Protein AF-A0A0N4VSA5-F1 (afdb_monomer_lite)

Foldseek 3Di:
DQPQLADADEAAEAAQAAPDEFPVQAPVCNHYDVPYYYHHDHYVHVCCVVVVFADDPQADSNGTFRTHFQLTHSDGPAEAEPSGRDNDADQFQWEQDPVVRYTDGDDPQARGANDNDQQRHPHGPAAWEQDPNTTGGDNAADQQFEDDPRYTHGADPQAVVNGFNANFQWDDHRHHVAGQEFEADPVRHTPGRADDPDQCCSCVVPWQWEWDQDDDPRYRGIYTDGEDPQARHWHDHFFWCPVTVGQGPAEWEPDPHTTGHDPDAQQQWAFPAGDDPRHHTYTYGEAPQADRNHHFHDNAQLTHPHGPAAAEPPSRRHGDNAADPCQHEQDPRRYRHNDNPVVVVVVVVVVVVVVVVVVVVVVVVVVVVVVVVVVVVVVVVVVVVVVPPPPDDPDDQDDPPDDFDPPLAAEAEPVQKAFPPDWPDADPQATKTWIWGHDPPPPPDTDTDIDGDGDDDDDVVVVVVVSVVSSVQSNDDDPPDDHDDHDYDYADAPVVVLVVCVVQQKFQQAQALVQWDPPDVRHIDGHDSVVMDHADPPDFKDADDDDDHDLLLFALVCLPGVITGSLRVLSSVLLRVVCVLLVVDPDDDDDDDDDDDRVPPDDSVRVNVCVVVVHGDDDRPNADPVRVVVSVVSRPDD

pLDDT: mean 79.48, std 14.86, range [33.03, 96.81]

Sequence (638 aa):
LRKLKKIKAGSVIITENHGLCYAQTIKWNKIIAENAQALVTKNMDAKCEGRGRICDQTCDPEFGCWGRGPTMCSKCRYWQLEDMCVKKCPQEGFYEDHTTRKCLPCYAECLTCSGPTERDCLSCRNVQLISDGQLVCLTNCSVSHYQDGTQCRPCHESCSNLRCTGPGDHLGEGGCSECLYAQLSRSHEVIRCLIAPSMHEACSDIIGYYPSTQAIDGVQLVHCDPCDEQCTSCTSAGRNTIANGCVCKGYANEMAKDSICLDRCFESHYIAQHPNGSQPGICKSCHHLCDRGHGCTGPSPSECNQCMHATLAGEPNVCVAECPEEFPFLDDFKMCNRVDVKRERERRSKMIAASLVAIFTLLVIAMMIVCMRCRTFKRKLLKEQISNYVDIPELTPIDPSIRSNMSRVNLITASELQTKGTQLGAGAFGVVYAGFWFPKGKGKIKVPVAIKLVKGPCSGKEETEMLNEAMQMSSLRHEHLLRLVGICLHEEGIQLAMKYLYEHRIIHRDLAARNVLVKRHNHVEVTDFGLAKLLDYGQEKVKVMEGKVAIKWLALESLRDQSYTHRTDVWAYGVTCWEILTFGQVGFLDYITFLQSPYQGMDVCAIKNFLKEGNRLSQPSNCSSELYQVLLQCELLL

InterPro domains:
  IPR000719 Protein kinase domain [PS50011] (418-638)
  IPR001245 Serine-threonine/tyrosine-protein kinase, catalytic domain [PF07714] (421-494)
  IPR001245 Serine-threonine/tyrosine-protein kinase, catalytic domain [PF07714] (496-634)
  IPR001245 Serine-threonine/tyrosine-protein kinase, catalytic domain [PR00109] (500-518)
  IPR001245 Serine-threonine/tyrosine-protein kinase, catalytic domain [PR00109] (549-559)
  IPR001245 Serine-threonine/tyrosine-protein kinase, catalytic domain [PR00109] (568-590)
  IPR006212 Furin-like repeat [SM00261] (45-96)
  IPR006212 Furin-like repeat [SM00261] (100-147)
  IPR006212 Furin-like repeat [SM00261] (149-211)
  IPR006212 Furin-like repeat [SM00261] (221-271)
  IPR006212 Furin-like repeat [SM00261] (280-329)
  IPR006212 Furin-like repeat [cd00064] (55-104)
  IPR006212 Furin-like repeat [cd00064] (105-148)
  IPR006212 Furin-like repeat [cd00064] (286-336)
  IPR008266 Tyrosine-protein kinase, active site [PS00109] (506-518)
  IPR009030 Growth factor receptor cysteine-rich domain superfamily [SSF57184] (54-166)
  IPR009030 Growth factor receptor cysteine-rich domain superfamily [SSF57184] (149-337)
  IPR011009 Protein kinase-like domain superfamily [SSF56112] (420-634)
  IPR017441 Protein kinase, ATP binding site [PS00107] (424-452)
  IPR020635 Tyrosine-protein kinase, catalytic domain [SM00219] (418-637)

Organism: Haemonchus placei (NCBI:txid6290)

Radius of gyration: 56.78 Å; chains: 1; bounding box: 105×62×169 Å

Structure (mmCIF, N/CA/C/O backbone):
data_AF-A0A0N4VSA5-F1
#
_entry.id   AF-A0A0N4VSA5-F1
#
loop_
_atom_site.group_PDB
_atom_site.id
_atom_site.type_symbol
_atom_site.label_atom_id
_atom_site.label_alt_id
_atom_site.label_comp_id
_atom_site.label_asym_id
_atom_site.label_entity_id
_atom_site.label_seq_id
_atom_site.pdbx_PDB_ins_code
_atom_site.Cartn_x
_atom_site.Cartn_y
_atom_site.Cartn_z
_atom_site.occupancy
_atom_site.B_iso_or_equiv
_atom_site.auth_seq_id
_atom_site.auth_comp_id
_atom_site.auth_asym_id
_atom_site.auth_atom_id
_atom_site.pdbx_PDB_model_num
ATOM 1 N N . LEU A 1 1 ? -43.155 1.193 66.775 1.00 65.44 1 LEU A N 1
ATOM 2 C CA . LEU A 1 1 ? -42.172 1.003 67.872 1.00 65.44 1 LEU A CA 1
ATOM 3 C C . LEU A 1 1 ? -40.802 0.462 67.425 1.00 65.44 1 LEU A C 1
ATOM 5 O O . LEU A 1 1 ? -39.895 0.465 68.238 1.00 65.44 1 LEU A O 1
ATOM 9 N N . ARG A 1 2 ? -40.573 0.109 66.146 1.00 69.62 2 ARG A N 1
ATOM 10 C CA . ARG A 1 2 ? -39.292 -0.469 65.666 1.00 69.62 2 ARG A CA 1
ATOM 11 C C . ARG A 1 2 ? -38.009 0.339 65.953 1.00 69.62 2 ARG A C 1
ATOM 13 O O . ARG A 1 2 ? -36.930 -0.234 66.037 1.00 69.62 2 ARG A O 1
ATOM 20 N N . LYS A 1 3 ? -38.115 1.666 66.107 1.00 74.44 3 LYS A N 1
ATOM 21 C CA . LYS A 1 3 ? -36.985 2.557 66.443 1.00 74.44 3 LYS A CA 1
ATOM 22 C C . LYS A 1 3 ? -36.698 2.640 67.949 1.00 74.44 3 LYS A C 1
ATOM 24 O O . LYS A 1 3 ? -35.696 3.228 68.343 1.00 74.44 3 LYS A O 1
ATOM 29 N N . LEU A 1 4 ? -37.562 2.076 68.795 1.00 80.88 4 LEU A N 1
ATOM 30 C CA . LEU A 1 4 ? -37.384 2.089 70.241 1.00 80.88 4 LEU A CA 1
ATOM 31 C C . LEU A 1 4 ? -36.308 1.068 70.627 1.00 80.88 4 LEU A C 1
ATOM 33 O O . LEU A 1 4 ? -36.525 -0.138 70.529 1.00 80.88 4 LEU A O 1
ATOM 37 N N . LYS A 1 5 ? -35.136 1.563 71.033 1.00 80.12 5 LYS A N 1
ATOM 38 C CA . LYS A 1 5 ? -33.982 0.727 71.409 1.00 80.12 5 LYS A CA 1
ATOM 39 C C . LYS A 1 5 ? -33.750 0.660 72.916 1.00 80.12 5 LYS A C 1
ATOM 41 O O . LYS A 1 5 ? -33.284 -0.359 73.407 1.00 80.12 5 LYS A O 1
ATOM 46 N N . LYS A 1 6 ? -34.074 1.732 73.642 1.00 86.38 6 LYS A N 1
ATOM 47 C CA . LYS A 1 6 ? -33.951 1.804 75.098 1.00 86.38 6 LYS A CA 1
ATOM 48 C C . LYS A 1 6 ? -34.947 2.815 75.658 1.00 86.38 6 LYS A C 1
ATOM 50 O O . LYS A 1 6 ? -35.145 3.874 75.068 1.00 86.38 6 LYS A O 1
ATOM 55 N N . ILE A 1 7 ? -35.529 2.500 76.803 1.00 87.81 7 ILE A N 1
ATOM 56 C CA . ILE A 1 7 ? -36.343 3.384 77.627 1.00 87.81 7 ILE A CA 1
ATOM 57 C C . ILE A 1 7 ? -35.481 3.737 78.839 1.00 87.81 7 ILE A C 1
ATOM 59 O O . ILE A 1 7 ? -35.207 2.894 79.689 1.00 87.81 7 ILE A O 1
ATOM 63 N N . LYS A 1 8 ? -34.971 4.974 78.870 1.00 86.38 8 LYS A N 1
ATOM 64 C CA . LYS A 1 8 ? -34.006 5.418 79.891 1.00 86.38 8 LYS A CA 1
ATOM 65 C C . LYS A 1 8 ? -34.632 5.607 81.278 1.00 86.38 8 LYS A C 1
ATOM 67 O O . LYS A 1 8 ? -33.906 5.556 82.261 1.00 86.38 8 LYS A O 1
ATOM 72 N N . ALA A 1 9 ? -35.942 5.830 81.346 1.00 84.25 9 ALA A N 1
ATOM 73 C CA . ALA A 1 9 ? -36.695 6.006 82.581 1.00 84.25 9 ALA A CA 1
ATOM 74 C C . ALA A 1 9 ? -38.172 5.641 82.356 1.00 84.25 9 ALA A C 1
ATOM 76 O O . ALA A 1 9 ? -38.697 5.882 81.268 1.00 84.25 9 ALA A O 1
ATOM 77 N N . GLY A 1 10 ? -38.828 5.102 83.388 1.00 84.31 10 GLY A N 1
ATOM 78 C CA . GLY A 1 10 ? -40.249 4.735 83.373 1.00 84.31 10 GLY A CA 1
ATOM 79 C C . GLY A 1 10 ? -40.520 3.247 83.116 1.00 84.31 10 GLY A C 1
ATOM 80 O O . GLY A 1 10 ? -39.775 2.573 82.405 1.00 84.31 10 GLY A O 1
ATOM 81 N N . SER A 1 11 ? -41.600 2.746 83.722 1.00 88.06 11 SER A N 1
ATOM 82 C CA . SER A 1 11 ? -42.117 1.382 83.542 1.00 88.06 11 SER A CA 1
ATOM 83 C C . SER A 1 11 ? -42.998 1.279 82.292 1.00 88.06 11 SER A C 1
ATOM 85 O O . SER A 1 11 ? -43.586 2.265 81.850 1.00 88.06 11 SER A O 1
ATOM 87 N N . VAL A 1 12 ? -43.110 0.077 81.727 1.00 89.06 12 VAL A N 1
ATOM 88 C CA . VAL A 1 12 ? -43.938 -0.203 80.543 1.00 89.06 12 VAL A CA 1
ATOM 89 C C . VAL A 1 12 ? -45.148 -1.031 80.953 1.00 89.06 12 VAL A C 1
ATOM 91 O O . VAL A 1 12 ? -44.999 -2.068 81.589 1.00 89.06 12 VAL A O 1
ATOM 94 N N . ILE A 1 13 ? -46.349 -0.612 80.562 1.00 89.06 13 ILE A N 1
ATOM 95 C CA . ILE A 1 13 ? -47.581 -1.369 80.806 1.00 89.06 13 ILE A CA 1
ATOM 96 C C . ILE A 1 13 ? -48.312 -1.531 79.473 1.00 89.06 13 ILE A C 1
ATOM 98 O O . ILE A 1 13 ? -48.654 -0.543 78.828 1.00 89.06 13 ILE A O 1
ATOM 102 N N . ILE A 1 14 ? -48.520 -2.778 79.045 1.00 88.88 14 ILE A N 1
ATOM 103 C CA . ILE A 1 14 ? -49.256 -3.135 77.825 1.00 88.88 14 ILE A CA 1
ATOM 104 C C . ILE A 1 14 ? -50.225 -4.260 78.179 1.00 88.88 14 ILE A C 1
ATOM 106 O O . ILE A 1 14 ? -49.839 -5.431 78.235 1.00 88.88 14 ILE A O 1
ATOM 110 N N . THR A 1 15 ? -51.490 -3.919 78.413 1.00 89.06 15 THR A N 1
ATOM 111 C CA . THR A 1 15 ? -52.504 -4.898 78.817 1.00 89.06 15 THR A CA 1
ATOM 112 C C . THR A 1 15 ? -53.778 -4.797 77.996 1.00 89.06 15 THR A C 1
ATOM 114 O O . THR A 1 15 ? -54.080 -3.730 77.475 1.00 89.06 15 THR A O 1
ATOM 117 N N . GLU A 1 16 ? -54.528 -5.895 77.889 1.00 87.12 16 GLU A N 1
ATOM 118 C CA . GLU A 1 16 ? -55.891 -5.929 77.312 1.00 87.12 16 GLU A CA 1
ATOM 119 C C . GLU A 1 16 ? -55.964 -5.556 75.817 1.00 87.12 16 GLU A C 1
ATOM 121 O O . GLU A 1 16 ? -56.985 -5.101 75.308 1.00 87.12 16 GLU A O 1
ATOM 126 N N . ASN A 1 17 ? -54.881 -5.795 75.069 1.00 84.19 17 ASN A N 1
ATOM 127 C CA . ASN A 1 17 ? -54.831 -5.550 73.629 1.00 84.19 17 ASN A CA 1
ATOM 128 C C . ASN A 1 17 ? -55.057 -6.850 72.837 1.00 84.19 17 ASN A C 1
ATOM 130 O O . ASN A 1 17 ? -54.122 -7.567 72.467 1.00 84.19 17 ASN A O 1
ATOM 134 N N . HIS A 1 18 ? -56.320 -7.136 72.515 1.00 81.25 18 HIS A N 1
ATOM 135 C CA . HIS A 1 18 ? -56.736 -8.357 71.806 1.00 81.25 18 HIS A CA 1
ATOM 136 C C . HIS A 1 18 ? -56.369 -8.410 70.312 1.00 81.25 18 HIS A C 1
ATOM 138 O O . HIS A 1 18 ? -56.622 -9.423 69.668 1.00 81.25 18 HIS A O 1
ATOM 144 N N . GLY A 1 19 ? -55.776 -7.354 69.750 1.00 81.56 19 GLY A N 1
ATOM 145 C CA . GLY A 1 19 ? -55.228 -7.343 68.385 1.00 81.56 19 GLY A CA 1
ATOM 146 C C . GLY A 1 19 ? -53.697 -7.383 68.322 1.00 81.56 19 GLY A C 1
ATOM 147 O O . GLY A 1 19 ? -53.134 -7.510 67.233 1.00 81.56 19 GLY A O 1
ATOM 148 N N . LEU A 1 20 ? -53.019 -7.260 69.468 1.00 85.06 20 LEU A N 1
ATOM 149 C CA . LEU A 1 20 ? -51.571 -7.097 69.537 1.00 85.06 20 LEU A CA 1
ATOM 150 C C . LEU A 1 20 ? -50.868 -8.459 69.594 1.00 85.06 20 LEU A C 1
ATOM 152 O O . LEU A 1 20 ? -51.156 -9.291 70.455 1.00 85.06 20 LEU A O 1
ATOM 156 N N . CYS A 1 21 ? -49.938 -8.650 68.661 1.00 84.31 21 CYS A N 1
ATOM 157 C CA . CYS A 1 21 ? -48.969 -9.742 68.646 1.00 84.31 21 CYS A CA 1
ATOM 158 C C . CYS A 1 21 ? -47.558 -9.153 68.804 1.00 84.31 21 CYS A C 1
ATOM 160 O O . CYS A 1 21 ? -47.350 -7.979 68.491 1.00 84.31 21 CYS A O 1
ATOM 162 N N . TYR A 1 22 ? -46.592 -9.984 69.198 1.00 86.88 22 TYR A N 1
ATOM 163 C CA . TYR A 1 22 ? -45.149 -9.698 69.277 1.00 86.88 22 TYR A CA 1
ATOM 164 C C . TYR A 1 22 ? -44.673 -8.931 70.515 1.00 86.88 22 TYR A C 1
ATOM 166 O O . TYR A 1 22 ? -43.488 -9.018 70.841 1.00 86.88 22 TYR A O 1
ATOM 174 N N . ALA A 1 23 ? -45.555 -8.252 71.255 1.00 85.56 23 ALA A N 1
ATOM 175 C CA . ALA A 1 23 ? -45.173 -7.485 72.446 1.00 85.56 23 ALA A CA 1
ATOM 176 C C . ALA A 1 23 ? -44.514 -8.364 73.524 1.00 85.56 23 ALA A C 1
ATOM 178 O O . ALA A 1 23 ? -43.566 -7.933 74.175 1.00 85.56 23 ALA A O 1
ATOM 179 N N . GLN A 1 24 ? -44.950 -9.618 73.657 1.00 81.19 24 GLN A N 1
ATOM 180 C CA . GLN A 1 24 ? -44.337 -10.612 74.547 1.00 81.19 24 GLN A CA 1
ATOM 181 C C . GLN A 1 24 ? -42.975 -11.148 74.071 1.00 81.19 24 GLN A C 1
ATOM 183 O O . GLN A 1 24 ? -42.211 -11.695 74.863 1.00 81.19 24 GLN A O 1
ATOM 188 N N . THR A 1 25 ? -42.671 -11.038 72.771 1.00 85.69 25 THR A N 1
ATOM 189 C CA . THR A 1 25 ? -41.404 -11.551 72.221 1.00 85.69 25 THR A CA 1
ATOM 190 C C . THR A 1 25 ? -40.236 -10.645 72.601 1.00 85.69 25 THR A C 1
ATOM 192 O O . THR A 1 25 ? -39.106 -11.112 72.727 1.00 85.69 25 THR A O 1
ATOM 195 N N . ILE A 1 26 ? -40.518 -9.360 72.835 1.00 88.50 26 ILE A N 1
ATOM 196 C CA . ILE A 1 26 ? -39.550 -8.363 73.279 1.00 88.50 26 ILE A CA 1
ATOM 197 C C . ILE A 1 26 ? -39.077 -8.695 74.692 1.00 88.50 26 ILE A C 1
ATOM 199 O O . ILE A 1 26 ? -39.867 -8.820 75.629 1.00 88.50 26 ILE A O 1
ATOM 203 N N . LYS A 1 27 ? -37.759 -8.782 74.871 1.00 88.38 27 LYS A N 1
ATOM 204 C CA . LYS A 1 27 ? -37.153 -8.927 76.198 1.00 88.38 27 LYS A CA 1
ATOM 205 C C . LYS A 1 27 ? -37.066 -7.562 76.878 1.00 88.38 27 LYS A C 1
ATOM 207 O O . LYS A 1 27 ? -36.047 -6.879 76.810 1.00 88.38 27 LYS A O 1
ATOM 212 N N . TRP A 1 28 ? -38.174 -7.149 77.492 1.00 87.50 28 TRP A N 1
ATOM 213 C CA . TRP A 1 28 ? -38.345 -5.815 78.078 1.00 87.50 28 TRP A CA 1
ATOM 214 C C . TRP A 1 28 ? -37.275 -5.452 79.108 1.00 87.50 28 TRP A C 1
ATOM 216 O O . TRP A 1 28 ? -36.783 -4.329 79.089 1.00 87.50 28 TRP A O 1
ATOM 226 N N . ASN A 1 29 ? -36.841 -6.414 79.924 1.00 85.69 29 ASN A N 1
ATOM 227 C CA . ASN A 1 29 ? -35.754 -6.252 80.893 1.00 85.69 29 ASN A CA 1
ATOM 228 C C . ASN A 1 29 ? -34.423 -5.789 80.270 1.00 85.69 29 ASN A C 1
ATOM 230 O O . ASN A 1 29 ? -33.612 -5.187 80.961 1.00 85.69 29 ASN A O 1
ATOM 234 N N . LYS A 1 30 ? -34.189 -6.042 78.975 1.00 85.12 30 LYS A N 1
ATOM 235 C CA . LYS A 1 30 ? -32.980 -5.593 78.264 1.00 85.12 30 LYS A CA 1
ATOM 236 C C . LYS A 1 30 ? -33.096 -4.177 77.688 1.00 85.12 30 LYS A C 1
ATOM 238 O O . LYS A 1 30 ? -32.084 -3.614 77.276 1.00 85.12 30 LYS A O 1
ATOM 243 N N . ILE A 1 31 ? -34.304 -3.611 77.613 1.00 87.38 31 ILE A N 1
ATOM 244 C CA . ILE A 1 31 ? -34.548 -2.301 76.985 1.00 87.38 31 ILE A CA 1
ATOM 245 C C . ILE A 1 31 ? -35.079 -1.241 77.953 1.00 87.38 31 ILE A C 1
ATOM 247 O O . ILE A 1 31 ? -35.007 -0.064 77.613 1.00 87.38 31 ILE A O 1
ATOM 251 N N . ILE A 1 32 ? -35.581 -1.607 79.132 1.00 89.50 32 ILE A N 1
ATOM 252 C CA . ILE A 1 32 ? -35.990 -0.662 80.186 1.00 89.50 32 ILE A CA 1
ATOM 253 C C . ILE A 1 32 ? -34.845 -0.404 81.179 1.00 89.50 32 ILE A C 1
ATOM 255 O O . ILE A 1 32 ? -33.839 -1.110 81.172 1.00 89.50 32 ILE A O 1
ATOM 259 N N . ALA A 1 33 ? -34.967 0.634 82.007 1.00 86.19 33 ALA A N 1
ATOM 260 C CA . ALA A 1 33 ? -34.013 0.903 83.085 1.00 86.19 33 ALA A CA 1
ATOM 261 C C . ALA A 1 33 ? -34.023 -0.224 84.138 1.00 86.19 33 ALA A C 1
ATOM 263 O O . ALA A 1 33 ? -35.067 -0.826 84.364 1.00 86.19 33 ALA A O 1
ATOM 264 N N . GLU A 1 34 ? -32.897 -0.475 84.818 1.00 84.38 34 GLU A N 1
ATOM 265 C CA . GLU A 1 34 ? -32.746 -1.584 85.788 1.00 84.38 34 GLU A CA 1
ATOM 266 C C . GLU A 1 34 ? -33.809 -1.581 86.900 1.00 84.38 34 GLU A C 1
ATOM 268 O O . GLU A 1 34 ? -34.255 -2.637 87.335 1.00 84.38 34 GLU A O 1
ATOM 273 N N . ASN A 1 35 ? -34.277 -0.394 87.297 1.00 84.56 35 ASN A N 1
ATOM 274 C CA . ASN A 1 35 ? -35.287 -0.213 88.346 1.00 84.56 35 ASN A CA 1
ATOM 275 C C . ASN A 1 35 ? -36.730 -0.119 87.809 1.00 84.56 35 ASN A C 1
ATOM 277 O O . ASN A 1 35 ? -37.652 0.179 88.566 1.00 84.56 35 ASN A O 1
ATOM 281 N N . ALA A 1 36 ? -36.938 -0.305 86.505 1.00 86.69 36 ALA A N 1
ATOM 282 C CA . ALA A 1 36 ? -38.249 -0.232 85.868 1.00 86.69 36 ALA A CA 1
ATOM 283 C C . ALA A 1 36 ? -38.850 -1.630 85.673 1.00 86.69 36 ALA A C 1
ATOM 285 O O . ALA A 1 36 ? -38.140 -2.620 85.508 1.00 86.69 36 ALA A O 1
ATOM 286 N N . GLN A 1 37 ? -40.180 -1.708 85.646 1.00 87.00 37 GLN A N 1
ATOM 287 C CA . GLN A 1 37 ? -40.902 -2.957 85.402 1.00 87.00 37 GLN A CA 1
ATOM 288 C C . GLN A 1 37 ? -41.655 -2.903 84.075 1.00 87.00 37 GLN A C 1
ATOM 290 O O . GLN A 1 37 ? -42.095 -1.842 83.630 1.00 87.00 37 GLN A O 1
ATOM 295 N N . ALA A 1 38 ? -41.815 -4.064 83.443 1.00 88.25 38 ALA A N 1
ATOM 296 C CA . ALA A 1 38 ? -42.662 -4.223 82.272 1.00 88.25 38 ALA A CA 1
ATOM 297 C C . ALA A 1 38 ? -43.790 -5.211 82.573 1.00 88.25 38 ALA A C 1
ATOM 299 O O . ALA A 1 38 ? -43.536 -6.393 82.799 1.00 88.25 38 ALA A O 1
ATOM 300 N N . LEU A 1 39 ? -45.032 -4.728 82.560 1.00 88.25 39 LEU A N 1
ATOM 301 C CA . LEU A 1 39 ? -46.231 -5.549 82.692 1.00 88.25 39 LEU A CA 1
ATOM 302 C C . LEU A 1 39 ? -46.876 -5.716 81.316 1.00 88.25 39 LEU A C 1
ATOM 304 O O . LEU A 1 39 ? -47.531 -4.806 80.809 1.00 88.25 39 LEU A O 1
ATOM 308 N N . VAL A 1 40 ? -46.695 -6.893 80.717 1.00 85.75 40 VAL A N 1
ATOM 309 C CA . VAL A 1 40 ? -47.297 -7.259 79.427 1.00 85.75 40 VAL A CA 1
ATOM 310 C C . VAL A 1 40 ? -48.181 -8.481 79.642 1.00 85.75 40 VAL A C 1
ATOM 312 O O . VAL A 1 40 ? -47.680 -9.591 79.792 1.00 85.75 40 VAL A O 1
ATOM 315 N N . THR A 1 41 ? -49.497 -8.284 79.732 1.00 84.81 41 THR A N 1
ATOM 316 C CA . THR A 1 41 ? -50.453 -9.357 80.070 1.00 84.81 41 THR A CA 1
ATOM 317 C C . THR A 1 41 ? -51.803 -9.159 79.381 1.00 84.81 41 THR A C 1
ATOM 319 O O . THR A 1 41 ? -52.117 -8.064 78.933 1.00 84.81 41 THR A O 1
ATOM 322 N N . LYS A 1 42 ? -52.631 -10.206 79.288 1.00 80.31 42 LYS A N 1
ATOM 323 C CA . LYS A 1 42 ? -53.969 -10.168 78.656 1.00 80.31 42 LYS A CA 1
ATOM 324 C C . LYS A 1 42 ? -53.982 -9.694 77.179 1.00 80.31 42 LYS A C 1
ATOM 326 O O . LYS A 1 42 ? -54.954 -9.084 76.741 1.00 80.31 42 LYS A O 1
ATOM 331 N N . ASN A 1 43 ? -52.935 -9.985 76.401 1.00 79.38 43 ASN A N 1
ATOM 332 C CA . ASN A 1 43 ? -52.845 -9.679 74.959 1.00 79.38 43 ASN A CA 1
ATOM 333 C C . ASN A 1 43 ? -53.062 -10.945 74.090 1.00 79.38 43 ASN A C 1
ATOM 335 O O . ASN A 1 43 ? -53.114 -12.059 74.612 1.00 79.38 43 ASN A O 1
ATOM 339 N N . MET A 1 44 ? -53.223 -10.804 72.765 1.00 76.19 44 MET A N 1
ATOM 340 C CA . MET A 1 44 ? -53.564 -11.930 71.858 1.00 76.19 44 MET A CA 1
ATOM 341 C C . MET A 1 44 ? -52.399 -12.883 71.554 1.00 76.19 44 MET A C 1
ATOM 343 O O . MET A 1 44 ? -52.603 -14.058 71.257 1.00 76.19 44 MET A O 1
ATOM 347 N N . ASP A 1 45 ? -51.194 -12.345 71.599 1.00 67.44 45 ASP A N 1
ATOM 348 C CA . ASP A 1 45 ? -49.902 -12.962 71.870 1.00 67.44 45 ASP A CA 1
ATOM 349 C C . ASP A 1 45 ? -49.831 -14.520 71.965 1.00 67.44 45 ASP A C 1
ATOM 351 O O . ASP A 1 45 ? -49.274 -15.145 71.058 1.00 67.44 45 ASP A O 1
ATOM 355 N N . ALA A 1 46 ? -50.419 -15.199 72.963 1.00 66.25 46 ALA A N 1
ATOM 356 C CA . ALA A 1 46 ? -50.356 -16.676 73.091 1.00 66.25 46 ALA A CA 1
ATOM 357 C C . ALA A 1 46 ? -51.023 -17.462 71.933 1.00 66.25 46 ALA A C 1
ATOM 359 O O . ALA A 1 46 ? -50.701 -18.622 71.688 1.00 66.25 46 ALA A O 1
ATOM 360 N N . LYS A 1 47 ? -51.947 -16.835 71.192 1.00 75.19 47 LYS A N 1
ATOM 361 C CA . LYS A 1 47 ? -52.608 -17.400 69.998 1.00 75.19 47 LYS A CA 1
ATOM 362 C C . LYS A 1 47 ? -51.962 -16.931 68.683 1.00 75.19 47 LYS A C 1
ATOM 364 O O . LYS A 1 47 ? -52.427 -17.319 67.610 1.00 75.19 47 LYS A O 1
ATOM 369 N N . CYS A 1 48 ? -50.931 -16.082 68.736 1.00 78.50 48 CYS A N 1
ATOM 370 C CA . CYS A 1 48 ? -50.286 -15.511 67.549 1.00 78.50 48 CYS A CA 1
ATOM 371 C C . CYS A 1 48 ? -49.358 -16.514 66.840 1.00 78.50 48 CYS A C 1
ATOM 373 O O . CYS A 1 48 ? -49.332 -16.536 65.607 1.00 78.50 48 CYS A O 1
ATOM 375 N N . GLU A 1 49 ? -48.670 -17.391 67.580 1.00 74.62 49 GLU A N 1
ATOM 376 C CA . GLU A 1 49 ? -47.779 -18.412 67.001 1.00 74.62 49 GLU A CA 1
ATOM 377 C C . GLU A 1 49 ? -48.543 -19.399 66.106 1.00 74.62 49 GLU A C 1
ATOM 379 O O . GLU A 1 49 ? -48.158 -19.613 64.957 1.00 74.62 49 GLU A O 1
ATOM 384 N N . GLY A 1 50 ? -49.707 -19.884 66.561 1.00 74.12 50 GLY A N 1
ATOM 385 C CA . GLY A 1 50 ? -50.592 -20.760 65.777 1.00 74.12 50 GLY A CA 1
ATOM 386 C C . GLY A 1 50 ? -51.195 -20.109 64.522 1.00 74.12 50 GLY A C 1
ATOM 387 O O . GLY A 1 50 ? -51.746 -20.800 63.673 1.00 74.12 50 GLY A O 1
ATOM 388 N N . ARG A 1 51 ? -51.073 -18.781 64.373 1.00 80.81 51 ARG A N 1
ATOM 389 C CA . ARG A 1 51 ? -51.467 -18.021 63.172 1.00 80.81 51 ARG A CA 1
ATOM 390 C C . ARG A 1 51 ? -50.268 -17.638 62.292 1.00 80.81 51 ARG A C 1
ATOM 392 O O . ARG A 1 51 ? -50.400 -16.768 61.432 1.00 80.81 51 ARG A O 1
ATOM 399 N N . GLY A 1 52 ? -49.090 -18.219 62.536 1.00 77.50 52 GLY A N 1
ATOM 400 C CA . GLY A 1 52 ? -47.858 -17.929 61.793 1.00 77.50 52 GLY A CA 1
ATOM 401 C C . GLY A 1 52 ? -47.284 -16.531 62.052 1.00 77.50 52 GLY A C 1
ATOM 402 O O . GLY A 1 52 ? -46.454 -16.047 61.281 1.00 77.50 52 GLY A O 1
ATOM 403 N N . ARG A 1 53 ? -47.721 -15.852 63.122 1.00 85.19 53 ARG A N 1
ATOM 404 C CA . ARG A 1 53 ? -47.217 -14.531 63.523 1.00 85.19 53 ARG A CA 1
ATOM 405 C C . ARG A 1 53 ? -46.032 -14.687 64.475 1.00 85.19 53 ARG A C 1
ATOM 407 O O . ARG A 1 53 ? -46.108 -14.319 65.643 1.00 85.19 53 ARG A O 1
ATOM 414 N N . ILE A 1 54 ? -44.948 -15.251 63.947 1.00 87.88 54 ILE A N 1
ATOM 415 C CA . ILE A 1 54 ? -43.666 -15.451 64.638 1.00 87.88 54 ILE A CA 1
ATOM 416 C C . ILE A 1 54 ? -42.610 -14.468 64.125 1.00 87.88 54 ILE A C 1
ATOM 418 O O . ILE A 1 54 ? -42.780 -13.867 63.058 1.00 87.88 54 ILE A O 1
ATOM 422 N N . CYS A 1 55 ? -41.554 -14.259 64.912 1.00 89.88 55 CYS A N 1
ATOM 423 C CA . CYS A 1 55 ? -40.411 -13.456 64.484 1.00 89.88 55 CYS A CA 1
ATOM 424 C C . CYS A 1 55 ? -39.703 -14.108 63.293 1.00 89.88 55 CYS A C 1
ATOM 426 O O . CYS A 1 55 ? -39.705 -15.331 63.155 1.00 89.88 55 CYS A O 1
ATOM 428 N N . ASP A 1 56 ? -39.084 -13.287 62.444 1.00 93.62 56 ASP A N 1
ATOM 429 C CA . ASP A 1 56 ? -38.228 -13.798 61.377 1.00 93.62 56 ASP A CA 1
ATOM 430 C C . ASP A 1 56 ? -37.041 -14.579 61.966 1.00 93.62 56 ASP A C 1
ATOM 432 O O . ASP A 1 56 ? -36.541 -14.257 63.046 1.00 93.62 56 ASP A O 1
ATOM 436 N N . GLN A 1 57 ? -36.565 -15.598 61.252 1.00 93.38 57 GLN A N 1
ATOM 437 C CA . GLN A 1 57 ? -35.426 -16.414 61.682 1.00 93.38 57 GLN A CA 1
ATOM 438 C C . GLN A 1 57 ? -34.122 -15.608 61.777 1.00 93.38 57 GLN A C 1
ATOM 440 O O . GLN A 1 57 ? -33.178 -16.043 62.445 1.00 93.38 57 GLN A O 1
ATOM 445 N N . THR A 1 58 ? -34.044 -14.465 61.089 1.00 95.06 58 THR A N 1
ATOM 446 C CA . THR A 1 58 ? -32.903 -13.543 61.161 1.00 95.06 58 THR A CA 1
ATOM 447 C C . THR A 1 58 ? -32.948 -12.614 62.373 1.00 95.06 58 THR A C 1
ATOM 449 O O . THR A 1 58 ? -31.948 -11.947 62.648 1.00 95.06 58 THR A O 1
ATOM 452 N N . CYS A 1 59 ? -34.048 -12.592 63.133 1.00 93.38 59 CYS A N 1
ATOM 453 C CA . CYS A 1 59 ? -34.131 -11.875 64.401 1.00 93.38 59 CYS A CA 1
ATOM 454 C C . CYS A 1 59 ? -33.440 -12.658 65.522 1.00 93.38 59 CYS A C 1
ATOM 456 O O . CYS A 1 59 ? -33.543 -13.883 65.602 1.00 93.38 59 CYS A O 1
ATOM 458 N N . ASP A 1 60 ? -32.748 -11.948 66.411 1.00 92.12 60 ASP A N 1
ATOM 459 C CA . ASP A 1 60 ? -32.136 -12.560 67.587 1.00 92.12 60 ASP A CA 1
ATOM 460 C C . ASP A 1 60 ? -33.230 -12.952 68.607 1.00 92.12 60 ASP A C 1
ATOM 462 O O . ASP A 1 60 ? -33.936 -12.068 69.118 1.00 92.12 60 ASP A O 1
ATOM 466 N N . PRO A 1 61 ? -33.397 -14.252 68.927 1.00 89.88 61 PRO A N 1
ATOM 467 C CA . PRO A 1 61 ? -34.415 -14.702 69.876 1.00 89.88 61 PRO A CA 1
ATOM 468 C C . PRO A 1 61 ? -34.212 -14.133 71.290 1.00 89.88 61 PRO A C 1
ATOM 470 O O . PRO A 1 61 ? -35.174 -14.044 72.056 1.00 89.88 61 PRO A O 1
ATOM 473 N N . GLU A 1 62 ? -33.001 -13.685 71.641 1.00 89.94 62 GLU A N 1
ATOM 474 C CA . GLU A 1 62 ? -32.728 -13.041 72.926 1.00 89.94 62 GLU A CA 1
ATOM 475 C C . GLU A 1 62 ? -33.222 -11.591 73.036 1.00 89.94 62 GLU A C 1
ATOM 477 O O . GLU A 1 62 ? -33.178 -11.014 74.126 1.00 89.94 62 GLU A O 1
ATOM 482 N N . PHE A 1 63 ? -33.649 -10.975 71.932 1.00 88.75 63 PHE A N 1
ATOM 483 C CA . PHE A 1 63 ? -34.117 -9.583 71.898 1.00 88.75 63 PHE A CA 1
ATOM 484 C C . PHE A 1 63 ? -35.541 -9.447 71.341 1.00 88.75 63 PHE A C 1
ATOM 486 O O . PHE A 1 63 ? -36.200 -8.432 71.590 1.00 88.75 63 PHE A O 1
ATOM 493 N N . GLY A 1 64 ? -36.034 -10.463 70.628 1.00 89.31 64 GLY A N 1
ATOM 494 C CA . GLY A 1 64 ? -37.384 -10.491 70.071 1.00 89.31 64 GLY A CA 1
ATOM 495 C C . GLY A 1 64 ? -37.559 -9.620 68.828 1.00 89.31 64 GLY A C 1
ATOM 496 O O . GLY A 1 64 ? -36.596 -9.123 68.233 1.00 89.31 64 GLY A O 1
ATOM 497 N N . CYS A 1 65 ? -38.813 -9.417 68.429 1.00 91.25 65 CYS A N 1
ATOM 498 C CA . CYS A 1 65 ? -39.172 -8.604 67.273 1.00 91.25 65 CYS A CA 1
ATOM 499 C C . CYS A 1 65 ? -40.450 -7.795 67.525 1.00 91.25 65 CYS A C 1
ATOM 501 O O . CYS A 1 65 ? -41.272 -8.121 68.374 1.00 91.25 65 CYS A O 1
ATOM 503 N N . TRP A 1 66 ? -40.632 -6.728 66.757 1.00 89.75 66 TRP A N 1
ATOM 504 C CA . TRP A 1 66 ? -41.800 -5.850 66.817 1.00 89.75 66 TRP A CA 1
ATOM 505 C C . TRP A 1 66 ? -42.902 -6.241 65.820 1.00 89.75 66 TRP A C 1
ATOM 507 O O . TRP A 1 66 ? -43.919 -5.555 65.741 1.00 89.75 66 TRP A O 1
ATOM 517 N N . GLY A 1 67 ? -42.690 -7.280 65.006 1.00 89.81 67 GLY A N 1
ATOM 518 C CA . GLY A 1 67 ? -43.563 -7.642 63.890 1.00 89.81 67 GLY A CA 1
ATOM 519 C C . GLY A 1 67 ? -42.993 -8.757 63.009 1.00 89.81 67 GLY A C 1
ATOM 520 O O . GLY A 1 67 ? -41.938 -9.316 63.301 1.00 89.81 67 GLY A O 1
ATOM 521 N N . ARG A 1 68 ? -43.690 -9.062 61.908 1.00 88.69 68 ARG A N 1
ATOM 522 C CA . ARG A 1 68 ? -43.276 -10.074 60.922 1.00 88.69 68 ARG A CA 1
ATOM 523 C C . ARG A 1 68 ? -42.191 -9.532 59.984 1.00 88.69 68 ARG A C 1
ATOM 525 O O . ARG A 1 68 ? -42.279 -8.388 59.548 1.00 88.69 68 ARG A O 1
ATOM 532 N N . GLY A 1 69 ? -41.253 -10.397 59.604 1.00 91.44 69 GLY A N 1
ATOM 533 C CA . GLY A 1 69 ? -40.240 -10.124 58.584 1.00 91.44 69 GLY A CA 1
ATOM 534 C C . GLY A 1 69 ? -38.934 -9.524 59.125 1.00 91.44 69 GLY A C 1
ATOM 535 O O . GLY A 1 69 ? -38.863 -9.107 60.286 1.00 91.44 69 GLY A O 1
ATOM 536 N N . PRO A 1 70 ? -37.891 -9.466 58.282 1.00 93.62 70 PRO A N 1
ATOM 537 C CA . PRO A 1 70 ? -36.521 -9.156 58.699 1.00 93.62 70 PRO A CA 1
ATOM 538 C C . PRO A 1 70 ? -36.289 -7.679 59.058 1.00 93.62 70 PRO A C 1
ATOM 540 O O . PRO A 1 70 ? -35.276 -7.359 59.672 1.00 93.62 70 PRO A O 1
ATOM 543 N N . THR A 1 71 ? -37.214 -6.776 58.715 1.00 92.88 71 THR A N 1
ATOM 544 C CA . THR A 1 71 ? -37.177 -5.340 59.074 1.00 92.88 71 THR A CA 1
ATOM 545 C C . THR A 1 71 ? -37.675 -5.048 60.492 1.00 92.88 71 THR A C 1
ATOM 547 O O . THR A 1 71 ? -37.573 -3.921 60.982 1.00 92.88 71 THR A O 1
ATOM 550 N N . MET A 1 72 ? -38.286 -6.038 61.148 1.00 92.19 72 MET A N 1
ATOM 551 C CA . MET A 1 72 ? -39.007 -5.847 62.409 1.00 92.19 72 MET A CA 1
ATOM 552 C C . MET A 1 72 ? -38.252 -6.393 63.621 1.00 92.19 72 MET A C 1
ATOM 554 O O . MET A 1 72 ? -38.773 -6.354 64.735 1.00 92.19 72 MET A O 1
ATOM 558 N N . CYS A 1 73 ? -37.027 -6.879 63.442 1.00 90.88 73 CYS A N 1
ATOM 559 C CA . CYS A 1 73 ? -36.214 -7.397 64.532 1.00 90.88 73 CYS A CA 1
ATOM 560 C C . CYS A 1 73 ? -35.778 -6.283 65.496 1.00 90.88 73 CYS A C 1
ATOM 562 O O . CYS A 1 73 ? -35.364 -5.197 65.084 1.00 90.88 73 CYS A O 1
ATOM 564 N N . SER A 1 74 ? -35.799 -6.563 66.800 1.00 89.56 74 SER A N 1
ATOM 565 C CA . SER A 1 74 ? -35.223 -5.645 67.792 1.00 89.56 74 SER A CA 1
ATOM 566 C C . SER A 1 74 ? -33.704 -5.563 67.652 1.00 89.56 74 SER A C 1
ATOM 568 O O . SER A 1 74 ? -33.126 -4.472 67.728 1.00 89.56 74 SER A O 1
ATOM 570 N N . LYS A 1 75 ? -33.085 -6.720 67.392 1.00 90.06 75 LYS A N 1
ATOM 571 C CA . LYS A 1 75 ? -31.668 -6.908 67.084 1.00 90.06 75 LYS A CA 1
ATOM 572 C C . LYS A 1 75 ? -31.526 -8.047 66.069 1.00 90.06 75 LYS A C 1
ATOM 574 O O . LYS A 1 75 ? -32.256 -9.036 66.153 1.00 90.06 75 LYS A O 1
ATOM 579 N N . CYS A 1 76 ? -30.616 -7.900 65.112 1.00 93.25 76 CYS A N 1
ATOM 580 C CA . CYS A 1 76 ? -30.322 -8.953 64.144 1.00 93.25 76 CYS A CA 1
ATOM 581 C C . CYS A 1 76 ? -29.522 -10.084 64.790 1.00 93.25 76 CYS A C 1
ATOM 583 O O . CYS A 1 76 ? -28.610 -9.831 65.575 1.00 93.25 76 CYS A O 1
ATOM 585 N N . ARG A 1 77 ? -29.851 -11.327 64.427 1.00 94.00 77 ARG A N 1
ATOM 586 C CA . ARG A 1 77 ? -29.132 -12.534 64.856 1.00 94.00 77 ARG A CA 1
ATOM 587 C C . ARG A 1 77 ? -27.754 -12.638 64.205 1.00 94.00 77 ARG A C 1
ATOM 589 O O . ARG A 1 77 ? -26.783 -12.991 64.870 1.00 94.00 77 ARG A O 1
ATOM 596 N N . TYR A 1 78 ? -27.701 -12.347 62.907 1.00 94.75 78 TYR A N 1
ATOM 597 C CA . TYR A 1 78 ? -26.497 -12.424 62.084 1.00 94.75 78 TYR A CA 1
ATOM 598 C C . TYR A 1 78 ? -26.035 -11.007 61.735 1.00 94.75 78 TYR A C 1
ATOM 600 O O . TYR A 1 78 ? -25.402 -10.370 62.575 1.00 94.75 78 TYR A O 1
ATOM 608 N N . TRP A 1 79 ? -26.431 -10.489 60.569 1.00 96.25 79 TRP A N 1
ATOM 609 C CA . TRP A 1 79 ? -25.971 -9.208 60.041 1.00 96.25 79 TRP A CA 1
ATOM 610 C C . TRP A 1 79 ? -27.123 -8.235 59.822 1.00 96.25 79 TRP A C 1
ATOM 612 O O . TRP A 1 79 ? -28.232 -8.642 59.465 1.00 96.25 79 TRP A O 1
ATOM 622 N N . GLN A 1 80 ? -26.852 -6.948 60.015 1.00 95.00 80 GLN A N 1
ATOM 623 C CA . GLN A 1 80 ? -27.764 -5.869 59.648 1.00 95.00 80 GLN A CA 1
ATOM 624 C C . GLN A 1 80 ? -27.335 -5.248 58.309 1.00 95.00 80 GLN A C 1
ATOM 626 O O . GLN A 1 80 ? -26.255 -4.667 58.222 1.00 95.00 80 GLN A O 1
ATOM 631 N N . LEU A 1 81 ? -28.197 -5.337 57.297 1.00 95.25 81 LEU A N 1
ATOM 632 C CA . LEU A 1 81 ? -28.083 -4.630 56.022 1.00 95.25 81 LEU A CA 1
ATOM 633 C C . LEU A 1 81 ? -29.128 -3.517 56.009 1.00 95.25 81 LEU A C 1
ATOM 635 O O . LEU A 1 81 ? -30.326 -3.800 55.963 1.00 95.25 81 LEU A O 1
ATOM 639 N N . GLU A 1 82 ? -28.676 -2.266 56.090 1.00 91.31 82 GLU A N 1
ATOM 640 C CA . GLU A 1 82 ? -29.553 -1.099 56.241 1.00 91.31 82 GLU A CA 1
ATOM 641 C C . GLU A 1 82 ? -30.567 -1.293 57.395 1.00 91.31 82 GLU A C 1
ATOM 643 O O . GLU A 1 82 ? -30.174 -1.384 58.562 1.00 91.31 82 GLU A O 1
ATOM 648 N N . ASP A 1 83 ? -31.861 -1.401 57.081 1.00 89.25 83 ASP A N 1
ATOM 649 C CA . ASP A 1 83 ? -32.962 -1.606 58.030 1.00 89.25 83 ASP A CA 1
ATOM 650 C C . ASP A 1 83 ? -33.425 -3.079 58.139 1.00 89.25 83 ASP A C 1
ATOM 652 O O . ASP A 1 83 ? -34.459 -3.356 58.753 1.00 89.25 83 ASP A O 1
ATOM 656 N N . MET A 1 84 ? -32.692 -4.042 57.567 1.00 94.19 84 MET A N 1
ATOM 657 C CA . MET A 1 84 ? -33.055 -5.468 57.533 1.00 94.19 84 MET A CA 1
ATOM 658 C C . MET A 1 84 ? -32.006 -6.384 58.156 1.00 94.19 84 MET A C 1
ATOM 660 O O . MET A 1 84 ? -30.804 -6.156 58.054 1.00 94.19 84 MET A O 1
ATOM 664 N N . CYS A 1 85 ? -32.465 -7.485 58.747 1.00 95.19 85 CYS A N 1
ATOM 665 C CA . CYS A 1 85 ? -31.596 -8.559 59.212 1.00 95.19 85 CYS A CA 1
ATOM 666 C C . CYS A 1 85 ? -31.439 -9.653 58.152 1.00 95.19 85 CYS A C 1
ATOM 668 O O . CYS A 1 85 ? -32.425 -10.252 57.716 1.00 95.19 85 CYS A O 1
ATOM 670 N N . VAL A 1 86 ? -30.195 -9.964 57.790 1.00 95.94 86 VAL A N 1
ATOM 671 C CA . VAL A 1 86 ? -29.840 -10.949 56.756 1.00 95.94 86 VAL A CA 1
ATOM 672 C C . VAL A 1 86 ? -28.915 -12.023 57.324 1.00 95.94 86 VAL A C 1
ATOM 674 O O . VAL A 1 86 ? -28.173 -11.770 58.270 1.00 95.94 86 VAL A O 1
ATOM 677 N N . LYS A 1 87 ? -28.966 -13.244 56.771 1.00 95.00 87 LYS A N 1
ATOM 678 C CA . LYS A 1 87 ? -28.113 -14.367 57.219 1.00 95.00 87 LYS A CA 1
ATOM 679 C C . LYS A 1 87 ? -26.653 -14.219 56.771 1.00 95.00 87 LYS A C 1
ATOM 681 O O . LYS A 1 87 ? -25.765 -14.631 57.506 1.00 95.00 87 LYS A O 1
ATOM 686 N N . LYS A 1 88 ? -26.426 -13.644 55.589 1.00 94.56 88 LYS A N 1
ATOM 687 C CA . LYS A 1 88 ? -25.122 -13.311 54.993 1.00 94.56 88 LYS A CA 1
ATOM 688 C C . LYS A 1 88 ? -25.240 -11.961 54.297 1.00 94.56 88 LYS A C 1
ATOM 690 O O . LYS A 1 88 ? -26.331 -11.645 53.810 1.00 94.56 88 LYS A O 1
ATOM 695 N N . CYS A 1 89 ? -24.160 -11.191 54.256 1.00 94.94 89 CYS A N 1
ATOM 696 C CA . CYS A 1 89 ? -24.158 -9.945 53.495 1.00 94.94 89 CYS A CA 1
ATOM 697 C C . CYS A 1 89 ? -24.139 -10.222 51.979 1.00 94.94 89 CYS A C 1
ATOM 699 O O . CYS A 1 89 ? -23.648 -11.276 51.556 1.00 94.94 89 CYS A O 1
ATOM 701 N N . PRO A 1 90 ? -24.694 -9.314 51.152 1.00 95.00 90 PRO A N 1
ATOM 702 C CA . PRO A 1 90 ? -24.507 -9.365 49.705 1.00 95.00 90 PRO A CA 1
ATOM 703 C C . PRO A 1 90 ? -23.012 -9.396 49.376 1.00 95.00 90 PRO A C 1
ATOM 705 O O . PRO A 1 90 ? -22.252 -8.629 49.955 1.00 95.00 90 PRO A O 1
ATOM 708 N N . GLN A 1 91 ? -22.597 -10.296 48.482 1.00 90.38 91 GLN A N 1
ATOM 709 C CA . GLN A 1 91 ? -21.189 -10.422 48.079 1.00 90.38 91 GLN A CA 1
ATOM 710 C C . GLN A 1 91 ? -20.724 -9.204 47.273 1.00 90.38 91 GLN A C 1
ATOM 712 O O . GLN A 1 91 ? -19.586 -8.764 47.405 1.00 90.38 91 GLN A O 1
ATOM 717 N N . GLU A 1 92 ? -21.613 -8.660 46.441 1.00 94.38 92 GLU A N 1
ATOM 718 C CA . GLU A 1 92 ? -21.339 -7.472 45.643 1.00 94.38 92 GLU A CA 1
ATOM 719 C C . GLU A 1 92 ? -21.663 -6.204 46.435 1.00 94.38 92 GLU A C 1
ATOM 721 O O . GLU A 1 92 ? -22.763 -6.045 46.970 1.00 94.38 92 GLU A O 1
ATOM 726 N N . GLY A 1 93 ? -20.696 -5.292 46.491 1.00 93.44 93 GLY A N 1
ATOM 727 C CA . GLY A 1 93 ? -20.839 -3.960 47.068 1.00 93.44 93 GLY A CA 1
ATOM 728 C C . GLY A 1 93 ? -20.843 -3.882 48.595 1.00 93.44 93 GLY A C 1
ATOM 729 O O . GLY A 1 93 ? -20.832 -2.764 49.103 1.00 93.44 93 GLY A O 1
ATOM 730 N N . PHE A 1 94 ? -20.824 -5.000 49.330 1.00 95.94 94 PHE A N 1
ATOM 731 C CA . PHE A 1 94 ? -20.802 -5.007 50.796 1.00 95.94 94 PHE A CA 1
ATOM 732 C C . PHE A 1 94 ? -19.809 -6.028 51.369 1.00 95.94 94 PHE A C 1
ATOM 734 O O . PHE A 1 94 ? -19.596 -7.090 50.791 1.00 95.94 94 PHE A O 1
ATOM 741 N N . TYR A 1 95 ? -19.263 -5.735 52.552 1.00 95.44 95 TYR A N 1
ATOM 742 C CA . TYR A 1 95 ? -18.469 -6.668 53.356 1.00 95.44 95 TYR A CA 1
ATOM 743 C C . TYR A 1 95 ? -19.060 -6.862 54.759 1.00 95.44 95 TYR A C 1
ATOM 745 O O . TYR A 1 95 ? -19.852 -6.052 55.256 1.00 95.44 95 TYR A O 1
ATOM 753 N N . GLU A 1 96 ? -18.680 -7.969 55.397 1.00 95.44 96 GLU A N 1
ATOM 754 C CA . GLU A 1 96 ? -19.112 -8.342 56.745 1.00 95.44 96 GLU A CA 1
ATOM 755 C C . GLU A 1 96 ? -18.219 -7.668 57.800 1.00 95.44 96 GLU A C 1
ATOM 757 O O . GLU A 1 96 ? -17.095 -8.102 58.050 1.00 95.44 96 GLU A O 1
ATOM 762 N N . ASP A 1 97 ? -18.713 -6.616 58.463 1.00 94.69 97 ASP A N 1
ATOM 763 C CA . ASP A 1 97 ? -17.999 -6.027 59.599 1.00 94.69 97 ASP A CA 1
ATOM 764 C C . ASP A 1 97 ? -18.341 -6.766 60.897 1.00 94.69 97 ASP A C 1
ATOM 766 O O . ASP A 1 97 ? -19.366 -6.518 61.545 1.00 94.69 97 ASP A O 1
ATOM 770 N N . HIS A 1 98 ? -17.440 -7.657 61.305 1.00 91.06 98 HIS A N 1
ATOM 771 C CA . HIS A 1 98 ? -17.558 -8.448 62.530 1.00 91.06 98 HIS A CA 1
ATOM 772 C C . HIS A 1 98 ? -17.621 -7.600 63.812 1.00 91.06 98 HIS A C 1
ATOM 774 O O . HIS A 1 98 ? -18.139 -8.084 64.822 1.00 91.06 98 HIS A O 1
ATOM 780 N N . THR A 1 99 ? -17.157 -6.346 63.778 1.00 91.69 99 THR A N 1
ATOM 781 C CA . THR A 1 99 ? -17.157 -5.447 64.942 1.00 91.69 99 THR A CA 1
ATOM 782 C C . THR A 1 99 ? -18.558 -4.919 65.227 1.00 91.69 99 THR A C 1
ATOM 784 O O . THR A 1 99 ? -19.052 -5.018 66.352 1.00 91.69 99 THR A O 1
ATOM 787 N N . THR A 1 100 ? -19.235 -4.379 64.209 1.00 91.81 100 THR A N 1
ATOM 788 C CA . THR A 1 100 ? -20.589 -3.822 64.367 1.00 91.81 100 THR A CA 1
ATOM 789 C C . THR A 1 100 ? -21.706 -4.815 64.047 1.00 91.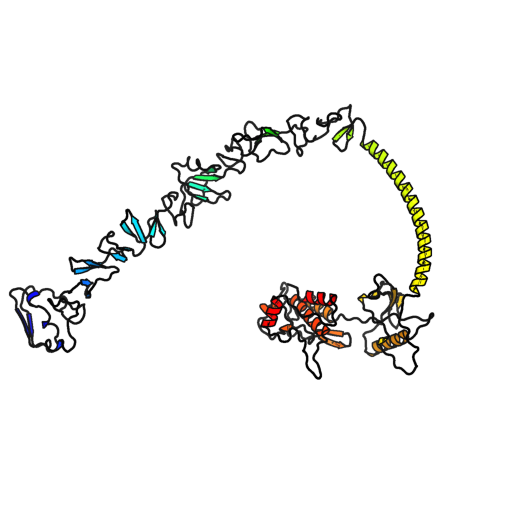81 100 THR A C 1
ATOM 791 O O . THR A 1 100 ? -22.872 -4.526 64.336 1.00 91.81 100 THR A O 1
ATOM 794 N N . ARG A 1 101 ? -21.369 -5.986 63.489 1.00 92.19 101 ARG A N 1
ATOM 795 C CA . ARG A 1 101 ? -22.306 -6.959 62.903 1.00 92.19 101 ARG A CA 1
ATOM 796 C C . ARG A 1 101 ? -23.221 -6.347 61.841 1.00 92.19 101 ARG A C 1
ATOM 798 O O . ARG A 1 101 ? -24.427 -6.615 61.795 1.00 92.19 101 ARG A O 1
ATOM 805 N N . LYS A 1 102 ? -22.641 -5.530 60.967 1.00 95.38 102 LYS A N 1
ATOM 806 C CA . LYS A 1 102 ? -23.342 -4.884 59.853 1.00 95.38 102 LYS A CA 1
ATOM 807 C C . LYS A 1 102 ? -22.725 -5.270 58.518 1.00 95.38 102 LYS A C 1
ATOM 809 O O . LYS A 1 102 ? -21.538 -5.566 58.441 1.00 95.38 102 LYS A O 1
ATOM 814 N N . CYS A 1 103 ? -23.549 -5.216 57.482 1.00 96.81 103 CYS A N 1
ATOM 815 C CA . CYS A 1 103 ? -23.083 -5.181 56.107 1.00 96.81 103 CYS A CA 1
ATOM 816 C C . CYS A 1 103 ? -22.716 -3.733 55.786 1.00 96.81 103 CYS A C 1
ATOM 818 O O . CYS A 1 103 ? -23.600 -2.871 55.755 1.00 96.81 103 CYS A O 1
ATOM 820 N N . LEU A 1 104 ? -21.428 -3.458 55.609 1.00 95.44 104 LEU A N 1
ATOM 821 C CA . LEU A 1 104 ? -20.926 -2.126 55.273 1.00 95.44 104 LEU A CA 1
ATOM 822 C C . LEU A 1 104 ? -20.530 -2.079 53.796 1.00 95.44 104 LEU A C 1
ATOM 824 O O . LEU A 1 104 ? -20.114 -3.106 53.262 1.00 95.44 104 LEU A O 1
ATOM 828 N N . PRO A 1 105 ? -20.701 -0.933 53.118 1.00 95.31 105 PRO A N 1
ATOM 829 C CA . PRO A 1 105 ? -20.396 -0.831 51.701 1.00 95.31 105 PRO A CA 1
ATOM 830 C C . PRO A 1 105 ? -18.890 -0.952 51.443 1.00 95.31 105 PRO A C 1
ATOM 832 O O . PRO A 1 105 ? -18.074 -0.482 52.238 1.00 95.31 105 PRO A O 1
ATOM 835 N N . CYS A 1 106 ? -18.539 -1.555 50.312 1.00 95.44 106 CYS A N 1
ATOM 836 C CA . CYS A 1 106 ? -17.178 -1.572 49.791 1.00 95.44 106 CYS A CA 1
ATOM 837 C C . CYS A 1 106 ? -16.703 -0.174 49.372 1.00 95.44 106 CYS A C 1
ATOM 839 O O . CYS A 1 106 ? -17.511 0.733 49.151 1.00 95.44 106 CYS A O 1
ATOM 841 N N . TYR A 1 107 ? -15.389 -0.022 49.177 1.00 93.81 107 TYR A N 1
ATOM 842 C CA . TYR A 1 107 ? -14.849 1.105 48.414 1.00 93.81 107 TYR A CA 1
ATOM 843 C C . TYR A 1 107 ? -15.497 1.167 47.018 1.00 93.81 107 TYR A C 1
ATOM 845 O O . TYR A 1 107 ? -15.794 0.129 46.425 1.00 93.81 107 TYR A O 1
ATOM 853 N N . ALA A 1 108 ? -15.736 2.379 46.505 1.00 92.81 108 ALA A N 1
ATOM 854 C CA . ALA A 1 108 ? -16.614 2.621 45.354 1.00 92.81 108 ALA A CA 1
ATOM 855 C C . ALA A 1 108 ? -16.234 1.821 44.090 1.00 92.81 108 ALA A C 1
ATOM 857 O O . ALA A 1 108 ? -17.116 1.340 43.372 1.00 92.81 108 ALA A O 1
ATOM 858 N N . GLU A 1 109 ? -14.931 1.625 43.863 1.00 93.38 109 GLU A N 1
ATOM 859 C CA . GLU A 1 109 ? -14.406 0.919 42.688 1.00 93.38 109 GLU A CA 1
ATOM 860 C C . GLU A 1 109 ? -14.325 -0.612 42.861 1.00 93.38 109 GLU A C 1
ATOM 862 O O . GLU A 1 109 ? -14.093 -1.324 41.878 1.00 93.38 109 GLU A O 1
ATOM 867 N N . CYS A 1 110 ? -14.547 -1.155 44.068 1.00 94.75 110 CYS A N 1
ATOM 868 C CA . CYS A 1 110 ? -14.620 -2.605 44.255 1.00 94.75 110 CYS A CA 1
ATOM 869 C C . CYS A 1 110 ? -15.994 -3.138 43.809 1.00 94.75 110 CYS A C 1
ATOM 871 O O . CYS A 1 110 ? -17.044 -2.589 44.159 1.00 94.75 110 CYS A O 1
ATOM 873 N N . LEU A 1 111 ? -15.999 -4.278 43.118 1.00 94.75 111 LEU A N 1
ATOM 874 C CA . LEU A 1 111 ? -17.207 -5.081 42.925 1.00 94.75 111 LEU A CA 1
ATOM 875 C C . LEU A 1 111 ? -17.475 -5.943 44.166 1.00 94.75 111 LEU A C 1
ATOM 877 O O . LEU A 1 111 ? -18.579 -5.924 44.701 1.00 94.75 111 LEU A O 1
ATOM 881 N N . THR A 1 112 ? -16.447 -6.631 44.666 1.00 95.06 112 THR A N 1
ATOM 882 C CA . THR A 1 112 ? -16.471 -7.391 45.927 1.00 95.06 112 THR A CA 1
ATOM 883 C C . THR A 1 112 ? -15.286 -6.982 46.796 1.00 95.06 112 THR A C 1
ATOM 885 O O . THR A 1 112 ? -14.202 -6.722 46.267 1.00 95.06 112 THR A O 1
ATOM 888 N N . CYS A 1 113 ? -15.441 -6.973 48.118 1.00 94.81 113 CYS A N 1
ATOM 889 C CA . CYS A 1 113 ? -14.381 -6.549 49.032 1.00 94.81 113 CYS A CA 1
ATOM 890 C C . CYS A 1 113 ? -14.402 -7.320 50.359 1.00 94.81 113 CYS A C 1
ATOM 892 O O . CYS A 1 113 ? -15.411 -7.918 50.735 1.00 94.81 113 CYS A O 1
ATOM 894 N N . SER A 1 114 ? -13.288 -7.268 51.087 1.00 93.25 114 SER A N 1
ATOM 895 C CA . SER A 1 114 ? -13.185 -7.722 52.481 1.00 93.25 114 SER A CA 1
ATOM 896 C C . SER A 1 114 ? -13.223 -6.575 53.497 1.00 93.25 114 SER A C 1
ATOM 898 O O . SER A 1 114 ? -13.182 -6.824 54.700 1.00 93.25 114 SER A O 1
ATOM 900 N N . GLY A 1 115 ? -13.290 -5.327 53.031 1.00 92.38 115 GLY A N 1
ATOM 901 C CA . GLY A 1 115 ? -13.125 -4.139 53.856 1.00 92.38 115 GLY A CA 1
ATOM 902 C C . GLY A 1 115 ? -13.416 -2.837 53.103 1.00 92.38 115 GLY A C 1
ATOM 903 O O . GLY A 1 115 ? -13.790 -2.861 51.927 1.00 92.38 115 GLY A O 1
ATOM 904 N N . PRO A 1 116 ? -13.285 -1.688 53.783 1.00 92.06 116 PRO A N 1
ATOM 905 C CA . PRO A 1 116 ? -13.731 -0.399 53.265 1.00 92.06 116 PRO A CA 1
ATOM 906 C C . PRO A 1 116 ? -12.677 0.343 52.433 1.00 92.06 116 PRO A C 1
ATOM 908 O O . PRO A 1 116 ? -12.989 1.402 51.888 1.00 92.06 116 PRO A O 1
ATOM 911 N N . THR A 1 117 ? -11.430 -0.134 52.380 1.00 90.06 117 THR A N 1
ATOM 912 C CA . THR A 1 117 ? -10.332 0.586 51.720 1.00 90.06 117 THR A CA 1
ATOM 913 C C . THR A 1 117 ? -10.099 0.100 50.292 1.00 90.06 117 THR A C 1
ATOM 915 O O . THR A 1 117 ? -10.481 -1.007 49.920 1.00 90.06 117 THR A O 1
ATOM 918 N N . GLU A 1 118 ? -9.409 0.917 49.495 1.00 85.25 118 GLU A N 1
ATOM 919 C CA . GLU A 1 118 ? -8.968 0.583 48.129 1.00 85.25 118 GLU A CA 1
ATOM 920 C C . GLU A 1 118 ? -8.124 -0.705 48.047 1.00 85.25 118 GLU A C 1
ATOM 922 O O . GLU A 1 118 ? -8.079 -1.351 47.004 1.00 85.25 118 GLU A O 1
ATOM 927 N N . ARG A 1 119 ? -7.487 -1.105 49.157 1.00 85.25 119 ARG A N 1
ATOM 928 C CA . ARG A 1 119 ? -6.646 -2.307 49.270 1.00 85.25 119 ARG A CA 1
ATOM 929 C C . ARG A 1 119 ? -7.418 -3.567 49.642 1.00 85.25 119 ARG A C 1
ATOM 931 O O . ARG A 1 119 ? -6.873 -4.660 49.524 1.00 85.25 119 ARG A O 1
ATOM 938 N N . ASP A 1 120 ? -8.657 -3.407 50.098 1.00 91.81 120 ASP A N 1
ATOM 939 C CA . ASP A 1 120 ? -9.525 -4.509 50.511 1.00 91.81 120 ASP A CA 1
ATOM 940 C C . ASP A 1 120 ? -10.394 -5.031 49.356 1.00 91.81 120 ASP A C 1
ATOM 942 O O . ASP A 1 120 ? -11.272 -5.876 49.566 1.00 91.81 120 ASP A O 1
ATOM 946 N N . CYS A 1 121 ? -10.204 -4.518 48.137 1.00 93.25 121 CYS A N 1
ATOM 947 C CA . CYS A 1 121 ? -10.898 -5.034 46.968 1.00 93.25 121 CYS A CA 1
ATOM 948 C C . CYS A 1 121 ? -10.444 -6.469 46.666 1.00 93.25 121 CYS A C 1
ATOM 950 O O . CYS A 1 121 ? -9.254 -6.765 46.588 1.00 93.25 121 CYS A O 1
ATOM 952 N N . LEU A 1 122 ? -11.414 -7.351 46.430 1.00 92.75 122 LEU A N 1
ATOM 953 C CA . LEU A 1 122 ? -11.187 -8.719 45.952 1.00 92.75 122 LEU A CA 1
ATOM 954 C C . LEU A 1 122 ? -11.443 -8.837 44.442 1.00 92.75 122 LEU A C 1
ATOM 956 O O . LEU A 1 122 ? -10.870 -9.695 43.779 1.00 92.75 122 LEU A O 1
ATOM 960 N N . SER A 1 123 ? -12.310 -7.977 43.901 1.00 93.44 123 SER A N 1
ATOM 961 C CA . SER A 1 123 ? -12.552 -7.823 42.465 1.00 93.44 123 SER A CA 1
ATOM 962 C C . SER A 1 123 ? -12.990 -6.391 42.151 1.00 93.44 123 SER A C 1
ATOM 964 O O . SER A 1 123 ? -13.555 -5.707 43.012 1.00 93.44 123 SER A O 1
ATOM 966 N N . CYS A 1 124 ? -12.724 -5.929 40.930 1.00 93.50 124 CYS A N 1
ATOM 967 C CA . CYS A 1 124 ? -12.969 -4.549 40.513 1.00 93.50 124 CYS A CA 1
ATOM 968 C C . CYS A 1 124 ? -14.258 -4.405 39.709 1.00 93.50 124 CYS A C 1
ATOM 970 O O . CYS A 1 124 ? -14.639 -5.302 38.959 1.00 93.50 124 CYS A O 1
ATOM 972 N N . ARG A 1 125 ? -14.913 -3.249 39.849 1.00 92.81 125 ARG A N 1
ATOM 973 C CA . ARG A 1 125 ? -16.114 -2.904 39.080 1.00 92.81 125 ARG A CA 1
ATOM 974 C C . ARG A 1 125 ? -15.797 -2.607 37.613 1.00 92.81 125 ARG A C 1
ATOM 976 O O . ARG A 1 125 ? -16.565 -3.008 36.747 1.00 92.81 125 ARG A O 1
ATOM 983 N N . ASN A 1 126 ? -14.695 -1.897 37.366 1.00 92.25 126 ASN A N 1
ATOM 984 C CA . ASN A 1 126 ? -14.296 -1.430 36.039 1.00 92.25 126 ASN A CA 1
ATOM 985 C C . ASN A 1 126 ? -12.993 -2.109 35.600 1.00 92.25 126 ASN A C 1
ATOM 987 O O . ASN A 1 126 ? -13.030 -3.184 35.002 1.00 92.25 126 ASN A O 1
ATOM 991 N N . VAL A 1 127 ? -11.846 -1.509 35.931 1.00 93.12 127 VAL A N 1
ATOM 992 C CA . VAL A 1 127 ? -10.531 -2.029 35.552 1.00 93.12 127 VAL A CA 1
ATOM 993 C C . VAL A 1 127 ? -9.661 -2.322 36.770 1.00 93.12 127 VAL A C 1
ATOM 995 O O . VAL A 1 127 ? -9.811 -1.717 37.834 1.00 93.12 127 VAL A O 1
ATOM 998 N N . GLN A 1 128 ? -8.747 -3.273 36.601 1.00 92.81 128 GLN A N 1
ATOM 999 C CA . GLN A 1 128 ? -7.789 -3.695 37.613 1.00 92.81 128 GLN A CA 1
ATOM 1000 C C . GLN A 1 128 ? -6.352 -3.397 37.186 1.00 92.81 128 GLN A C 1
ATOM 1002 O O . GLN A 1 128 ? -5.939 -3.724 36.073 1.00 92.81 128 GLN A O 1
ATOM 1007 N N . LEU A 1 129 ? -5.572 -2.838 38.103 1.00 91.62 129 LEU A N 1
ATOM 1008 C CA . LEU A 1 129 ? -4.128 -2.677 37.994 1.00 91.62 129 LEU A CA 1
ATOM 1009 C C . LEU A 1 129 ? -3.463 -3.552 39.061 1.00 91.62 129 LEU A C 1
ATOM 1011 O O . LEU A 1 129 ? -3.859 -3.516 40.223 1.00 91.62 129 LEU A O 1
ATOM 1015 N N . ILE A 1 130 ? -2.458 -4.338 38.674 1.00 88.62 130 ILE A N 1
ATOM 1016 C CA . ILE A 1 130 ? -1.642 -5.101 39.625 1.00 88.62 130 ILE A CA 1
ATOM 1017 C C . ILE A 1 130 ? -0.355 -4.311 39.843 1.00 88.62 130 ILE A C 1
ATOM 1019 O O . ILE A 1 130 ? 0.528 -4.331 38.989 1.00 88.62 130 ILE A O 1
ATOM 1023 N N . SER A 1 131 ? -0.262 -3.612 40.972 1.00 84.62 131 SER A N 1
ATOM 1024 C CA . SER A 1 131 ? 0.941 -2.872 41.372 1.00 84.62 131 SER A CA 1
ATOM 1025 C C . SER A 1 131 ? 1.587 -3.597 42.543 1.00 84.62 131 SER A C 1
ATOM 1027 O O . SER A 1 131 ? 0.922 -3.842 43.546 1.00 84.62 131 SER A O 1
ATOM 1029 N N . ASP A 1 132 ? 2.857 -3.985 42.411 1.00 84.75 132 ASP A N 1
ATOM 1030 C CA . ASP A 1 132 ? 3.621 -4.687 43.459 1.00 84.75 132 ASP A CA 1
ATOM 1031 C C . ASP A 1 132 ? 2.922 -5.944 44.018 1.00 84.75 132 ASP A C 1
ATOM 1033 O O . ASP A 1 132 ? 2.993 -6.259 45.205 1.00 84.75 132 ASP A O 1
ATOM 1037 N N . GLY A 1 133 ? 2.208 -6.671 43.152 1.00 83.75 133 GLY A N 1
ATOM 1038 C CA . GLY A 1 133 ? 1.453 -7.871 43.526 1.00 83.75 133 GLY A CA 1
ATOM 1039 C C . GLY A 1 133 ? 0.123 -7.603 44.240 1.00 83.75 133 GLY A C 1
ATOM 1040 O O . GLY A 1 133 ? -0.549 -8.558 44.629 1.00 83.75 133 GLY A O 1
ATOM 1041 N N . GLN A 1 134 ? -0.287 -6.340 44.387 1.00 86.25 134 GLN A N 1
ATOM 1042 C CA . GLN A 1 134 ? -1.552 -5.944 44.999 1.00 86.25 134 GLN A CA 1
ATOM 1043 C C . GLN A 1 134 ? -2.569 -5.470 43.947 1.00 86.25 134 GLN A C 1
ATOM 1045 O O . GLN A 1 134 ? -2.224 -4.759 43.002 1.00 86.25 134 GLN A O 1
ATOM 1050 N N . LEU A 1 135 ? -3.833 -5.875 44.117 1.00 89.81 135 LEU A N 1
ATOM 1051 C CA . LEU A 1 135 ? -4.951 -5.459 43.270 1.00 89.81 135 LEU A CA 1
ATOM 1052 C C . LEU A 1 135 ? -5.360 -4.020 43.604 1.00 89.81 135 LEU A C 1
ATOM 1054 O O . LEU A 1 135 ? -5.712 -3.726 44.744 1.00 89.81 135 LEU A O 1
ATOM 1058 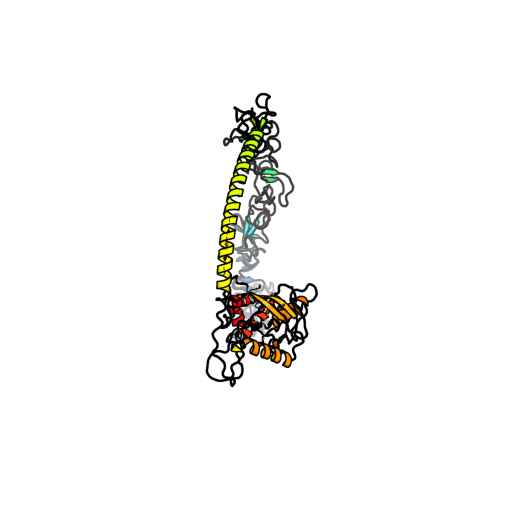N N . VAL A 1 136 ? -5.367 -3.153 42.596 1.00 90.00 136 VAL A N 1
ATOM 1059 C CA . VAL A 1 136 ? -5.875 -1.781 42.679 1.00 90.00 136 VAL A CA 1
ATOM 1060 C C . VAL A 1 136 ? -7.006 -1.625 41.671 1.00 90.00 136 VAL A C 1
ATOM 1062 O O . VAL A 1 136 ? -6.816 -1.844 40.474 1.00 90.00 136 VAL A O 1
ATOM 1065 N N . CYS A 1 137 ? -8.189 -1.248 42.149 1.00 91.81 137 CYS A N 1
ATOM 1066 C CA . CYS A 1 137 ? -9.347 -1.011 41.294 1.00 91.81 137 CYS A CA 1
ATOM 1067 C C . CYS A 1 137 ? -9.424 0.457 40.885 1.00 91.81 137 CYS A C 1
ATOM 1069 O O . CYS A 1 137 ? -9.414 1.341 41.740 1.00 91.81 137 CYS A O 1
ATOM 1071 N N . LEU A 1 138 ? -9.522 0.707 39.581 1.00 90.88 138 LEU A N 1
ATOM 1072 C CA . LEU A 1 138 ? -9.594 2.046 39.003 1.00 90.88 138 LEU A CA 1
ATOM 1073 C C . LEU A 1 138 ? -10.838 2.165 38.124 1.00 90.88 138 LEU A C 1
ATOM 1075 O O . LEU A 1 138 ? -11.328 1.171 37.586 1.00 90.88 138 LEU A O 1
ATOM 1079 N N . THR A 1 139 ? -11.321 3.392 37.934 1.00 91.44 139 THR A N 1
ATOM 1080 C CA . THR A 1 139 ? -12.421 3.660 37.000 1.00 91.44 139 THR A CA 1
ATOM 1081 C C . THR A 1 139 ? -11.968 3.475 35.552 1.00 91.44 139 THR A C 1
ATOM 1083 O O . THR A 1 139 ? -12.638 2.782 34.798 1.00 91.44 139 THR A O 1
ATOM 1086 N N . ASN A 1 140 ? -10.805 4.035 35.199 1.00 91.94 140 ASN A N 1
ATOM 1087 C CA . ASN A 1 140 ? -10.147 3.912 33.896 1.00 91.94 140 ASN A CA 1
ATOM 1088 C C . ASN A 1 140 ? -8.638 3.702 34.102 1.00 91.94 140 ASN A C 1
ATOM 1090 O O . ASN A 1 140 ? -8.094 4.096 35.138 1.00 91.94 140 ASN A O 1
ATOM 1094 N N . CYS A 1 141 ? -7.953 3.129 33.111 1.00 92.00 141 CYS A N 1
ATOM 1095 C CA . CYS A 1 141 ? -6.495 3.022 33.145 1.00 92.00 141 CYS A CA 1
ATOM 1096 C C . CYS A 1 141 ? -5.833 4.408 33.110 1.00 92.00 141 CYS A C 1
ATOM 1098 O O . CYS A 1 141 ? -6.353 5.352 32.510 1.00 92.00 141 CYS A O 1
ATOM 1100 N N . SER A 1 142 ? -4.692 4.537 33.791 1.00 90.94 142 SER A N 1
ATOM 1101 C CA . SER A 1 142 ? -3.884 5.757 33.758 1.00 90.94 142 SER A CA 1
ATOM 1102 C C . SER A 1 142 ? -3.293 5.974 32.365 1.00 90.94 142 SER A C 1
ATOM 1104 O O . SER A 1 142 ? -3.192 5.044 31.575 1.00 90.94 142 SER A O 1
ATOM 1106 N N . VAL A 1 143 ? -2.842 7.196 32.068 1.00 90.12 143 VAL A N 1
ATOM 1107 C CA . VAL A 1 143 ? -2.268 7.527 30.749 1.00 90.12 143 VAL A CA 1
ATOM 1108 C C . VAL A 1 143 ? -1.067 6.665 30.357 1.00 90.12 143 VAL A C 1
ATOM 1110 O O . VAL A 1 143 ? -0.792 6.570 29.172 1.00 90.12 143 VAL A O 1
ATOM 1113 N N . SER A 1 144 ? -0.385 6.048 31.329 1.00 90.88 144 SER A N 1
ATOM 1114 C CA . SER A 1 144 ? 0.763 5.159 31.127 1.00 90.88 144 SER A CA 1
ATOM 1115 C C . SER A 1 144 ? 0.395 3.691 30.889 1.00 90.88 144 SER A C 1
ATOM 1117 O O . SER A 1 144 ? 1.288 2.846 30.799 1.00 90.88 144 SER A O 1
ATOM 1119 N N . HIS A 1 145 ? -0.900 3.366 30.858 1.00 93.62 145 HIS A N 1
ATOM 1120 C CA . HIS A 1 145 ? -1.409 2.008 30.713 1.00 93.62 145 HIS A CA 1
ATOM 1121 C C . HIS A 1 145 ? -2.559 1.958 29.701 1.00 93.62 145 HIS A C 1
ATOM 1123 O O . HIS A 1 145 ? -3.452 2.802 29.716 1.00 93.62 145 HIS A O 1
ATOM 1129 N N . TYR A 1 146 ? -2.593 0.916 28.875 1.00 94.00 146 TYR A N 1
ATOM 1130 C CA . TYR A 1 146 ? -3.750 0.602 28.041 1.00 94.00 146 TYR A CA 1
ATOM 1131 C C . TYR A 1 146 ? -4.641 -0.441 28.718 1.00 94.00 146 TYR A C 1
ATOM 1133 O O . TYR A 1 146 ? -4.211 -1.194 29.598 1.00 94.00 146 TYR A O 1
ATOM 1141 N N . GLN A 1 147 ? -5.903 -0.480 28.303 1.00 94.12 147 GLN A N 1
ATOM 1142 C CA . GLN A 1 147 ? -6.875 -1.441 28.800 1.00 94.12 147 GLN A CA 1
ATOM 1143 C C . GLN A 1 147 ? -6.871 -2.704 27.929 1.00 94.12 147 GLN A C 1
ATOM 1145 O O . GLN A 1 147 ? -7.215 -2.653 26.751 1.00 94.12 147 GLN A O 1
ATOM 1150 N N . ASP A 1 148 ? -6.530 -3.840 28.531 1.00 93.50 148 ASP A N 1
ATOM 1151 C CA . ASP A 1 148 ? -6.624 -5.178 27.947 1.00 93.50 148 ASP A CA 1
ATOM 1152 C C . ASP A 1 148 ? -7.741 -5.956 28.660 1.00 93.50 148 ASP A C 1
ATOM 1154 O O . ASP A 1 148 ? -7.573 -6.490 29.764 1.00 93.50 148 ASP A O 1
ATOM 1158 N N . GLY A 1 149 ? -8.943 -5.930 28.078 1.00 91.00 149 GLY A N 1
ATOM 1159 C CA . GLY A 1 149 ? -10.152 -6.452 28.716 1.00 91.00 149 GLY A CA 1
ATOM 1160 C C . GLY A 1 149 ? -10.510 -5.664 29.980 1.00 91.00 149 GLY A C 1
ATOM 1161 O O . GLY A 1 149 ? -10.952 -4.519 29.899 1.00 91.00 149 GLY A O 1
ATOM 1162 N N . THR A 1 150 ? -10.335 -6.276 31.152 1.00 90.31 150 THR A N 1
ATOM 1163 C CA . THR A 1 150 ? -10.523 -5.618 32.460 1.00 90.31 150 THR A CA 1
ATOM 1164 C C . THR A 1 150 ? -9.206 -5.223 33.123 1.00 90.31 150 THR A C 1
ATOM 1166 O O . THR A 1 150 ? -9.231 -4.645 34.203 1.00 90.31 150 THR A O 1
ATOM 1169 N N . GLN A 1 151 ? -8.051 -5.522 32.525 1.00 93.44 151 GLN A N 1
ATOM 1170 C CA . GLN A 1 151 ? -6.739 -5.279 33.123 1.00 93.44 151 GLN A CA 1
ATOM 1171 C C . GLN A 1 151 ? -6.061 -4.051 32.508 1.00 93.44 151 GLN A C 1
ATOM 1173 O O . GLN A 1 151 ? -6.031 -3.896 31.293 1.00 93.44 151 GLN A O 1
ATOM 1178 N N . CYS A 1 152 ? -5.456 -3.210 33.341 1.00 94.69 152 CYS A N 1
ATOM 1179 C CA . CYS A 1 152 ? -4.559 -2.153 32.890 1.00 94.69 152 CYS A CA 1
ATOM 1180 C C . CYS A 1 152 ? -3.144 -2.708 32.728 1.00 94.69 152 CYS A C 1
ATOM 1182 O O . CYS A 1 152 ? -2.571 -3.239 33.684 1.00 94.69 152 CYS A O 1
ATOM 1184 N N . ARG A 1 153 ? -2.578 -2.580 31.527 1.00 93.69 153 ARG A N 1
ATOM 1185 C CA . ARG A 1 153 ? -1.224 -3.034 31.185 1.00 93.69 153 ARG A CA 1
ATOM 1186 C C . ARG A 1 153 ? -0.350 -1.855 30.773 1.00 93.69 153 ARG A C 1
ATOM 1188 O O . ARG A 1 153 ? -0.869 -0.940 30.141 1.00 93.69 153 ARG A O 1
ATOM 1195 N N . PRO A 1 154 ? 0.941 -1.844 31.141 1.00 93.50 154 PRO A N 1
ATOM 1196 C CA . PRO A 1 154 ? 1.811 -0.711 30.861 1.00 93.50 154 PRO A CA 1
ATOM 1197 C C . PRO A 1 154 ? 1.992 -0.529 29.355 1.00 93.50 154 PRO A C 1
ATOM 1199 O O . PRO A 1 154 ? 2.061 -1.502 28.601 1.00 93.50 154 PRO A O 1
ATOM 1202 N N . CYS A 1 155 ? 2.067 0.726 28.932 1.00 95.06 155 CYS A N 1
ATOM 1203 C CA . CYS A 1 155 ? 2.418 1.089 27.567 1.00 95.06 155 CYS A CA 1
ATOM 1204 C C . CYS A 1 155 ? 3.857 0.692 27.223 1.00 95.06 155 CYS A C 1
ATOM 1206 O O . CYS A 1 155 ? 4.698 0.545 28.111 1.00 95.06 155 CYS A O 1
ATOM 1208 N N . HIS A 1 156 ? 4.146 0.550 25.928 1.00 95.06 156 HIS A N 1
ATOM 1209 C CA . HIS A 1 156 ? 5.511 0.316 25.471 1.00 95.06 156 HIS A CA 1
ATOM 1210 C C . HIS A 1 156 ? 6.413 1.512 25.827 1.00 95.06 156 HIS A C 1
ATOM 1212 O O . HIS A 1 156 ? 6.002 2.670 25.723 1.00 95.06 156 HIS A O 1
ATOM 1218 N N . GLU A 1 157 ? 7.658 1.245 26.225 1.00 93.94 157 GLU A N 1
ATOM 1219 C CA . GLU A 1 157 ? 8.601 2.272 26.702 1.00 93.94 157 GLU A CA 1
ATOM 1220 C C . GLU A 1 157 ? 8.992 3.292 25.617 1.00 93.94 157 GLU A C 1
ATOM 1222 O O . GLU A 1 157 ? 9.463 4.383 25.928 1.00 93.94 157 GLU A O 1
ATOM 1227 N N . SER A 1 158 ? 8.769 2.959 24.340 1.00 93.69 158 SER A N 1
ATOM 1228 C CA . SER A 1 158 ? 9.005 3.861 23.202 1.00 93.69 158 SER A CA 1
ATOM 1229 C C . SER A 1 158 ? 7.918 4.919 23.000 1.00 93.69 158 SER A C 1
ATOM 1231 O O . SER A 1 158 ? 8.132 5.874 22.249 1.00 93.69 158 SER A O 1
ATOM 1233 N N . CYS A 1 159 ? 6.764 4.785 23.660 1.00 94.62 159 CYS A N 1
ATOM 1234 C CA . CYS A 1 159 ? 5.673 5.745 23.535 1.00 94.62 159 CYS A CA 1
ATOM 1235 C C . CYS A 1 159 ? 5.992 7.051 24.274 1.00 94.62 159 CYS A C 1
ATOM 1237 O O . CYS A 1 159 ? 6.396 7.045 25.440 1.00 94.62 159 CYS A O 1
ATOM 1239 N N . SER A 1 160 ? 5.738 8.196 23.633 1.00 91.62 160 SER A N 1
ATOM 1240 C CA . SER A 1 160 ? 5.963 9.501 24.262 1.00 91.62 160 SER A CA 1
ATOM 1241 C C . SER A 1 160 ? 5.053 9.691 25.474 1.00 91.62 160 SER A C 1
ATOM 1243 O O . SER A 1 160 ? 3.842 9.458 25.410 1.00 91.62 160 SER A O 1
ATOM 1245 N N . ASN A 1 161 ? 5.644 10.114 26.597 1.00 87.31 161 ASN A N 1
ATOM 1246 C CA . ASN A 1 161 ? 4.966 10.272 27.889 1.00 87.31 161 ASN A CA 1
ATOM 1247 C C . ASN A 1 161 ? 4.160 9.027 28.316 1.00 87.31 161 ASN A C 1
ATOM 1249 O O . ASN A 1 161 ? 3.180 9.153 29.052 1.00 87.31 161 ASN A O 1
ATOM 1253 N N . LEU A 1 162 ? 4.556 7.842 27.831 1.00 85.06 162 LEU A N 1
ATOM 1254 C CA . LEU A 1 162 ? 3.868 6.566 28.022 1.00 85.06 162 LEU A CA 1
ATOM 1255 C C . LEU A 1 162 ? 2.407 6.553 27.541 1.00 85.06 162 LEU A C 1
ATOM 1257 O O . LEU A 1 162 ? 1.648 5.717 27.999 1.00 85.06 162 LEU A O 1
ATOM 1261 N N . ARG A 1 163 ? 1.979 7.433 26.626 1.00 91.62 163 ARG A N 1
ATOM 1262 C CA . ARG A 1 163 ? 0.594 7.426 26.117 1.00 91.62 163 ARG A CA 1
ATOM 1263 C C . ARG A 1 163 ? 0.412 6.386 25.013 1.00 91.62 163 ARG A C 1
ATOM 1265 O O . ARG A 1 163 ? 1.047 6.487 23.961 1.00 91.62 163 ARG A O 1
ATOM 1272 N N . CYS A 1 164 ? -0.486 5.424 25.217 1.00 94.88 164 CYS A N 1
ATOM 1273 C CA . CYS A 1 164 ? -0.749 4.360 24.248 1.00 94.88 164 CYS A CA 1
ATOM 1274 C C . CYS A 1 164 ? -2.212 3.895 24.228 1.00 94.88 164 CYS A C 1
ATOM 1276 O O . CYS A 1 164 ? -3.002 4.181 25.128 1.00 94.88 164 CYS A O 1
ATOM 1278 N N . THR A 1 165 ? -2.551 3.143 23.184 1.00 93.62 165 THR A N 1
ATOM 1279 C CA . THR A 1 165 ? -3.826 2.424 23.036 1.00 93.62 165 THR A CA 1
ATOM 1280 C C . THR A 1 165 ? -3.648 0.904 23.037 1.00 93.62 165 THR A C 1
ATOM 1282 O O . THR A 1 165 ? -4.635 0.174 23.073 1.00 93.62 165 THR A O 1
ATOM 1285 N N . GLY A 1 166 ? -2.404 0.417 23.032 1.00 94.50 166 GLY A N 1
ATOM 1286 C CA . GLY A 1 166 ? -2.082 -1.005 23.058 1.00 94.50 166 GLY A CA 1
ATOM 1287 C C . GLY A 1 166 ? -0.600 -1.284 23.337 1.00 94.50 166 GLY A C 1
ATOM 1288 O O . GLY A 1 166 ? 0.145 -0.366 23.686 1.00 94.50 166 GLY A O 1
ATOM 1289 N N . PRO A 1 167 ? -0.168 -2.551 23.197 1.00 94.50 167 PRO A N 1
ATOM 1290 C CA . PRO A 1 167 ? 1.191 -2.986 23.528 1.00 94.50 167 PRO A CA 1
ATOM 1291 C C . PRO A 1 167 ? 2.255 -2.648 22.477 1.00 94.50 167 PRO A C 1
ATOM 1293 O O . PRO A 1 167 ? 3.438 -2.831 22.756 1.00 94.50 167 PRO A O 1
ATOM 1296 N N . GLY A 1 168 ? 1.856 -2.260 21.265 1.00 95.06 168 GLY A N 1
ATOM 1297 C CA . GLY A 1 168 ? 2.774 -2.051 20.150 1.00 95.06 168 GLY A CA 1
ATOM 1298 C C . GLY A 1 168 ? 3.686 -0.840 20.334 1.00 95.06 168 GLY A C 1
ATOM 1299 O O . GLY A 1 168 ? 3.344 0.126 21.015 1.00 95.06 168 GLY A O 1
ATOM 1300 N N . ASP A 1 169 ? 4.842 -0.891 19.680 1.00 94.38 169 ASP A N 1
ATOM 1301 C CA . ASP A 1 169 ? 5.799 0.209 19.588 1.00 94.38 169 ASP A CA 1
ATOM 1302 C C . ASP A 1 169 ? 5.538 1.114 18.374 1.00 94.38 169 ASP A C 1
ATOM 1304 O O . ASP A 1 169 ? 6.294 2.050 18.144 1.00 94.38 169 ASP A O 1
ATOM 1308 N N . HIS A 1 170 ? 4.490 0.862 17.590 1.00 93.88 170 HIS A N 1
ATOM 1309 C CA . HIS A 1 170 ? 4.100 1.645 16.416 1.00 93.88 170 HIS A CA 1
ATOM 1310 C C . HIS A 1 170 ? 3.159 2.800 16.764 1.00 93.88 170 HIS A C 1
ATOM 1312 O O . HIS A 1 170 ? 2.531 2.814 17.818 1.00 93.88 170 HIS A O 1
ATOM 1318 N N . LEU A 1 171 ? 3.037 3.773 15.862 1.00 94.44 171 LEU A N 1
ATOM 1319 C CA . LEU A 1 171 ? 2.117 4.897 16.028 1.00 94.44 171 LEU A CA 1
ATOM 1320 C C . LEU A 1 171 ? 0.679 4.484 15.661 1.00 94.44 171 LEU A C 1
ATOM 1322 O O . LEU A 1 171 ? 0.451 3.904 14.600 1.00 94.44 171 LEU A O 1
ATOM 1326 N N . GLY A 1 172 ? -0.292 4.833 16.505 1.00 92.62 172 GLY A N 1
ATOM 1327 C CA . GLY A 1 172 ? -1.722 4.657 16.248 1.00 92.62 172 GLY A CA 1
ATOM 1328 C C . GLY A 1 172 ? -2.390 3.562 17.085 1.00 92.62 172 GLY A C 1
ATOM 1329 O O . GLY A 1 172 ? -2.020 3.299 18.232 1.00 92.62 172 GLY A O 1
ATOM 1330 N N . GLU A 1 173 ? -3.442 2.964 16.523 1.00 93.38 173 GLU A N 1
ATOM 1331 C CA . GLU A 1 173 ? -4.265 1.965 17.209 1.00 93.38 173 GLU A CA 1
ATOM 1332 C C . GLU A 1 173 ? -3.459 0.698 17.534 1.00 93.38 173 GLU A C 1
ATOM 1334 O O . GLU A 1 173 ? -2.719 0.167 16.702 1.00 93.38 173 GLU A O 1
ATOM 1339 N N . GLY A 1 174 ? -3.586 0.216 18.771 1.00 93.06 174 GLY A N 1
ATOM 1340 C CA . GLY A 1 174 ? -2.848 -0.947 19.262 1.00 93.06 174 GLY A CA 1
ATOM 1341 C C . GLY A 1 174 ? -1.385 -0.662 19.622 1.00 93.06 174 GLY A C 1
ATOM 1342 O O . GLY A 1 174 ? -0.687 -1.589 20.034 1.00 93.06 174 GLY A O 1
ATOM 1343 N N . GLY A 1 175 ? -0.929 0.588 19.506 1.00 94.62 175 GLY A N 1
ATOM 1344 C CA . GLY A 1 175 ? 0.423 1.022 19.855 1.00 94.62 175 GLY A CA 1
ATOM 1345 C C . GLY A 1 175 ? 0.437 2.372 20.569 1.00 94.62 175 GLY A C 1
ATOM 1346 O O . GLY A 1 175 ? -0.463 2.693 21.353 1.00 94.62 175 GLY A O 1
ATOM 1347 N N . CYS A 1 176 ? 1.463 3.169 20.310 1.00 95.88 176 CYS A N 1
ATOM 1348 C CA . CYS A 1 176 ? 1.673 4.486 20.890 1.00 95.88 176 CYS A CA 1
ATOM 1349 C C . CYS A 1 176 ? 0.723 5.534 20.305 1.00 95.88 176 CYS A C 1
ATOM 1351 O O . CYS A 1 176 ? 0.508 5.602 19.097 1.00 95.88 176 CYS A O 1
ATOM 1353 N N . SER A 1 177 ? 0.199 6.419 21.154 1.00 93.69 177 SER A N 1
ATOM 1354 C CA . SER A 1 177 ? -0.575 7.573 20.678 1.00 93.69 177 SER A CA 1
ATOM 1355 C C . SER A 1 177 ? 0.322 8.626 20.026 1.00 93.69 177 SER A C 1
ATOM 1357 O O . SER A 1 177 ? -0.098 9.273 19.075 1.00 93.69 177 SER A O 1
ATOM 1359 N N . GLU A 1 178 ? 1.542 8.789 20.540 1.00 93.44 178 GLU A N 1
ATOM 1360 C CA . GLU A 1 178 ? 2.565 9.711 20.040 1.00 93.44 178 GLU A CA 1
ATOM 1361 C C . GLU A 1 178 ? 3.954 9.086 20.246 1.00 93.44 178 GLU A C 1
ATOM 1363 O O . GLU A 1 178 ? 4.198 8.422 21.258 1.00 93.44 178 GLU A O 1
ATOM 1368 N N . CYS A 1 179 ? 4.881 9.331 19.321 1.00 94.94 179 CYS A N 1
ATOM 1369 C CA . CYS A 1 179 ? 6.287 8.948 19.437 1.00 94.94 179 CYS A CA 1
ATOM 1370 C C . CYS A 1 179 ? 7.148 10.167 19.797 1.00 94.94 179 CYS A C 1
ATOM 1372 O O . CYS A 1 179 ? 6.956 11.256 19.253 1.00 94.94 179 CYS A O 1
ATOM 1374 N N . LEU A 1 180 ? 8.155 9.991 20.658 1.00 93.44 180 LEU A N 1
ATOM 1375 C CA . LEU A 1 180 ? 9.169 11.033 20.865 1.00 93.44 180 LEU A CA 1
ATOM 1376 C C . LEU A 1 180 ? 10.163 11.044 19.697 1.00 93.44 180 LEU A C 1
ATOM 1378 O O . LEU A 1 180 ? 10.449 12.094 19.117 1.00 93.44 180 LEU A O 1
ATOM 1382 N N . TYR A 1 181 ? 10.609 9.842 19.330 1.00 95.06 181 TYR A N 1
ATOM 1383 C CA . TYR A 1 181 ? 11.433 9.555 18.167 1.00 95.06 181 TYR A CA 1
ATOM 1384 C C . TYR A 1 181 ? 10.777 8.465 17.327 1.00 95.06 181 TYR A C 1
ATOM 1386 O O . TYR A 1 181 ? 10.112 7.593 17.884 1.00 95.06 181 TYR A O 1
ATOM 1394 N N . ALA A 1 182 ? 10.964 8.474 16.011 1.00 96.00 182 ALA A N 1
ATOM 1395 C CA . ALA A 1 182 ? 10.322 7.500 15.128 1.00 96.00 182 ALA A CA 1
ATOM 1396 C C . ALA A 1 182 ? 11.226 7.066 13.975 1.00 96.00 182 ALA A C 1
ATOM 1398 O O . ALA A 1 182 ? 12.034 7.846 13.488 1.00 96.00 182 ALA A O 1
ATOM 1399 N N . GLN A 1 183 ? 11.057 5.837 13.499 1.00 96.12 183 GLN A N 1
ATOM 1400 C CA . GLN A 1 183 ? 11.652 5.357 12.254 1.00 96.12 183 GLN A CA 1
ATOM 1401 C C . GLN A 1 183 ? 10.607 5.405 11.141 1.00 96.12 183 GLN A C 1
ATOM 1403 O O . GLN A 1 183 ? 9.509 4.878 11.324 1.00 96.12 183 GLN A O 1
ATOM 1408 N N . LEU A 1 184 ? 10.947 5.976 9.986 1.00 95.25 184 LEU A N 1
ATOM 1409 C CA . LEU A 1 184 ? 10.040 6.042 8.840 1.00 95.25 184 LEU A CA 1
ATOM 1410 C C . LEU A 1 184 ? 10.318 4.967 7.790 1.00 95.25 184 LEU A C 1
ATOM 1412 O O . LEU A 1 184 ? 11.406 4.399 7.666 1.00 95.25 184 LEU A O 1
ATOM 1416 N N . SER A 1 185 ? 9.298 4.687 6.997 1.00 93.81 185 SER A N 1
ATOM 1417 C CA . SER A 1 185 ? 9.412 3.950 5.750 1.00 93.81 185 SER A CA 1
ATOM 1418 C C . SER A 1 185 ? 9.838 4.879 4.610 1.00 93.81 185 SER A C 1
ATOM 1420 O O . SER A 1 185 ? 9.827 6.104 4.725 1.00 93.81 185 SER A O 1
ATOM 1422 N N . ARG A 1 186 ? 10.143 4.295 3.445 1.00 89.56 186 ARG A N 1
ATOM 1423 C CA . ARG A 1 186 ? 10.341 5.069 2.206 1.00 89.56 186 ARG A CA 1
ATOM 1424 C C . ARG A 1 186 ? 9.060 5.768 1.720 1.00 89.56 186 ARG A C 1
ATOM 1426 O O . ARG A 1 186 ? 9.157 6.687 0.917 1.00 89.56 186 ARG A O 1
ATOM 1433 N N . SER A 1 187 ? 7.881 5.339 2.187 1.00 90.31 187 SER A N 1
ATOM 1434 C CA . SER A 1 187 ? 6.584 5.992 1.940 1.00 90.31 187 SER A CA 1
ATOM 1435 C C . SER A 1 187 ? 6.282 7.134 2.923 1.00 90.31 187 SER A C 1
ATOM 1437 O O . SER A 1 187 ? 5.211 7.724 2.826 1.00 90.31 187 SER A O 1
ATOM 1439 N N . HIS A 1 188 ? 7.216 7.473 3.823 1.00 88.56 188 HIS A N 1
ATOM 1440 C CA . HIS A 1 188 ? 7.028 8.423 4.928 1.00 88.56 188 HIS A CA 1
ATOM 1441 C C . HIS A 1 188 ? 5.939 8.003 5.930 1.00 88.56 188 HIS A C 1
ATOM 1443 O O . HIS A 1 188 ? 5.245 8.839 6.504 1.00 88.56 188 HIS A O 1
ATOM 1449 N N . GLU A 1 189 ? 5.803 6.700 6.166 1.00 91.75 189 GLU A N 1
ATOM 1450 C CA . GLU A 1 189 ? 4.933 6.148 7.208 1.00 91.75 189 GLU A CA 1
ATOM 1451 C C . GLU A 1 189 ? 5.771 5.743 8.420 1.00 91.75 189 GLU A C 1
ATOM 1453 O O . GLU A 1 189 ? 6.868 5.201 8.272 1.00 91.75 189 GLU A O 1
ATOM 1458 N N . VAL A 1 190 ? 5.276 6.007 9.629 1.00 93.06 190 VAL A N 1
ATOM 1459 C CA . VAL A 1 190 ? 5.979 5.630 10.861 1.00 93.06 190 VAL A CA 1
ATOM 1460 C C . VAL A 1 190 ? 5.957 4.108 11.007 1.00 93.06 190 VAL A C 1
ATOM 1462 O O . VAL A 1 190 ? 4.902 3.514 11.208 1.00 93.06 190 VAL A O 1
ATOM 1465 N N . ILE A 1 191 ? 7.131 3.481 10.928 1.00 93.69 191 ILE A N 1
ATOM 1466 C CA . ILE A 1 191 ? 7.311 2.038 11.134 1.00 93.69 191 ILE A CA 1
ATOM 1467 C C . ILE A 1 191 ? 7.175 1.711 12.621 1.00 93.69 191 ILE A C 1
ATOM 1469 O O . ILE A 1 191 ? 6.447 0.796 12.992 1.00 93.69 191 ILE A O 1
ATOM 1473 N N . ARG A 1 192 ? 7.909 2.445 13.465 1.00 95.19 192 ARG A N 1
ATOM 1474 C CA . ARG A 1 192 ? 7.943 2.263 14.922 1.00 95.19 192 ARG A CA 1
ATOM 1475 C C . ARG A 1 192 ? 8.455 3.512 15.632 1.00 95.19 192 ARG A C 1
ATOM 1477 O O . ARG A 1 192 ? 9.270 4.253 15.076 1.00 95.19 192 ARG A O 1
ATOM 1484 N N . CYS A 1 193 ? 8.017 3.714 16.865 1.00 96.00 193 CYS A N 1
ATOM 1485 C CA . CYS A 1 193 ? 8.604 4.651 17.807 1.00 96.00 193 CYS A CA 1
ATOM 1486 C C . CYS A 1 193 ? 9.939 4.101 18.335 1.00 96.00 193 CYS A C 1
ATOM 1488 O O . CYS A 1 193 ? 10.109 2.896 18.525 1.00 96.00 193 CYS A O 1
ATOM 1490 N N . LEU A 1 194 ? 10.884 4.994 18.610 1.00 95.00 194 LEU A N 1
ATOM 1491 C CA . LEU A 1 194 ? 12.241 4.669 19.040 1.00 95.00 194 LEU A CA 1
ATOM 1492 C C . LEU A 1 194 ? 12.512 5.200 20.448 1.00 95.00 194 LEU A C 1
ATOM 1494 O O . LEU A 1 194 ? 11.948 6.210 20.869 1.00 95.00 194 LEU A O 1
ATOM 1498 N N . ILE A 1 195 ? 13.426 4.531 21.149 1.00 93.12 195 ILE A N 1
ATOM 1499 C CA . ILE A 1 195 ? 13.937 4.952 22.454 1.00 93.12 195 ILE A CA 1
ATOM 1500 C C . ILE A 1 195 ? 15.377 5.401 22.254 1.00 93.12 195 ILE A C 1
ATOM 1502 O O . ILE A 1 195 ? 16.195 4.635 21.751 1.00 93.12 195 ILE A O 1
ATOM 1506 N N . ALA A 1 196 ? 15.685 6.627 22.664 1.00 92.19 196 ALA A N 1
ATOM 1507 C CA . ALA A 1 196 ? 17.043 7.147 22.647 1.00 92.19 196 ALA A CA 1
ATOM 1508 C C . ALA A 1 196 ? 17.262 8.139 23.797 1.00 92.19 196 ALA A C 1
ATOM 1510 O O . ALA A 1 196 ? 16.327 8.850 24.181 1.00 92.19 196 ALA A O 1
ATOM 1511 N N . PRO A 1 197 ? 18.485 8.221 24.347 1.00 90.62 197 PRO A N 1
ATOM 1512 C CA . PRO A 1 197 ? 18.801 9.143 25.438 1.00 90.62 197 PRO A CA 1
ATOM 1513 C C . PRO A 1 197 ? 18.809 10.609 24.984 1.00 90.62 197 PRO A C 1
ATOM 1515 O O . PRO A 1 197 ? 18.563 11.509 25.787 1.00 90.62 197 PRO A O 1
ATOM 1518 N N . SER A 1 198 ? 19.076 10.867 23.701 1.00 91.06 198 SER A N 1
ATOM 1519 C CA . SER A 1 198 ? 19.126 12.207 23.126 1.00 91.06 198 SER A CA 1
ATOM 1520 C C . SER A 1 198 ? 18.651 12.212 21.672 1.00 91.06 198 SER A C 1
ATOM 1522 O O . SER A 1 198 ? 18.686 11.194 20.983 1.00 91.06 198 SER A O 1
ATOM 1524 N N . MET A 1 199 ? 18.254 13.386 21.174 1.00 89.12 199 MET A N 1
ATOM 1525 C CA . MET A 1 199 ? 17.853 13.556 19.771 1.00 89.12 199 MET A CA 1
ATOM 1526 C C . MET A 1 199 ? 18.977 13.260 18.763 1.00 89.12 199 MET A C 1
ATOM 1528 O O . MET A 1 199 ? 18.692 12.904 17.626 1.00 89.12 199 MET A O 1
ATOM 1532 N N . HIS A 1 200 ? 20.246 13.386 19.171 1.00 86.38 200 HIS A N 1
ATOM 1533 C CA . HIS A 1 200 ? 21.402 13.123 18.306 1.00 86.38 200 HIS A CA 1
ATOM 1534 C C . HIS A 1 200 ? 21.678 11.620 18.155 1.00 86.38 200 HIS A C 1
ATOM 1536 O O . HIS A 1 200 ? 22.231 11.193 17.145 1.00 86.38 200 HIS A O 1
ATOM 1542 N N . GLU A 1 201 ? 21.265 10.822 19.140 1.00 90.25 201 GLU A N 1
ATOM 1543 C CA . GLU A 1 201 ? 21.433 9.364 19.172 1.00 90.25 201 GLU A CA 1
ATOM 1544 C C . GLU A 1 201 ? 20.191 8.620 18.659 1.00 90.25 201 GLU A C 1
ATOM 1546 O O . GLU A 1 201 ? 20.232 7.412 18.466 1.00 90.25 201 GLU A O 1
ATOM 1551 N N . ALA A 1 202 ? 19.092 9.328 18.370 1.00 91.19 202 ALA A N 1
ATOM 1552 C CA . ALA A 1 202 ? 17.826 8.727 17.939 1.00 91.19 202 ALA A CA 1
ATOM 1553 C C . ALA A 1 202 ? 17.960 7.770 16.742 1.00 91.19 202 ALA A C 1
ATOM 1555 O O . ALA A 1 202 ? 17.264 6.758 16.683 1.00 91.19 202 ALA A O 1
ATOM 1556 N N . CYS A 1 203 ? 18.864 8.076 15.809 1.00 93.69 203 CYS A N 1
ATOM 1557 C CA . CYS A 1 203 ? 19.069 7.300 14.586 1.00 93.69 203 CYS A CA 1
ATOM 1558 C C . CYS A 1 203 ? 20.450 6.632 14.503 1.00 93.69 203 CYS A C 1
ATOM 1560 O O . CYS A 1 203 ? 20.747 6.019 13.481 1.00 93.69 203 CYS A O 1
ATOM 1562 N N . SER A 1 204 ? 21.304 6.743 15.532 1.00 89.50 204 SER A N 1
ATOM 1563 C CA . SER A 1 204 ? 22.696 6.259 15.459 1.00 89.50 204 SER A CA 1
ATOM 1564 C C . SER A 1 204 ? 22.789 4.746 15.280 1.00 89.50 204 SER A C 1
ATOM 1566 O O . SER A 1 204 ? 23.668 4.258 14.571 1.00 89.50 204 SER A O 1
ATOM 1568 N N . ASP A 1 205 ? 21.848 4.017 15.877 1.00 87.62 205 ASP A N 1
ATOM 1569 C CA . ASP A 1 205 ? 21.830 2.553 15.877 1.00 87.62 205 ASP A CA 1
ATOM 1570 C C . ASP A 1 205 ? 21.069 1.975 14.671 1.00 87.62 205 ASP A C 1
ATOM 1572 O O . ASP A 1 205 ? 20.967 0.757 14.504 1.00 87.62 205 ASP A O 1
ATOM 1576 N N . ILE A 1 206 ? 20.530 2.842 13.804 1.00 91.75 206 ILE A N 1
ATOM 1577 C CA . ILE A 1 206 ? 19.711 2.453 12.656 1.00 91.75 206 ILE A CA 1
ATOM 1578 C C . ILE A 1 206 ? 20.519 2.641 11.373 1.00 91.75 206 ILE A C 1
ATOM 1580 O O . ILE A 1 206 ? 20.580 3.717 10.781 1.00 91.75 206 ILE A O 1
ATOM 1584 N N . ILE A 1 207 ? 21.134 1.552 10.915 1.00 89.88 207 ILE A N 1
ATOM 1585 C CA . ILE A 1 207 ? 21.940 1.550 9.690 1.00 89.88 207 ILE A CA 1
ATOM 1586 C C . ILE A 1 207 ? 21.079 1.951 8.486 1.00 89.88 207 ILE A C 1
ATOM 1588 O O . ILE A 1 207 ? 20.008 1.388 8.257 1.00 89.88 207 ILE A O 1
ATOM 1592 N N . GLY A 1 208 ? 21.589 2.881 7.677 1.00 92.19 208 GLY A N 1
ATOM 1593 C CA . GLY A 1 208 ? 20.920 3.340 6.460 1.00 92.19 208 GLY A CA 1
ATOM 1594 C C . GLY A 1 208 ? 19.813 4.359 6.706 1.00 92.19 208 GLY A C 1
ATOM 1595 O O . GLY A 1 208 ? 18.955 4.517 5.842 1.00 92.19 208 GLY A O 1
ATOM 1596 N N . TYR A 1 209 ? 19.836 5.035 7.853 1.00 95.00 209 TYR A N 1
ATOM 1597 C CA . TYR A 1 209 ? 18.913 6.100 8.215 1.00 95.00 209 TYR A CA 1
ATOM 1598 C C . TYR A 1 209 ? 19.663 7.341 8.712 1.00 95.00 209 TYR A C 1
ATOM 1600 O O . TYR A 1 209 ? 20.787 7.231 9.199 1.00 95.00 209 TYR A O 1
ATOM 1608 N N . TYR A 1 210 ? 19.038 8.514 8.607 1.00 93.69 210 TYR A N 1
ATOM 1609 C CA . TYR A 1 210 ? 19.571 9.779 9.120 1.00 93.69 210 TYR A CA 1
ATOM 1610 C C . TYR A 1 210 ? 18.500 10.551 9.912 1.00 93.69 210 TYR A C 1
ATOM 1612 O O . TYR A 1 210 ? 17.309 10.403 9.630 1.00 93.69 210 TYR A O 1
ATOM 1620 N N . PRO A 1 211 ? 18.889 11.360 10.915 1.00 94.19 211 PRO A N 1
ATOM 1621 C CA . PRO A 1 211 ? 17.943 12.127 11.719 1.00 94.19 211 PRO A CA 1
ATOM 1622 C C . PRO A 1 211 ? 17.412 13.354 10.969 1.00 94.19 211 PRO A C 1
ATOM 1624 O O . PRO A 1 211 ? 18.169 14.104 10.352 1.00 94.19 211 PRO A O 1
ATOM 1627 N N . SER A 1 212 ? 16.112 13.597 11.098 1.00 93.00 212 SER A N 1
ATOM 1628 C CA . SER A 1 212 ? 15.399 14.738 10.530 1.00 93.00 212 SER A CA 1
ATOM 1629 C C . SER A 1 212 ? 14.442 15.346 11.560 1.00 93.00 212 SER A C 1
ATOM 1631 O O . SER A 1 212 ? 13.837 14.651 12.378 1.00 93.00 212 SER A O 1
ATOM 1633 N N . THR A 1 213 ? 14.332 16.675 11.539 1.00 92.69 213 THR A N 1
ATOM 1634 C CA . THR A 1 213 ? 13.483 17.483 12.436 1.00 92.69 213 THR A CA 1
ATOM 1635 C C . THR A 1 213 ? 12.245 18.035 11.731 1.00 92.69 213 THR A C 1
ATOM 1637 O O . THR A 1 213 ? 11.553 18.905 12.264 1.00 92.69 213 THR A O 1
ATOM 1640 N N . GLN A 1 214 ? 11.962 17.570 10.512 1.00 91.06 214 GLN A N 1
ATOM 1641 C CA . GLN A 1 214 ? 10.742 17.946 9.808 1.00 91.06 214 GLN A CA 1
ATOM 1642 C C . GLN A 1 214 ? 9.501 17.466 10.589 1.00 91.06 214 GLN A C 1
ATOM 1644 O O . GLN A 1 214 ? 9.512 16.435 11.260 1.00 91.06 214 GLN A O 1
ATOM 1649 N N . ALA A 1 215 ? 8.415 18.234 10.543 1.00 90.38 215 ALA A N 1
ATOM 1650 C CA . ALA A 1 215 ? 7.199 17.863 11.256 1.00 90.38 215 ALA A CA 1
ATOM 1651 C C . ALA A 1 215 ? 6.537 16.637 10.600 1.00 90.38 215 ALA A C 1
ATOM 1653 O O . ALA A 1 215 ? 6.220 16.674 9.410 1.00 90.38 215 ALA A O 1
ATOM 1654 N N . ILE A 1 216 ? 6.301 15.590 11.393 1.00 92.50 216 ILE A N 1
ATOM 1655 C CA . ILE A 1 216 ? 5.518 14.401 11.036 1.00 92.50 216 ILE A CA 1
ATOM 1656 C C . ILE A 1 216 ? 4.419 14.251 12.082 1.00 92.50 216 ILE A C 1
ATOM 1658 O O . ILE A 1 216 ? 4.671 14.394 13.279 1.00 92.50 216 ILE A O 1
ATOM 1662 N N . ASP A 1 217 ? 3.196 13.984 11.632 1.00 91.56 217 ASP A N 1
ATOM 1663 C CA . ASP A 1 217 ? 2.059 13.854 12.537 1.00 91.56 217 ASP A CA 1
ATOM 1664 C C . ASP A 1 217 ? 2.275 12.698 13.528 1.00 91.56 217 ASP A C 1
ATOM 1666 O O . ASP A 1 217 ? 2.720 11.611 13.157 1.00 91.56 217 ASP A O 1
ATOM 1670 N N . GLY A 1 218 ? 2.022 12.960 14.809 1.00 91.12 218 GLY A N 1
ATOM 1671 C CA . GLY A 1 218 ? 2.273 12.013 15.899 1.00 91.12 218 GLY A CA 1
ATOM 1672 C C . GLY A 1 218 ? 3.743 11.801 16.303 1.00 91.12 218 GLY A C 1
ATOM 1673 O O . GLY A 1 218 ? 3.989 10.984 17.193 1.00 91.12 218 GLY A O 1
ATOM 1674 N N . VAL A 1 219 ? 4.717 12.527 15.731 1.00 93.81 219 VAL A N 1
ATOM 1675 C CA . VAL A 1 219 ? 6.138 12.487 16.145 1.00 93.81 219 VAL A CA 1
ATOM 1676 C C . VAL A 1 219 ? 6.569 13.836 16.727 1.00 93.81 219 VAL A C 1
ATOM 1678 O O . VAL A 1 219 ? 6.439 14.870 16.078 1.00 93.81 219 VAL A O 1
ATOM 1681 N N . GLN A 1 220 ? 7.103 13.841 17.952 1.00 91.50 220 GLN A N 1
ATOM 1682 C CA . GLN A 1 220 ? 7.346 15.086 18.692 1.00 91.50 220 GLN A CA 1
ATOM 1683 C C . GLN A 1 220 ? 8.694 15.770 18.412 1.00 91.50 220 GLN A C 1
ATOM 1685 O O . GLN A 1 220 ? 8.731 16.999 18.399 1.00 91.50 220 GLN A O 1
ATOM 1690 N N . LEU A 1 221 ? 9.799 15.023 18.249 1.00 92.06 221 LEU A N 1
ATOM 1691 C CA . LEU A 1 221 ? 11.146 15.615 18.146 1.00 92.06 221 LEU A CA 1
ATOM 1692 C C . LEU A 1 221 ? 11.881 15.280 16.845 1.00 92.06 221 LEU A C 1
ATOM 1694 O O . LEU A 1 221 ? 12.094 16.163 16.018 1.00 92.06 221 LEU A O 1
ATOM 1698 N N . VAL A 1 222 ? 12.336 14.034 16.697 1.00 94.38 222 VAL A N 1
ATOM 1699 C CA . VAL A 1 222 ? 13.196 13.608 15.581 1.00 94.38 222 VAL A CA 1
ATOM 1700 C C . VAL A 1 222 ? 12.659 12.324 14.988 1.00 94.38 222 VAL A C 1
ATOM 1702 O O . VAL A 1 222 ? 12.273 11.409 15.712 1.00 94.38 222 VAL A O 1
ATOM 1705 N N . HIS A 1 223 ? 12.685 12.229 13.670 1.00 95.06 223 HIS A N 1
ATOM 1706 C CA . HIS A 1 223 ? 12.444 10.981 12.971 1.00 95.06 223 HIS A CA 1
ATOM 1707 C C . HIS A 1 223 ? 13.662 10.573 12.151 1.00 95.06 223 HIS A C 1
ATOM 1709 O O . HIS A 1 223 ? 14.478 11.402 11.753 1.00 95.06 223 HIS A O 1
ATOM 1715 N N . CYS A 1 224 ? 13.787 9.274 11.924 1.00 96.50 224 CYS A N 1
ATOM 1716 C CA . CYS A 1 224 ? 14.839 8.677 11.133 1.00 96.50 224 CYS A CA 1
ATOM 1717 C C . CYS A 1 224 ? 14.293 8.414 9.735 1.00 96.50 224 CYS A C 1
ATOM 1719 O O . CYS A 1 224 ? 13.468 7.512 9.550 1.00 96.50 224 CYS A O 1
ATOM 1721 N N . ASP A 1 225 ? 14.775 9.184 8.768 1.00 95.44 225 ASP A N 1
ATOM 1722 C CA . ASP A 1 225 ? 14.474 9.003 7.353 1.00 95.44 225 ASP A CA 1
ATOM 1723 C C . ASP A 1 225 ? 15.444 8.001 6.725 1.00 95.44 225 ASP A C 1
ATOM 1725 O O . ASP A 1 225 ? 16.632 7.990 7.068 1.00 95.44 225 ASP A O 1
ATOM 1729 N N . PRO A 1 226 ? 14.981 7.149 5.797 1.00 95.69 226 PRO A N 1
ATOM 1730 C CA . PRO A 1 226 ? 15.862 6.226 5.105 1.00 95.69 226 PRO A CA 1
ATOM 1731 C C . PRO A 1 226 ? 16.816 6.984 4.176 1.00 95.69 226 PRO A C 1
ATOM 1733 O O . PRO A 1 226 ? 16.419 7.869 3.418 1.00 95.69 226 PRO A O 1
ATOM 1736 N N . CYS A 1 227 ? 18.076 6.562 4.157 1.00 94.69 227 CYS A N 1
ATOM 1737 C CA . CYS A 1 227 ? 19.037 6.998 3.158 1.00 94.69 227 CYS A CA 1
ATOM 1738 C C . CYS A 1 227 ? 18.597 6.599 1.741 1.00 94.69 227 CYS A C 1
ATOM 1740 O O . CYS A 1 227 ? 17.817 5.652 1.529 1.00 94.69 227 CYS A O 1
ATOM 1742 N N . ASP A 1 228 ? 19.155 7.294 0.746 1.00 93.56 228 ASP A N 1
ATOM 1743 C CA . ASP A 1 228 ? 18.988 6.914 -0.653 1.00 93.56 228 ASP A CA 1
ATOM 1744 C C . ASP A 1 228 ? 19.417 5.451 -0.862 1.00 93.56 228 ASP A C 1
ATOM 1746 O O . ASP A 1 228 ? 20.309 4.927 -0.189 1.00 93.56 228 ASP A O 1
ATOM 1750 N N . GLU A 1 229 ? 18.754 4.761 -1.785 1.00 91.88 229 GLU A N 1
ATOM 1751 C CA . GLU A 1 229 ? 18.995 3.347 -2.063 1.00 91.88 229 GLU A CA 1
ATOM 1752 C C . GLU A 1 229 ? 20.450 3.041 -2.423 1.00 91.88 229 GLU A C 1
ATOM 1754 O O . GLU A 1 229 ? 20.908 1.932 -2.142 1.00 91.88 229 GLU A O 1
ATOM 1759 N N . GLN A 1 230 ? 21.186 4.019 -2.958 1.00 91.50 230 GLN A N 1
ATOM 1760 C CA . GLN A 1 230 ? 22.598 3.894 -3.327 1.00 91.50 230 GLN A CA 1
ATOM 1761 C C . GLN A 1 230 ? 23.577 4.112 -2.162 1.00 91.50 230 GLN A C 1
ATOM 1763 O O . GLN A 1 230 ? 24.783 3.903 -2.330 1.00 91.50 230 GLN A O 1
ATOM 1768 N N . CYS A 1 231 ? 23.076 4.486 -0.982 1.00 91.00 231 CYS A N 1
ATOM 1769 C CA . CYS A 1 231 ? 23.863 4.736 0.223 1.00 91.00 231 CYS A CA 1
ATOM 1770 C C . CYS A 1 231 ? 23.735 3.575 1.225 1.00 91.00 231 CYS A C 1
ATOM 1772 O O . CYS A 1 231 ? 22.640 3.054 1.453 1.00 91.00 231 CYS A O 1
ATOM 1774 N N . THR A 1 232 ? 24.839 3.168 1.855 1.00 90.19 232 THR A N 1
ATOM 1775 C CA . THR A 1 232 ? 24.836 2.300 3.049 1.00 90.19 232 THR A CA 1
ATOM 1776 C C . THR A 1 232 ? 24.529 3.094 4.316 1.00 90.19 232 THR A C 1
ATOM 1778 O O . THR A 1 232 ? 23.796 2.612 5.174 1.00 90.19 232 THR A O 1
ATOM 1781 N N . SER A 1 233 ? 25.051 4.314 4.415 1.00 91.19 233 SER A N 1
ATOM 1782 C CA . SER A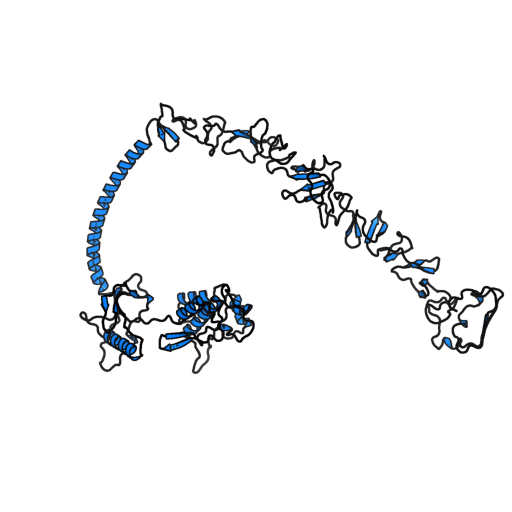 1 233 ? 24.761 5.304 5.455 1.00 91.19 233 SER A CA 1
ATOM 1783 C C . SER A 1 233 ? 24.799 6.712 4.858 1.00 91.19 233 SER A C 1
ATOM 1785 O O . SER A 1 233 ? 25.322 6.906 3.758 1.00 91.19 233 SER A O 1
ATOM 1787 N N . CYS A 1 234 ? 24.203 7.681 5.548 1.00 92.88 234 CYS A N 1
ATOM 1788 C CA . CYS A 1 234 ? 24.128 9.074 5.118 1.00 92.88 234 CYS A CA 1
ATOM 1789 C C . CYS A 1 234 ? 23.854 9.992 6.320 1.00 92.88 234 CYS A C 1
ATOM 1791 O O . CYS A 1 234 ? 23.501 9.520 7.400 1.00 92.88 234 CYS A O 1
ATOM 1793 N N . THR A 1 235 ? 24.015 11.302 6.133 1.00 91.94 235 THR A N 1
ATOM 1794 C CA . THR A 1 235 ? 23.704 12.333 7.140 1.00 91.94 235 THR A CA 1
ATOM 1795 C C . THR A 1 235 ? 22.511 13.206 6.752 1.00 91.94 235 THR A C 1
ATOM 1797 O O . THR A 1 235 ? 21.962 13.895 7.606 1.00 91.94 235 THR A O 1
ATOM 1800 N N . SER A 1 236 ? 22.105 13.190 5.480 1.00 91.88 236 SER A N 1
ATOM 1801 C CA . SER A 1 236 ? 20.904 13.865 4.976 1.00 91.88 236 SER A CA 1
ATOM 1802 C C . SER A 1 236 ? 20.392 13.214 3.684 1.00 91.88 236 SER A C 1
ATOM 1804 O O . SER A 1 236 ? 21.051 12.342 3.112 1.00 91.88 236 SER A O 1
ATOM 1806 N N . ALA A 1 237 ? 19.224 13.649 3.202 1.00 91.75 237 ALA A N 1
ATOM 1807 C CA . ALA A 1 237 ? 18.627 13.163 1.960 1.00 91.75 237 ALA A CA 1
ATOM 1808 C C . ALA A 1 237 ? 19.508 13.437 0.730 1.00 91.75 237 ALA A C 1
ATOM 1810 O O . ALA A 1 237 ? 19.728 14.589 0.353 1.00 91.75 237 ALA A O 1
ATOM 1811 N N . GLY A 1 238 ? 19.928 12.375 0.043 1.00 91.12 238 GLY A N 1
ATOM 1812 C CA . GLY A 1 238 ? 20.589 12.453 -1.257 1.00 91.12 238 GLY A CA 1
ATOM 1813 C C . GLY A 1 238 ? 21.690 11.412 -1.435 1.00 91.12 238 GLY A C 1
ATOM 1814 O O . GLY A 1 238 ? 21.893 10.539 -0.596 1.00 91.12 238 GLY A O 1
ATOM 1815 N N . ARG A 1 239 ? 22.393 11.507 -2.568 1.00 91.44 239 ARG A N 1
ATOM 1816 C CA . ARG A 1 239 ? 23.439 10.556 -2.994 1.00 91.44 239 ARG A CA 1
ATOM 1817 C C . ARG A 1 239 ? 24.844 11.142 -3.028 1.00 91.44 239 ARG A C 1
ATOM 1819 O O . ARG A 1 239 ? 25.761 10.463 -3.482 1.00 91.44 239 ARG A O 1
ATOM 1826 N N . ASN A 1 240 ? 25.020 12.398 -2.627 1.00 90.31 240 ASN A N 1
ATOM 1827 C CA . ASN A 1 240 ? 26.334 13.029 -2.644 1.00 90.31 240 ASN A CA 1
ATOM 1828 C C . ASN A 1 240 ? 27.143 12.578 -1.416 1.00 90.31 240 ASN A C 1
ATOM 1830 O O . ASN A 1 240 ? 26.658 12.614 -0.283 1.00 90.31 240 ASN A O 1
ATOM 1834 N N . THR A 1 241 ? 28.377 12.147 -1.641 1.00 87.31 241 THR A N 1
ATOM 1835 C CA . THR A 1 241 ? 29.268 11.617 -0.604 1.00 87.31 241 THR A CA 1
ATOM 1836 C C . THR A 1 241 ? 29.698 12.665 0.418 1.00 87.31 241 THR A C 1
ATOM 1838 O O . THR A 1 241 ? 29.947 12.325 1.570 1.00 87.31 241 THR A O 1
ATOM 1841 N N . ILE A 1 242 ? 29.749 13.937 0.022 1.00 86.12 242 ILE A N 1
ATOM 1842 C CA . ILE A 1 242 ? 30.166 15.062 0.861 1.00 86.12 242 ILE A CA 1
ATOM 1843 C C . ILE A 1 242 ? 28.941 15.821 1.360 1.00 86.12 242 ILE A C 1
ATOM 1845 O O . ILE A 1 242 ? 28.732 15.907 2.568 1.00 86.12 242 ILE A O 1
ATOM 1849 N N . ALA A 1 243 ? 28.094 16.318 0.455 1.00 88.88 243 ALA A N 1
ATOM 1850 C CA . ALA A 1 243 ? 26.941 17.137 0.833 1.00 88.88 243 ALA A CA 1
ATOM 1851 C C . ALA A 1 243 ? 25.911 16.361 1.671 1.00 88.88 243 ALA A C 1
ATOM 1853 O O . ALA A 1 243 ? 25.298 16.931 2.572 1.00 88.88 243 ALA A O 1
ATOM 1854 N N . ASN A 1 244 ? 25.745 15.059 1.406 1.00 91.44 244 ASN A N 1
ATOM 1855 C CA . ASN A 1 244 ? 24.799 14.205 2.127 1.00 91.44 244 ASN A CA 1
ATOM 1856 C C . ASN A 1 244 ? 25.470 13.154 3.016 1.00 91.44 244 ASN A C 1
ATOM 1858 O O . ASN A 1 244 ? 24.777 12.308 3.581 1.00 91.44 244 ASN A O 1
ATOM 1862 N N . GLY A 1 245 ? 26.805 13.160 3.107 1.00 89.25 245 GLY A N 1
ATOM 1863 C CA . GLY A 1 245 ? 27.558 12.138 3.837 1.00 89.25 245 GLY A CA 1
ATOM 1864 C C . GLY A 1 245 ? 27.288 10.710 3.349 1.00 89.25 245 GLY A C 1
ATOM 1865 O O . GLY A 1 245 ? 27.421 9.772 4.130 1.00 89.25 245 GLY A O 1
ATOM 1866 N N . CYS A 1 246 ? 26.832 10.537 2.102 1.00 90.38 246 CYS A N 1
ATOM 1867 C CA . CYS A 1 246 ? 26.423 9.238 1.578 1.00 90.38 246 CYS A CA 1
ATOM 1868 C C . CYS A 1 246 ? 27.639 8.319 1.396 1.00 90.38 246 CYS A C 1
ATOM 1870 O O . CYS A 1 246 ? 28.560 8.618 0.637 1.00 90.38 246 CYS A O 1
ATOM 1872 N N . VAL A 1 247 ? 27.628 7.161 2.048 1.00 89.56 247 VAL A N 1
ATOM 1873 C CA . VAL A 1 247 ? 28.626 6.109 1.824 1.00 89.56 247 VAL A CA 1
ATOM 1874 C C . VAL A 1 247 ? 28.104 5.182 0.729 1.00 89.56 247 VAL A C 1
ATOM 1876 O O . VAL A 1 247 ? 27.086 4.520 0.910 1.00 89.56 247 VAL A O 1
ATOM 1879 N N . CYS A 1 248 ? 28.759 5.143 -0.434 1.00 89.06 248 CYS A N 1
ATOM 1880 C CA . CYS A 1 248 ? 28.226 4.417 -1.590 1.00 89.06 248 CYS A CA 1
ATOM 1881 C C . CYS A 1 248 ? 28.225 2.895 -1.380 1.00 89.06 248 CYS A C 1
ATOM 1883 O O . CYS A 1 248 ? 29.233 2.319 -0.971 1.00 89.06 248 CYS A O 1
ATOM 1885 N N . LYS A 1 249 ? 27.123 2.231 -1.756 1.00 87.94 249 LYS A N 1
ATOM 1886 C CA . LYS A 1 249 ? 27.042 0.758 -1.831 1.00 87.94 249 LYS A CA 1
ATOM 1887 C C . LYS A 1 249 ? 27.886 0.175 -2.962 1.00 87.94 249 LYS A C 1
ATOM 1889 O O . LYS A 1 249 ? 28.528 -0.854 -2.780 1.00 87.94 249 LYS A O 1
ATOM 1894 N N . GLY A 1 250 ? 27.829 0.812 -4.129 1.00 86.44 250 GLY A N 1
ATOM 1895 C CA . GLY A 1 250 ? 28.490 0.361 -5.349 1.00 86.44 250 GLY A CA 1
ATOM 1896 C C . GLY A 1 250 ? 29.679 1.245 -5.683 1.00 86.44 250 GLY A C 1
ATOM 1897 O O . GLY A 1 250 ? 30.789 1.028 -5.195 1.00 86.44 250 GLY A O 1
ATOM 1898 N N . TYR A 1 251 ? 29.430 2.250 -6.520 1.00 87.25 251 TYR A N 1
ATOM 1899 C CA . TYR A 1 251 ? 30.468 3.098 -7.088 1.00 87.25 251 TYR A CA 1
ATOM 1900 C C . TYR A 1 251 ? 30.272 4.576 -6.744 1.00 87.25 251 TYR A C 1
ATOM 1902 O O . TYR A 1 251 ? 29.148 5.042 -6.578 1.00 87.25 251 TYR A O 1
ATOM 1910 N N . ALA A 1 252 ? 31.370 5.323 -6.698 1.00 86.94 252 ALA A N 1
ATOM 1911 C CA . ALA A 1 252 ? 31.401 6.780 -6.675 1.00 86.94 252 ALA A CA 1
ATOM 1912 C C . ALA A 1 252 ? 31.977 7.299 -8.003 1.00 86.94 252 ALA A C 1
ATOM 1914 O O . ALA A 1 252 ? 32.927 6.722 -8.540 1.00 86.94 252 ALA A O 1
ATOM 1915 N N . ASN A 1 253 ? 31.431 8.387 -8.548 1.00 84.50 253 ASN A N 1
ATOM 1916 C CA . ASN A 1 253 ? 32.058 9.068 -9.686 1.00 84.50 253 ASN A CA 1
ATOM 1917 C C . ASN A 1 253 ? 33.299 9.876 -9.241 1.00 84.50 253 ASN A C 1
ATOM 1919 O O . ASN A 1 253 ? 33.383 10.363 -8.113 1.00 84.50 253 ASN A O 1
ATOM 1923 N N . GLU A 1 254 ? 34.286 10.036 -10.123 1.00 71.50 254 GLU A N 1
ATOM 1924 C CA . GLU A 1 254 ? 35.446 10.886 -9.836 1.00 71.50 254 GLU A CA 1
ATOM 1925 C C . GLU A 1 254 ? 35.115 12.371 -10.068 1.00 71.50 254 GLU A C 1
ATOM 1927 O O . GLU A 1 254 ? 35.325 12.925 -11.144 1.00 71.50 254 GLU A O 1
ATOM 1932 N N . MET A 1 255 ? 34.619 13.035 -9.024 1.00 61.97 255 MET A N 1
ATOM 1933 C CA . MET A 1 255 ? 34.703 14.489 -8.864 1.00 61.97 255 MET A CA 1
ATOM 1934 C C . MET A 1 255 ? 35.204 14.755 -7.446 1.00 61.97 255 MET A C 1
ATOM 1936 O O . MET A 1 255 ? 34.472 14.564 -6.481 1.00 61.97 255 MET A O 1
ATOM 1940 N N . ALA A 1 256 ? 36.466 15.175 -7.311 1.00 54.03 256 ALA A N 1
ATOM 1941 C CA . ALA A 1 256 ? 37.221 15.262 -6.050 1.00 54.03 256 ALA A CA 1
ATOM 1942 C C . ALA A 1 256 ? 36.607 16.138 -4.929 1.00 54.03 256 ALA A C 1
ATOM 1944 O O . ALA A 1 256 ? 37.217 16.280 -3.872 1.00 54.03 256 ALA A O 1
ATOM 1945 N N . LYS A 1 257 ? 35.440 16.755 -5.147 1.00 55.94 257 LYS A N 1
ATOM 1946 C CA . LYS A 1 257 ? 34.743 17.601 -4.169 1.00 55.94 257 LYS A CA 1
ATOM 1947 C C . LYS A 1 257 ? 33.240 17.343 -4.031 1.00 55.94 257 LYS A C 1
ATOM 1949 O O . LYS A 1 257 ? 32.671 17.896 -3.107 1.00 55.94 257 LYS A O 1
ATOM 1954 N N . ASP A 1 258 ? 32.627 16.508 -4.875 1.00 68.56 258 ASP A N 1
ATOM 1955 C CA . ASP A 1 258 ? 31.174 16.257 -4.871 1.00 68.56 258 ASP A CA 1
ATOM 1956 C C . ASP A 1 258 ? 30.846 14.953 -5.616 1.00 68.56 258 ASP A C 1
ATOM 1958 O O . ASP A 1 258 ? 30.209 14.961 -6.675 1.00 68.56 258 ASP A O 1
ATOM 1962 N N . SER A 1 259 ? 31.338 13.814 -5.121 1.00 82.94 259 SER A N 1
ATOM 1963 C CA . SER A 1 259 ? 31.025 12.548 -5.781 1.00 82.94 259 SER A CA 1
ATOM 1964 C C . SER A 1 259 ? 29.603 12.081 -5.461 1.00 82.94 259 SER A C 1
ATOM 1966 O O . SER A 1 259 ? 29.095 12.269 -4.361 1.00 82.94 259 SER A O 1
ATOM 1968 N N . ILE A 1 260 ? 28.939 11.483 -6.443 1.00 88.38 260 ILE A N 1
ATOM 1969 C CA . ILE A 1 260 ? 27.585 10.941 -6.363 1.00 88.38 260 ILE A CA 1
ATOM 1970 C C . ILE A 1 260 ? 27.681 9.419 -6.411 1.00 88.38 260 ILE A C 1
ATOM 1972 O O . ILE A 1 260 ? 28.390 8.859 -7.253 1.00 88.38 260 ILE A O 1
ATOM 1976 N N . CYS A 1 261 ? 26.944 8.757 -5.523 1.00 89.44 261 CYS A N 1
ATOM 1977 C CA . CYS A 1 261 ? 26.863 7.306 -5.479 1.00 89.44 261 CYS A CA 1
ATOM 1978 C C . CYS A 1 261 ? 25.980 6.736 -6.592 1.00 89.44 261 CYS A C 1
ATOM 1980 O O . CYS A 1 261 ? 24.872 7.213 -6.859 1.00 89.44 261 CYS A O 1
ATOM 1982 N N . LEU A 1 262 ? 26.482 5.677 -7.219 1.00 88.38 262 LEU A N 1
ATOM 1983 C CA . LEU A 1 262 ? 25.896 4.998 -8.365 1.00 88.38 262 LEU A CA 1
ATOM 1984 C C . LEU A 1 262 ? 25.831 3.491 -8.094 1.00 88.38 262 LEU A C 1
ATOM 1986 O O . LEU A 1 262 ? 26.765 2.913 -7.535 1.00 88.38 262 LEU A O 1
ATOM 1990 N N . ASP A 1 263 ? 24.763 2.847 -8.565 1.00 86.88 263 ASP A N 1
ATOM 1991 C CA . ASP A 1 263 ? 24.657 1.381 -8.558 1.00 86.88 263 ASP A CA 1
ATOM 1992 C C . ASP A 1 263 ? 25.697 0.760 -9.507 1.00 86.88 263 ASP A C 1
ATOM 1994 O O . ASP A 1 263 ? 26.372 -0.220 -9.198 1.00 86.88 263 ASP A O 1
ATOM 1998 N N . ARG A 1 264 ? 25.870 1.385 -10.680 1.00 87.81 264 ARG A N 1
ATOM 1999 C CA . ARG A 1 264 ? 26.804 0.980 -11.737 1.00 87.81 264 ARG A CA 1
ATOM 2000 C C . ARG A 1 264 ? 27.418 2.210 -12.396 1.00 87.81 264 ARG A C 1
ATOM 2002 O O . ARG A 1 264 ? 26.784 3.264 -12.442 1.00 87.81 264 ARG A O 1
ATOM 2009 N N . CYS A 1 265 ? 28.625 2.073 -12.940 1.00 86.38 265 CYS A N 1
ATOM 2010 C CA . CYS A 1 265 ? 29.204 3.122 -13.776 1.00 86.38 265 CYS A CA 1
ATOM 2011 C C . CYS A 1 265 ? 28.340 3.362 -15.020 1.00 86.38 265 CYS A C 1
ATOM 2013 O O . CYS A 1 265 ? 27.814 2.416 -15.607 1.00 86.38 265 CYS A O 1
ATOM 2015 N N . PHE A 1 266 ? 28.206 4.626 -15.425 1.00 86.44 266 PHE A N 1
ATOM 2016 C CA . PHE A 1 266 ? 27.580 4.977 -16.699 1.00 86.44 266 PHE A CA 1
ATOM 2017 C C . PHE A 1 266 ? 28.360 4.374 -17.870 1.00 86.44 266 PHE A C 1
ATOM 2019 O O . PHE A 1 266 ? 29.573 4.217 -17.777 1.00 86.44 266 PHE A O 1
ATOM 2026 N N . GLU A 1 267 ? 27.692 4.134 -19.001 1.00 86.50 267 GLU A N 1
ATOM 2027 C CA . GLU A 1 267 ? 28.344 3.646 -20.228 1.00 86.50 267 GLU A CA 1
ATOM 2028 C C . GLU A 1 267 ? 29.465 4.574 -20.707 1.00 86.50 267 GLU A C 1
ATOM 2030 O O . GLU A 1 267 ? 30.418 4.121 -21.311 1.00 86.50 267 GLU A O 1
ATOM 2035 N N . SER A 1 268 ? 29.422 5.865 -20.378 1.00 83.69 268 SER A N 1
ATOM 2036 C CA . SER A 1 268 ? 30.487 6.825 -20.691 1.00 83.69 268 SER A CA 1
ATOM 2037 C C . SER A 1 268 ? 31.682 6.787 -19.726 1.00 83.69 268 SER A C 1
ATOM 2039 O O . SER A 1 268 ? 32.528 7.681 -19.773 1.00 83.69 268 SER A O 1
ATOM 2041 N N . HIS A 1 269 ? 31.728 5.820 -18.808 1.00 90.31 269 HIS A N 1
ATOM 2042 C CA . HIS A 1 269 ? 32.736 5.689 -17.760 1.00 90.31 269 HIS A CA 1
ATOM 2043 C C . HIS A 1 269 ? 33.284 4.257 -17.700 1.00 90.31 269 HIS A C 1
ATOM 2045 O O . HIS A 1 269 ? 32.593 3.297 -18.031 1.00 90.31 269 HIS A O 1
ATOM 2051 N N . TYR A 1 270 ? 34.511 4.111 -17.207 1.00 90.00 270 TYR A N 1
ATOM 2052 C CA . TYR A 1 270 ? 35.112 2.823 -16.875 1.00 90.00 270 TYR A CA 1
ATOM 2053 C C . TYR A 1 270 ? 35.285 2.667 -15.365 1.00 90.00 270 TYR A C 1
ATOM 2055 O O . TYR A 1 270 ? 35.337 3.644 -14.608 1.00 90.00 270 TYR A O 1
ATOM 2063 N N . ILE A 1 271 ? 35.390 1.414 -14.929 1.00 90.25 271 ILE A N 1
ATOM 2064 C CA . ILE A 1 271 ? 35.692 1.068 -13.542 1.00 90.25 271 ILE A CA 1
ATOM 2065 C C . ILE A 1 271 ? 37.198 1.236 -13.339 1.00 90.25 271 ILE A C 1
ATOM 2067 O O . ILE A 1 271 ? 37.989 0.412 -13.789 1.00 90.25 271 ILE A O 1
ATOM 2071 N N . ALA A 1 272 ? 37.600 2.303 -12.656 1.00 86.62 272 ALA A N 1
ATOM 2072 C CA . ALA A 1 272 ? 38.998 2.536 -12.310 1.00 86.62 272 ALA A CA 1
ATOM 2073 C C . ALA A 1 272 ? 39.435 1.734 -11.078 1.00 86.62 272 ALA A C 1
ATOM 2075 O O . ALA A 1 272 ? 40.602 1.372 -10.954 1.00 86.62 272 ALA A O 1
ATOM 2076 N N . GLN A 1 273 ? 38.500 1.454 -10.169 1.00 87.00 273 GLN A N 1
ATOM 2077 C CA . GLN A 1 273 ? 38.730 0.634 -8.985 1.00 87.00 273 GLN A CA 1
ATOM 2078 C C . GLN A 1 273 ? 37.469 -0.170 -8.678 1.00 87.00 273 GLN A C 1
ATOM 2080 O O . GLN A 1 273 ? 36.369 0.385 -8.664 1.00 87.00 273 GLN A O 1
ATOM 2085 N N . HIS A 1 274 ? 37.621 -1.468 -8.426 1.00 84.06 274 HIS A N 1
ATOM 2086 C CA . HIS A 1 274 ? 36.510 -2.308 -7.987 1.00 84.06 274 HIS A CA 1
ATOM 2087 C C . HIS A 1 274 ? 36.184 -2.064 -6.506 1.00 84.06 274 HIS A C 1
ATOM 2089 O O . HIS A 1 274 ? 37.099 -1.800 -5.720 1.00 84.06 274 HIS A O 1
ATOM 2095 N N . PRO A 1 275 ? 34.903 -2.172 -6.112 1.00 82.19 275 PRO A N 1
ATOM 2096 C CA . PRO A 1 275 ? 34.509 -2.066 -4.714 1.00 82.19 275 PRO A CA 1
ATOM 2097 C C . PRO A 1 275 ? 35.178 -3.173 -3.898 1.00 82.19 275 PRO A C 1
ATOM 2099 O O . PRO A 1 275 ? 35.179 -4.339 -4.292 1.00 82.19 275 PRO A O 1
ATOM 2102 N N . ASN A 1 276 ? 35.741 -2.808 -2.750 1.00 77.44 276 ASN A N 1
ATOM 2103 C CA . ASN A 1 276 ? 36.456 -3.732 -1.876 1.00 77.44 276 ASN A CA 1
ATOM 2104 C C . ASN A 1 276 ? 35.906 -3.629 -0.457 1.00 77.44 276 ASN A C 1
ATOM 2106 O O . ASN A 1 276 ? 36.590 -3.073 0.394 1.00 77.44 276 ASN A O 1
ATOM 2110 N N . GLY A 1 277 ? 34.665 -4.095 -0.241 1.00 67.88 277 GLY A N 1
ATOM 2111 C CA . GLY A 1 277 ? 33.973 -4.290 1.052 1.00 67.88 277 GLY A CA 1
ATOM 2112 C C . GLY A 1 277 ? 33.804 -3.059 1.961 1.00 67.88 277 GLY A C 1
ATOM 2113 O O . GLY A 1 277 ? 32.709 -2.778 2.431 1.00 67.88 277 GLY A O 1
ATOM 2114 N N . SER A 1 278 ? 34.890 -2.335 2.212 1.00 68.44 278 SER A N 1
ATOM 2115 C CA . SER A 1 278 ? 35.032 -1.114 3.000 1.00 68.44 278 SER A CA 1
ATOM 2116 C C . SER A 1 278 ? 35.150 0.157 2.146 1.00 68.44 278 SER A C 1
ATOM 2118 O O . SER A 1 278 ? 34.973 1.248 2.677 1.00 68.44 278 SER A O 1
ATOM 2120 N N . GLN A 1 279 ? 35.470 0.045 0.850 1.00 75.88 279 GLN A N 1
ATOM 2121 C CA . GLN A 1 279 ? 35.576 1.186 -0.072 1.00 75.88 279 GLN A CA 1
ATOM 2122 C C . GLN A 1 279 ? 34.714 0.973 -1.323 1.00 75.88 279 GLN A C 1
ATOM 2124 O O . GLN A 1 279 ? 34.737 -0.133 -1.881 1.00 75.88 279 GLN A O 1
ATOM 2129 N N . PRO A 1 280 ? 33.984 2.007 -1.785 1.00 82.12 280 PRO A N 1
ATOM 2130 C CA . PRO A 1 280 ? 33.218 1.917 -3.017 1.00 82.12 280 PRO A CA 1
ATOM 2131 C C . PRO A 1 280 ? 34.142 1.853 -4.233 1.00 82.12 280 PRO A C 1
ATOM 2133 O O . PRO A 1 280 ? 35.282 2.319 -4.199 1.00 82.12 280 PRO A O 1
ATOM 2136 N N . GLY A 1 281 ? 33.639 1.283 -5.325 1.00 85.69 281 GLY A N 1
ATOM 2137 C CA . GLY A 1 281 ? 34.335 1.336 -6.602 1.00 85.69 281 GLY A CA 1
ATOM 2138 C C . GLY A 1 281 ? 34.404 2.769 -7.133 1.00 85.69 281 GLY A C 1
ATOM 2139 O O . GLY A 1 281 ? 33.602 3.621 -6.756 1.00 85.69 281 GLY A O 1
ATOM 2140 N N . ILE A 1 282 ? 35.343 3.049 -8.031 1.00 87.31 282 ILE A N 1
ATOM 2141 C CA . ILE A 1 282 ? 35.506 4.386 -8.620 1.00 87.31 282 ILE A CA 1
ATOM 2142 C C . ILE A 1 282 ? 35.199 4.318 -10.111 1.00 87.31 282 ILE A C 1
ATOM 2144 O O . ILE A 1 282 ? 35.832 3.553 -10.841 1.00 87.31 282 ILE A O 1
ATOM 2148 N N . CYS A 1 283 ? 34.254 5.143 -10.560 1.00 89.25 283 CYS A N 1
ATOM 2149 C CA . CYS A 1 283 ? 33.947 5.339 -11.973 1.00 89.25 283 CYS A CA 1
ATOM 2150 C C . CYS A 1 283 ? 34.660 6.585 -12.498 1.00 89.25 283 CYS A C 1
ATOM 2152 O O . CYS A 1 283 ? 34.461 7.686 -11.975 1.00 89.25 283 CYS A O 1
ATOM 2154 N N . LYS A 1 284 ? 35.428 6.427 -13.576 1.00 88.62 284 LYS A N 1
ATOM 2155 C CA . LYS A 1 284 ? 36.111 7.528 -14.265 1.00 88.62 284 LYS A CA 1
ATOM 2156 C C . LYS A 1 284 ? 35.588 7.667 -15.682 1.00 88.62 284 LYS A C 1
ATOM 2158 O O . LYS A 1 284 ? 35.271 6.670 -16.320 1.00 88.62 284 LYS A O 1
ATOM 2163 N N . SER A 1 285 ? 35.473 8.895 -16.171 1.00 88.88 285 SER A N 1
ATOM 2164 C CA . SER A 1 285 ? 34.984 9.154 -17.525 1.00 88.88 285 SER A CA 1
ATOM 2165 C C . SER A 1 285 ? 35.928 8.568 -18.574 1.00 88.88 285 SER A C 1
ATOM 2167 O O . SER A 1 285 ? 37.149 8.693 -18.452 1.00 88.88 285 SER A O 1
ATOM 2169 N N . CYS A 1 286 ? 35.355 7.986 -19.622 1.00 91.38 286 CYS A N 1
ATOM 2170 C CA . CYS A 1 286 ? 36.091 7.528 -20.790 1.00 91.38 286 CYS A CA 1
ATOM 2171 C C . CYS A 1 286 ? 36.775 8.682 -21.525 1.00 91.38 286 CYS A C 1
ATOM 2173 O O . CYS A 1 286 ? 36.379 9.846 -21.399 1.00 91.38 286 CYS A O 1
ATOM 2175 N N . HIS A 1 287 ? 37.772 8.352 -22.350 1.00 92.31 287 HIS A N 1
ATOM 2176 C CA . HIS A 1 287 ? 38.369 9.328 -23.253 1.00 92.31 287 HIS A CA 1
ATOM 2177 C C . HIS A 1 287 ? 37.295 9.971 -24.147 1.00 92.31 287 HIS A C 1
ATOM 2179 O O . HIS A 1 287 ? 36.375 9.302 -24.610 1.00 92.31 287 HIS A O 1
ATOM 2185 N N . HIS A 1 288 ? 37.425 11.264 -24.453 1.00 91.06 288 HIS A N 1
ATOM 2186 C CA . HIS A 1 288 ? 36.424 12.006 -25.236 1.00 91.06 288 HIS A CA 1
ATOM 2187 C C . HIS A 1 288 ? 36.243 11.506 -26.685 1.00 91.06 288 HIS A C 1
ATOM 2189 O O . HIS A 1 288 ? 35.267 11.869 -27.333 1.00 91.06 288 HIS A O 1
ATOM 2195 N N . LEU A 1 289 ? 37.176 10.686 -27.185 1.00 92.38 289 LEU A N 1
ATOM 2196 C CA . LEU A 1 289 ? 37.098 10.023 -28.495 1.00 92.38 289 LEU A CA 1
ATOM 2197 C C . LEU A 1 289 ? 36.369 8.668 -28.447 1.00 92.38 289 LEU A C 1
ATOM 2199 O O . LEU A 1 289 ? 36.094 8.093 -29.503 1.00 92.38 289 LEU A O 1
ATOM 2203 N N . CYS A 1 290 ? 36.049 8.161 -27.254 1.00 91.56 290 CYS A N 1
ATOM 2204 C CA . CYS A 1 290 ? 35.238 6.961 -27.091 1.00 91.56 290 CYS A CA 1
ATOM 2205 C C . CYS A 1 290 ? 33.761 7.271 -27.349 1.00 91.56 290 CYS A C 1
ATOM 2207 O O . CYS A 1 290 ? 33.246 8.327 -26.973 1.00 91.56 290 CYS A O 1
ATOM 2209 N N . ASP A 1 291 ? 33.064 6.321 -27.963 1.00 90.19 291 ASP A N 1
ATOM 2210 C CA . ASP A 1 291 ? 31.619 6.383 -28.122 1.00 90.19 291 ASP A CA 1
ATOM 2211 C C . ASP A 1 291 ? 30.926 6.290 -26.750 1.00 90.19 291 ASP A C 1
ATOM 2213 O O . ASP A 1 291 ? 31.182 5.378 -25.959 1.00 90.19 291 ASP A O 1
ATOM 2217 N N . ARG A 1 292 ? 30.040 7.249 -26.455 1.00 87.00 292 ARG A N 1
ATOM 2218 C CA . ARG A 1 292 ? 29.415 7.379 -25.128 1.00 87.00 292 ARG A CA 1
ATOM 2219 C C . ARG A 1 292 ? 28.475 6.224 -24.762 1.00 87.00 292 ARG A C 1
ATOM 2221 O O . ARG A 1 292 ? 28.182 6.097 -23.577 1.00 87.00 292 ARG A O 1
ATOM 2228 N N . GLY A 1 293 ? 28.004 5.439 -25.735 1.00 87.88 293 GLY A N 1
ATOM 2229 C CA . GLY A 1 293 ? 27.089 4.310 -25.514 1.00 87.88 293 GLY A CA 1
ATOM 2230 C C . GLY A 1 293 ? 27.765 2.937 -25.464 1.00 87.88 293 GLY A C 1
ATOM 2231 O O . GLY A 1 293 ? 27.096 1.933 -25.256 1.00 87.88 293 GLY A O 1
ATOM 2232 N N . HIS A 1 294 ? 29.082 2.863 -25.683 1.00 89.31 294 HIS A N 1
ATOM 2233 C CA . HIS A 1 294 ? 29.800 1.581 -25.770 1.00 89.31 294 HIS A CA 1
ATOM 2234 C C . HIS A 1 294 ? 30.884 1.420 -24.701 1.00 89.31 294 HIS A C 1
ATOM 2236 O O . HIS A 1 294 ? 31.384 0.315 -24.485 1.00 89.31 294 HIS A O 1
ATOM 2242 N N . GLY A 1 295 ? 31.221 2.498 -23.996 1.00 88.12 295 GLY A N 1
ATOM 2243 C CA . GLY A 1 295 ? 32.180 2.499 -22.902 1.00 88.12 295 GLY A CA 1
ATOM 2244 C C . GLY A 1 295 ? 33.618 2.233 -23.290 1.00 88.12 295 GLY A C 1
ATOM 2245 O O . GLY A 1 295 ? 34.012 2.249 -24.459 1.00 88.12 295 GLY A O 1
ATOM 2246 N N . CYS A 1 296 ? 34.431 2.074 -22.258 1.00 91.69 296 CYS A N 1
ATOM 2247 C CA . CYS A 1 296 ? 35.871 1.944 -22.364 1.00 91.69 296 CYS A CA 1
ATOM 2248 C C . CYS A 1 296 ? 36.404 1.090 -21.213 1.00 91.69 296 CYS A C 1
ATOM 2250 O O . CYS A 1 296 ? 35.730 0.886 -20.200 1.00 91.69 296 CYS A O 1
ATOM 2252 N N . THR A 1 297 ? 37.628 0.601 -21.365 1.00 91.12 297 THR A N 1
ATOM 2253 C CA . THR A 1 297 ? 38.357 -0.119 -20.314 1.00 91.12 297 THR A CA 1
ATOM 2254 C C . THR A 1 297 ? 39.341 0.778 -19.564 1.00 91.12 297 THR A C 1
ATOM 2256 O O . THR A 1 297 ? 39.870 0.364 -18.537 1.00 91.12 297 THR A O 1
ATOM 2259 N N . GLY A 1 298 ? 39.571 2.001 -20.047 1.00 89.81 298 GLY A N 1
ATOM 2260 C CA . GLY A 1 298 ? 40.527 2.938 -19.470 1.00 89.81 298 GLY A CA 1
ATOM 2261 C C . GLY A 1 298 ? 40.429 4.352 -20.058 1.00 89.81 298 GLY A C 1
ATOM 2262 O O . GLY A 1 298 ? 39.541 4.637 -20.868 1.00 89.81 298 GLY A O 1
ATOM 2263 N N . PRO A 1 299 ? 41.302 5.275 -19.617 1.00 90.56 299 PRO A N 1
ATOM 2264 C CA . PRO A 1 299 ? 41.228 6.690 -19.975 1.00 90.56 299 PRO A CA 1
ATOM 2265 C C . PRO A 1 299 ? 41.858 7.019 -21.337 1.00 90.56 299 PRO A C 1
ATOM 2267 O O . PRO A 1 299 ? 41.771 8.167 -21.774 1.00 90.56 299 PRO A O 1
ATOM 2270 N N . SER A 1 300 ? 42.528 6.067 -21.991 1.00 90.50 300 SER A N 1
ATOM 2271 C CA . SER A 1 300 ? 43.218 6.290 -23.263 1.00 90.50 300 SER A CA 1
ATOM 2272 C C . SER A 1 300 ? 42.260 6.224 -24.464 1.00 90.50 300 SER A C 1
ATOM 2274 O O . SER A 1 300 ? 41.331 5.412 -24.467 1.00 90.50 300 SER A O 1
ATOM 2276 N N . PRO A 1 301 ? 42.515 6.980 -25.553 1.00 89.88 301 PRO A N 1
ATOM 2277 C CA . PRO A 1 301 ? 41.836 6.762 -26.831 1.00 89.88 301 PRO A CA 1
ATOM 2278 C C . PRO A 1 301 ? 42.061 5.366 -27.430 1.00 89.88 301 PRO A C 1
ATOM 2280 O O . PRO A 1 301 ? 41.354 4.998 -28.362 1.00 89.88 301 PRO A O 1
ATOM 2283 N N . SER A 1 302 ? 43.039 4.607 -26.923 1.00 89.56 302 SER A N 1
ATOM 2284 C CA . SER A 1 302 ? 43.306 3.218 -27.315 1.00 89.56 302 SER A CA 1
ATOM 2285 C C . SER A 1 302 ? 42.500 2.170 -26.531 1.00 89.56 302 SER A C 1
ATOM 2287 O O . SER A 1 302 ? 42.671 0.974 -26.742 1.00 89.56 302 SER A O 1
ATOM 2289 N N . GLU A 1 303 ? 41.703 2.601 -25.552 1.00 91.81 303 GLU A N 1
ATOM 2290 C CA . GLU A 1 303 ? 40.983 1.737 -24.602 1.00 91.81 303 GLU A CA 1
ATOM 2291 C C . GLU A 1 303 ? 39.463 1.903 -24.724 1.00 91.81 303 GLU A C 1
ATOM 2293 O O . GLU A 1 303 ? 38.701 1.518 -23.838 1.00 91.81 303 GLU A O 1
ATOM 2298 N N . CYS A 1 304 ? 39.004 2.505 -25.819 1.00 90.06 304 CYS A N 1
ATOM 2299 C CA . CYS A 1 304 ? 37.590 2.601 -26.132 1.00 90.06 304 CYS A CA 1
ATOM 2300 C C . CYS A 1 304 ? 37.086 1.253 -26.657 1.00 90.06 304 CYS A C 1
ATOM 2302 O O . CYS A 1 304 ? 37.698 0.671 -27.550 1.00 90.06 304 CYS A O 1
ATOM 2304 N N . ASN A 1 305 ? 35.924 0.795 -26.186 1.00 89.81 305 ASN A N 1
ATOM 2305 C CA . ASN A 1 305 ? 35.276 -0.380 -26.779 1.00 89.81 305 ASN A CA 1
ATOM 2306 C C . ASN A 1 305 ? 34.785 -0.076 -28.203 1.00 89.81 305 ASN A C 1
ATOM 2308 O O . ASN A 1 305 ? 34.698 -0.970 -29.041 1.00 89.81 305 ASN A O 1
ATOM 2312 N N . GLN A 1 306 ? 34.466 1.195 -28.470 1.00 89.50 306 GLN A N 1
ATOM 2313 C CA . GLN A 1 306 ? 34.147 1.697 -29.798 1.00 89.50 306 GLN A CA 1
ATOM 2314 C C . GLN A 1 306 ? 34.518 3.176 -29.930 1.00 89.50 306 GLN A C 1
ATOM 2316 O O . GLN A 1 306 ? 34.339 3.968 -29.002 1.00 89.50 306 GLN A O 1
ATOM 2321 N N . CYS A 1 307 ? 35.011 3.559 -31.106 1.00 90.06 307 CYS A N 1
ATOM 2322 C CA . CYS A 1 307 ? 35.376 4.937 -31.410 1.00 90.06 307 CYS A CA 1
ATOM 2323 C C . CYS A 1 307 ? 34.160 5.776 -31.818 1.00 90.06 307 CYS A C 1
ATOM 2325 O O . CYS A 1 307 ? 33.319 5.353 -32.620 1.00 90.06 307 CYS A O 1
ATOM 2327 N N . MET A 1 308 ? 34.098 7.008 -31.307 1.00 90.50 308 MET A N 1
ATOM 2328 C CA . MET A 1 308 ? 33.036 7.958 -31.640 1.00 90.50 308 MET A CA 1
ATOM 2329 C C . MET A 1 308 ? 33.084 8.345 -33.124 1.00 90.50 308 MET A C 1
ATOM 2331 O O . MET A 1 308 ? 32.048 8.333 -33.795 1.00 90.50 308 MET A O 1
ATOM 2335 N N . HIS A 1 309 ? 34.285 8.622 -33.643 1.00 90.44 309 HIS A N 1
ATOM 2336 C CA . HIS A 1 309 ? 34.502 9.103 -35.010 1.00 90.44 309 HIS A CA 1
ATOM 2337 C C . HIS A 1 309 ? 35.121 8.048 -35.922 1.00 90.44 309 HIS A C 1
ATOM 2339 O O . HIS A 1 309 ? 34.423 7.542 -36.799 1.00 90.44 309 HIS A O 1
ATOM 2345 N N . ALA A 1 310 ? 36.398 7.717 -35.717 1.00 89.06 310 ALA A N 1
ATOM 2346 C CA . ALA A 1 310 ? 37.117 6.792 -36.580 1.00 89.06 310 ALA A CA 1
ATOM 2347 C C . ALA A 1 310 ? 38.175 5.970 -35.828 1.00 89.06 310 ALA A C 1
ATOM 2349 O O . ALA A 1 310 ? 38.679 6.382 -34.781 1.00 89.06 310 ALA A O 1
ATOM 2350 N N . THR A 1 311 ? 38.511 4.816 -36.397 1.00 89.69 311 THR A N 1
ATOM 2351 C CA . THR A 1 311 ? 39.527 3.869 -35.929 1.00 89.69 311 THR A CA 1
ATOM 2352 C C . THR A 1 311 ? 40.663 3.792 -36.945 1.00 89.69 311 THR A C 1
ATOM 2354 O O . THR A 1 311 ? 40.423 3.704 -38.154 1.00 89.69 311 THR A O 1
ATOM 2357 N N . LEU A 1 312 ? 41.907 3.801 -36.470 1.00 85.50 312 LEU A N 1
ATOM 2358 C CA . LEU A 1 312 ? 43.088 3.729 -37.329 1.00 85.50 312 LEU A CA 1
ATOM 2359 C C . LEU A 1 312 ? 43.268 2.325 -37.947 1.00 85.50 312 LEU A C 1
ATOM 2361 O O . LEU A 1 312 ? 43.221 1.315 -37.244 1.00 85.50 312 LEU A O 1
ATOM 2365 N N . ALA A 1 313 ? 43.517 2.228 -39.260 1.00 74.06 313 ALA A N 1
ATOM 2366 C CA . ALA A 1 313 ? 43.822 0.936 -39.885 1.00 74.06 313 ALA A CA 1
ATOM 2367 C C . ALA A 1 313 ? 45.178 0.385 -39.433 1.00 74.06 313 ALA A C 1
ATOM 2369 O O . ALA A 1 313 ? 46.201 1.058 -39.524 1.00 74.06 313 ALA A O 1
ATOM 2370 N N . GLY A 1 314 ? 45.181 -0.885 -39.024 1.00 72.00 314 GLY A N 1
ATOM 2371 C CA . GLY A 1 314 ? 46.357 -1.589 -38.503 1.00 72.00 314 GLY A CA 1
ATOM 2372 C C . GLY A 1 314 ? 46.433 -1.597 -36.975 1.00 72.00 314 GLY A C 1
ATOM 2373 O O . GLY A 1 314 ? 46.997 -2.531 -36.414 1.00 72.00 314 GLY A O 1
ATOM 2374 N N . GLU A 1 315 ? 45.778 -0.640 -36.312 1.00 75.94 315 GLU A N 1
ATOM 2375 C CA . GLU A 1 315 ? 45.669 -0.549 -34.853 1.00 75.94 315 GLU A CA 1
ATOM 2376 C C . GLU A 1 315 ? 44.189 -0.428 -34.445 1.00 75.94 315 GLU A C 1
ATOM 2378 O O . GLU A 1 315 ? 43.699 0.666 -34.159 1.00 75.94 315 GLU A O 1
ATOM 2383 N N . PRO A 1 316 ? 43.444 -1.550 -34.411 1.00 66.56 316 PRO A N 1
ATOM 2384 C CA . PRO A 1 316 ? 41.979 -1.556 -34.321 1.00 66.56 316 PRO A CA 1
ATOM 2385 C C . PRO A 1 316 ? 41.397 -0.951 -33.033 1.00 66.56 316 PRO A C 1
ATOM 2387 O O . PRO A 1 316 ? 40.189 -0.760 -32.955 1.00 66.56 316 PRO A O 1
ATOM 2390 N N . ASN A 1 317 ? 42.229 -0.629 -32.041 1.00 73.44 317 ASN A N 1
ATOM 2391 C CA . ASN A 1 317 ? 41.779 -0.073 -30.768 1.00 73.44 317 ASN A CA 1
ATOM 2392 C C . ASN A 1 317 ? 42.045 1.431 -30.631 1.00 73.44 317 ASN A C 1
ATOM 2394 O O . ASN A 1 317 ? 41.617 2.010 -29.642 1.00 73.44 317 ASN A O 1
ATOM 2398 N N . VAL A 1 318 ? 42.731 2.080 -31.584 1.00 87.81 318 VAL A N 1
ATOM 2399 C CA . VAL A 1 318 ? 43.099 3.501 -31.474 1.00 87.81 318 VAL A CA 1
ATOM 2400 C C . VAL A 1 318 ? 42.055 4.389 -32.141 1.00 87.81 318 VAL A C 1
ATOM 2402 O O . VAL A 1 318 ? 41.895 4.386 -33.366 1.00 87.81 318 VAL A O 1
ATOM 2405 N N . CYS A 1 319 ? 41.367 5.184 -31.322 1.00 90.56 319 CYS A N 1
ATOM 2406 C CA . CYS A 1 319 ? 40.393 6.162 -31.785 1.00 90.56 319 CYS A CA 1
ATOM 2407 C C . CYS A 1 319 ? 41.046 7.483 -32.178 1.00 90.56 319 CYS A C 1
ATOM 2409 O O . CYS A 1 319 ? 41.817 8.069 -31.416 1.00 90.56 319 CYS A O 1
ATOM 2411 N N . VAL A 1 320 ? 40.657 7.991 -33.343 1.00 90.31 320 VAL A N 1
ATOM 2412 C CA . VAL A 1 320 ? 41.093 9.279 -33.887 1.00 90.31 320 VAL A CA 1
ATOM 2413 C C . VAL A 1 320 ? 39.878 10.155 -34.195 1.00 90.31 320 VAL A C 1
ATOM 2415 O O . VAL A 1 320 ? 38.795 9.653 -34.501 1.00 90.31 320 VAL A O 1
ATOM 2418 N N . ALA A 1 321 ? 40.040 11.475 -34.076 1.00 87.88 321 ALA A N 1
ATOM 2419 C CA . ALA A 1 321 ? 38.977 12.429 -34.400 1.00 87.88 321 ALA A CA 1
ATOM 2420 C C . ALA A 1 321 ? 38.706 12.484 -35.913 1.00 87.88 321 ALA A C 1
ATOM 2422 O O . ALA A 1 321 ? 37.554 12.550 -36.334 1.00 87.88 321 ALA A O 1
ATOM 2423 N N . GLU A 1 322 ? 39.769 12.400 -36.715 1.00 88.75 322 GLU A N 1
ATOM 2424 C CA . GLU A 1 322 ? 39.739 12.416 -38.178 1.00 88.75 322 GLU A CA 1
ATOM 2425 C C . GLU A 1 322 ? 40.748 11.404 -38.733 1.00 88.75 322 GLU A C 1
ATOM 2427 O O . GLU A 1 322 ? 41.744 11.083 -38.078 1.00 88.75 322 GLU A O 1
ATOM 2432 N N . CYS A 1 323 ? 40.489 10.884 -39.936 1.00 88.06 323 CYS A N 1
ATOM 2433 C CA . CYS A 1 323 ? 41.399 9.941 -40.574 1.00 88.06 323 CYS A CA 1
ATOM 2434 C C . CYS A 1 323 ? 42.687 10.638 -41.044 1.00 88.06 323 CYS A C 1
ATOM 2436 O O . CYS A 1 323 ? 42.603 11.677 -41.701 1.00 88.06 323 CYS A O 1
ATOM 2438 N N . PRO A 1 324 ? 43.873 10.070 -40.761 1.00 88.00 324 PRO A N 1
ATOM 2439 C CA . PRO A 1 324 ? 45.140 10.634 -41.214 1.00 88.00 324 PRO A CA 1
ATOM 2440 C C . PRO A 1 324 ? 45.287 10.546 -42.738 1.00 88.00 324 PRO A C 1
ATOM 2442 O O . PRO A 1 324 ? 44.693 9.680 -43.382 1.00 88.00 324 PRO A O 1
ATOM 2445 N N . GLU A 1 325 ? 46.138 11.402 -43.311 1.00 84.88 325 GLU A N 1
ATOM 2446 C CA . GLU A 1 325 ? 46.341 11.505 -44.768 1.00 84.88 325 GLU A CA 1
ATOM 2447 C C . GLU A 1 325 ? 46.773 10.184 -45.429 1.00 84.88 325 GLU A C 1
ATOM 2449 O O . GLU A 1 325 ? 46.469 9.938 -46.594 1.00 84.88 325 GLU A O 1
ATOM 2454 N N . GLU A 1 326 ? 47.442 9.305 -44.681 1.00 83.88 326 GLU A N 1
ATOM 2455 C CA . GLU A 1 326 ? 47.875 7.983 -45.149 1.00 83.88 326 GLU A CA 1
ATOM 2456 C C . GLU A 1 326 ? 46.715 6.984 -45.327 1.00 83.88 326 GLU A C 1
ATOM 2458 O O . GLU A 1 326 ? 46.835 6.017 -46.086 1.00 83.88 326 GLU A O 1
ATOM 2463 N N . PHE A 1 327 ? 45.589 7.208 -44.642 1.00 85.81 327 PHE A N 1
ATOM 2464 C CA . PHE A 1 327 ? 44.398 6.353 -44.646 1.00 85.81 327 PHE A CA 1
ATOM 2465 C C . PHE A 1 327 ? 43.114 7.197 -44.769 1.00 85.81 327 PHE A C 1
ATOM 2467 O O . PHE A 1 327 ? 42.269 7.166 -43.875 1.00 85.81 327 PHE A O 1
ATOM 2474 N N . PRO A 1 328 ? 42.929 7.969 -45.852 1.00 84.88 328 PRO A N 1
ATOM 2475 C CA . PRO A 1 328 ? 41.950 9.056 -45.886 1.00 84.88 328 PRO A CA 1
ATOM 2476 C C . PRO A 1 328 ? 40.492 8.593 -46.058 1.00 84.88 328 PRO A C 1
ATOM 2478 O O . PRO A 1 328 ? 39.577 9.414 -46.002 1.00 84.88 328 PRO A O 1
ATOM 2481 N N . PHE A 1 329 ? 40.241 7.303 -46.304 1.00 85.12 329 PHE A N 1
ATOM 2482 C CA . PHE A 1 329 ? 38.910 6.807 -46.661 1.00 85.12 329 PHE A CA 1
ATOM 2483 C C . PHE A 1 329 ? 38.231 6.108 -45.482 1.00 85.12 329 PHE A C 1
ATOM 2485 O O . PHE A 1 329 ? 38.600 4.994 -45.127 1.00 85.12 329 PHE A O 1
ATOM 2492 N N . LEU A 1 330 ? 37.202 6.727 -44.904 1.00 86.62 330 LEU A N 1
ATOM 2493 C CA . LEU A 1 330 ? 36.387 6.113 -43.852 1.00 86.62 330 LEU A CA 1
ATOM 2494 C C . LEU A 1 330 ? 35.387 5.111 -44.451 1.00 86.62 330 LEU A C 1
ATOM 2496 O O . LEU A 1 330 ? 34.649 5.451 -45.379 1.00 86.62 330 LEU A O 1
ATOM 2500 N N . ASP A 1 331 ? 35.343 3.893 -43.917 1.00 81.81 331 ASP A N 1
ATOM 2501 C CA . ASP A 1 331 ? 34.334 2.899 -44.296 1.00 81.81 331 ASP A CA 1
ATOM 2502 C C . ASP A 1 331 ? 33.081 2.930 -43.399 1.00 81.81 331 ASP A C 1
ATOM 2504 O O . ASP A 1 331 ? 32.982 3.686 -42.431 1.00 81.81 331 ASP A O 1
ATOM 2508 N N . ASP A 1 332 ? 32.095 2.089 -43.728 1.00 82.50 332 ASP A N 1
ATOM 2509 C CA . ASP A 1 332 ? 30.830 1.996 -42.988 1.00 82.50 332 ASP A CA 1
ATOM 2510 C C . ASP A 1 332 ? 31.011 1.464 -41.543 1.00 82.50 332 ASP A C 1
ATOM 2512 O O . ASP A 1 332 ? 30.100 1.591 -40.725 1.00 82.50 332 ASP A O 1
ATOM 2516 N N . PHE A 1 333 ? 32.177 0.894 -41.212 1.00 82.56 333 PHE A N 1
ATOM 2517 C CA . PHE A 1 333 ? 32.544 0.416 -39.873 1.00 82.56 333 PHE A CA 1
ATOM 2518 C C . PHE A 1 333 ? 33.394 1.431 -39.094 1.00 82.56 333 PHE A C 1
ATOM 2520 O O . PHE A 1 333 ? 33.942 1.092 -38.047 1.00 82.56 333 PHE A O 1
ATOM 2527 N N . LYS A 1 334 ? 33.477 2.679 -39.578 1.00 85.50 334 LYS A N 1
ATOM 2528 C CA . LYS A 1 334 ? 34.296 3.759 -39.012 1.00 85.50 334 LYS A CA 1
ATOM 2529 C C . LYS A 1 334 ? 35.804 3.457 -39.014 1.00 85.50 334 LYS A C 1
ATOM 2531 O O . LYS A 1 334 ? 36.534 4.025 -38.207 1.00 85.50 334 LYS A O 1
ATOM 2536 N N . MET A 1 335 ? 36.305 2.612 -39.915 1.00 86.81 335 MET A N 1
ATOM 2537 C CA . MET A 1 335 ? 37.746 2.376 -40.060 1.00 86.81 335 MET A CA 1
ATOM 2538 C C . MET A 1 335 ? 38.345 3.247 -41.167 1.00 86.81 335 MET A C 1
ATOM 2540 O O . MET A 1 335 ? 37.801 3.347 -42.271 1.00 86.81 335 MET A O 1
ATOM 2544 N N . CYS A 1 336 ? 39.493 3.856 -40.882 1.00 89.06 336 CYS A N 1
ATOM 2545 C CA . CYS A 1 336 ? 40.274 4.623 -41.847 1.00 89.06 336 CYS A CA 1
ATOM 2546 C C . CYS A 1 336 ? 41.038 3.674 -42.773 1.00 89.06 336 CYS A C 1
ATOM 2548 O O . CYS A 1 336 ? 41.921 2.960 -42.324 1.00 89.06 336 CYS A O 1
ATOM 2550 N N . ASN A 1 337 ? 40.742 3.667 -44.066 1.00 84.94 337 ASN A N 1
ATOM 2551 C CA . ASN A 1 337 ? 41.330 2.772 -45.057 1.00 84.94 337 ASN A CA 1
ATOM 2552 C C . ASN A 1 337 ? 42.207 3.534 -46.061 1.00 84.94 337 ASN A C 1
ATOM 2554 O O . ASN A 1 337 ? 41.977 4.702 -46.374 1.00 84.94 337 ASN A O 1
ATOM 2558 N N . ARG A 1 338 ? 43.192 2.832 -46.643 1.00 83.44 338 ARG A N 1
ATOM 2559 C CA . ARG A 1 338 ? 44.025 3.360 -47.748 1.00 83.44 338 ARG A CA 1
ATOM 2560 C C . ARG A 1 338 ? 43.283 3.430 -49.082 1.00 83.44 338 ARG A C 1
ATOM 2562 O O . ARG A 1 338 ? 43.695 4.158 -49.978 1.00 83.44 338 ARG A O 1
ATOM 2569 N N . VAL A 1 339 ? 42.224 2.636 -49.232 1.00 80.75 339 VAL A N 1
ATOM 2570 C CA . VAL A 1 339 ? 41.457 2.483 -50.472 1.00 80.75 339 VAL A CA 1
ATOM 2571 C C . VAL A 1 339 ? 39.980 2.702 -50.167 1.00 80.75 339 VAL A C 1
ATOM 2573 O O . VAL A 1 339 ? 39.492 2.290 -49.119 1.00 80.75 339 VAL A O 1
ATOM 2576 N N . ASP A 1 340 ? 39.259 3.323 -51.097 1.00 79.38 340 ASP A N 1
ATOM 2577 C CA . ASP A 1 340 ? 37.808 3.494 -51.028 1.00 79.38 340 ASP A CA 1
ATOM 2578 C C . ASP A 1 340 ? 37.085 2.142 -51.221 1.00 79.38 340 ASP A C 1
ATOM 2580 O O . ASP A 1 340 ? 36.730 1.732 -52.335 1.00 79.38 340 ASP A O 1
ATOM 2584 N N . VAL A 1 341 ? 36.883 1.430 -50.107 1.00 76.81 341 VAL A N 1
ATOM 2585 C CA . VAL A 1 341 ? 36.208 0.120 -50.049 1.00 76.81 341 VAL A CA 1
ATOM 2586 C C . VAL A 1 341 ? 34.778 0.203 -50.594 1.00 76.81 341 VAL A C 1
ATOM 2588 O O . VAL A 1 341 ? 34.294 -0.729 -51.250 1.00 76.81 341 VAL A O 1
ATOM 2591 N N . LYS A 1 342 ? 34.098 1.335 -50.383 1.00 73.00 342 LYS A N 1
ATOM 2592 C CA . LYS A 1 342 ? 32.724 1.564 -50.844 1.00 73.00 342 LYS A CA 1
ATOM 2593 C C . LYS A 1 342 ? 32.656 1.549 -52.371 1.00 73.00 342 LYS A C 1
ATOM 2595 O O . LYS A 1 342 ? 31.813 0.856 -52.954 1.00 73.00 342 LYS A O 1
ATOM 2600 N N . ARG A 1 343 ? 33.613 2.206 -53.030 1.00 73.06 343 ARG A N 1
ATOM 2601 C CA . ARG A 1 343 ? 33.736 2.238 -54.496 1.00 73.06 343 ARG A CA 1
ATOM 2602 C C . ARG A 1 343 ? 34.092 0.880 -55.107 1.00 73.06 343 ARG A C 1
ATOM 2604 O O . ARG A 1 343 ? 33.609 0.558 -56.198 1.00 73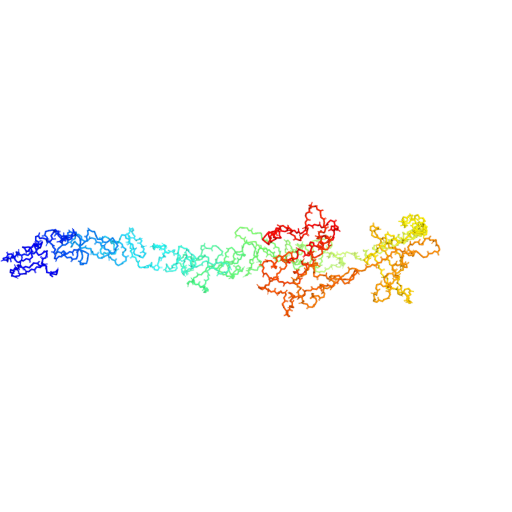.06 343 ARG A O 1
ATOM 2611 N N . GLU A 1 344 ? 34.891 0.056 -54.432 1.00 72.00 344 GLU A N 1
ATOM 2612 C CA . GLU A 1 344 ? 35.176 -1.312 -54.891 1.00 72.00 344 GLU A CA 1
ATOM 2613 C C . GLU A 1 344 ? 33.969 -2.249 -54.760 1.00 72.00 344 GLU A C 1
ATOM 2615 O O . GLU A 1 344 ? 33.681 -3.020 -55.686 1.00 72.00 344 GLU A O 1
ATOM 2620 N N . ARG A 1 345 ? 33.225 -2.162 -53.650 1.00 70.56 345 ARG A N 1
ATOM 2621 C CA . ARG A 1 345 ? 32.017 -2.971 -53.428 1.00 70.56 345 ARG A CA 1
ATOM 2622 C C . ARG A 1 345 ? 30.950 -2.673 -54.477 1.00 70.56 345 ARG A C 1
ATOM 2624 O O . ARG A 1 345 ? 30.369 -3.605 -55.033 1.00 70.56 345 ARG A O 1
ATOM 2631 N N . GLU A 1 346 ? 30.748 -1.404 -54.827 1.00 71.88 346 GLU A N 1
ATOM 2632 C CA . GLU A 1 346 ? 29.828 -1.023 -55.904 1.00 71.88 346 GLU A CA 1
ATOM 2633 C C . GLU A 1 346 ? 30.217 -1.610 -57.266 1.00 71.88 346 GLU A C 1
ATOM 2635 O O . GLU A 1 346 ? 29.344 -2.062 -58.012 1.00 71.88 346 GLU A O 1
ATOM 2640 N N . ARG A 1 347 ? 31.514 -1.640 -57.605 1.00 73.56 347 ARG A N 1
ATOM 2641 C CA . ARG A 1 347 ? 31.987 -2.253 -58.859 1.00 73.56 347 ARG A CA 1
ATOM 2642 C C . ARG A 1 347 ? 31.682 -3.751 -58.902 1.00 73.56 347 ARG A C 1
ATOM 2644 O O . ARG A 1 347 ? 31.187 -4.236 -59.919 1.00 73.56 347 ARG A O 1
ATOM 2651 N N . ARG A 1 348 ? 31.913 -4.474 -57.801 1.00 73.75 348 ARG A N 1
ATOM 2652 C CA . ARG A 1 348 ? 31.622 -5.917 -57.710 1.00 73.75 348 ARG A CA 1
ATOM 2653 C C . ARG A 1 348 ? 30.119 -6.206 -57.768 1.00 73.75 348 ARG A C 1
ATOM 2655 O O . ARG A 1 348 ? 29.706 -7.087 -58.520 1.00 73.75 348 ARG A O 1
ATOM 2662 N N . SER A 1 349 ? 29.299 -5.426 -57.065 1.00 65.69 349 SER A N 1
ATOM 2663 C CA . SER A 1 349 ? 27.835 -5.565 -57.090 1.00 65.69 349 SER A CA 1
ATOM 2664 C C . SER A 1 349 ? 27.249 -5.327 -58.484 1.00 65.69 349 SER A C 1
ATOM 2666 O O . SER A 1 349 ? 26.374 -6.076 -58.917 1.00 65.69 349 SER A O 1
ATOM 2668 N N . LYS A 1 350 ? 27.772 -4.342 -59.230 1.00 73.62 350 LYS A N 1
ATOM 2669 C CA . LYS A 1 350 ? 27.360 -4.080 -60.621 1.00 73.62 350 LYS A CA 1
ATOM 2670 C C . LYS A 1 350 ? 27.697 -5.253 -61.553 1.00 73.62 350 LYS A C 1
ATOM 2672 O O . LYS A 1 350 ? 26.869 -5.608 -62.388 1.00 73.62 350 LYS A O 1
ATOM 2677 N N . MET A 1 351 ? 28.854 -5.901 -61.374 1.00 69.69 351 MET A N 1
ATOM 2678 C CA . MET A 1 351 ? 29.225 -7.087 -62.164 1.00 69.69 351 MET A CA 1
ATOM 2679 C C . MET A 1 351 ? 28.342 -8.309 -61.863 1.00 69.69 351 MET A C 1
ATOM 2681 O O . MET A 1 351 ? 27.942 -9.017 -62.785 1.00 69.69 351 MET A O 1
ATOM 2685 N N . ILE A 1 352 ? 27.994 -8.550 -60.595 1.00 73.94 352 ILE A N 1
ATOM 2686 C CA . ILE A 1 352 ? 27.131 -9.681 -60.205 1.00 73.94 352 ILE A CA 1
ATOM 2687 C C . ILE A 1 352 ? 25.694 -9.473 -60.707 1.00 73.94 352 ILE A C 1
ATOM 2689 O O . ILE A 1 352 ? 25.085 -10.401 -61.243 1.00 73.94 352 ILE A O 1
ATOM 2693 N N . ALA A 1 353 ? 25.166 -8.250 -60.593 1.00 70.38 353 ALA A N 1
ATOM 2694 C CA . ALA A 1 353 ? 23.826 -7.914 -61.069 1.00 70.38 353 ALA A CA 1
ATOM 2695 C C . ALA A 1 353 ? 23.672 -8.139 -62.585 1.00 70.38 353 ALA A C 1
ATOM 2697 O O . ALA A 1 353 ? 22.670 -8.708 -63.017 1.00 70.38 353 ALA A O 1
ATOM 2698 N N . ALA A 1 354 ? 24.678 -7.771 -63.387 1.00 73.12 354 ALA A N 1
ATOM 2699 C CA . ALA A 1 354 ? 24.660 -7.984 -64.836 1.00 73.12 354 ALA A CA 1
ATOM 2700 C C . ALA A 1 354 ? 24.576 -9.478 -65.212 1.00 73.12 354 ALA A C 1
ATOM 2702 O O . ALA A 1 354 ? 23.779 -9.862 -66.071 1.00 73.12 354 ALA A O 1
ATOM 2703 N N . SER A 1 355 ? 25.334 -10.333 -64.522 1.00 75.44 355 SER A N 1
ATOM 2704 C CA . SER A 1 355 ? 25.335 -11.784 -64.751 1.00 75.44 355 SER A CA 1
ATOM 2705 C C . SER A 1 355 ? 23.998 -12.444 -64.387 1.00 75.44 355 SER A C 1
ATOM 2707 O O . SER A 1 355 ? 23.507 -13.303 -65.119 1.00 75.44 355 SER A O 1
ATOM 2709 N N . LEU A 1 356 ? 23.363 -12.017 -63.290 1.00 76.69 356 LEU A N 1
ATOM 2710 C CA . LEU A 1 356 ? 22.066 -12.555 -62.860 1.00 76.69 356 LEU A CA 1
ATOM 2711 C C . LEU A 1 356 ? 20.925 -12.182 -63.819 1.00 76.69 356 LEU A C 1
ATOM 2713 O O . LEU A 1 356 ? 20.049 -13.009 -64.077 1.00 76.69 356 LEU A O 1
ATOM 2717 N N . VAL A 1 357 ? 20.959 -10.981 -64.406 1.00 78.88 357 VAL A N 1
ATOM 2718 C CA . VAL A 1 357 ? 19.977 -10.544 -65.415 1.00 78.88 357 VAL A CA 1
ATOM 2719 C C . VAL A 1 357 ? 20.073 -11.393 -66.691 1.00 78.88 357 VAL A C 1
ATOM 2721 O O . VAL A 1 357 ? 19.047 -11.809 -67.238 1.00 78.88 357 VAL A O 1
ATOM 2724 N N . ALA A 1 358 ? 21.287 -11.725 -67.139 1.00 77.75 358 ALA A N 1
ATOM 2725 C CA . ALA A 1 358 ? 21.496 -12.585 -68.307 1.00 77.75 358 ALA A CA 1
ATOM 2726 C C . ALA A 1 358 ? 20.974 -14.022 -68.087 1.00 77.75 358 ALA A C 1
ATOM 2728 O O . ALA A 1 358 ? 20.329 -14.601 -68.959 1.00 77.75 358 ALA A O 1
ATOM 2729 N N . ILE A 1 359 ? 21.180 -14.589 -66.895 1.00 82.69 359 ILE A N 1
ATOM 2730 C CA . ILE A 1 359 ? 20.673 -15.929 -66.557 1.00 82.69 359 ILE A CA 1
ATOM 2731 C C . ILE A 1 359 ? 19.142 -15.921 -66.431 1.00 82.69 359 ILE A C 1
ATOM 2733 O O . ILE A 1 359 ? 18.467 -16.807 -66.960 1.00 82.69 359 ILE A O 1
ATOM 2737 N N . PHE A 1 360 ? 18.572 -14.902 -65.782 1.00 77.19 360 PHE A N 1
ATOM 2738 C CA . PHE A 1 360 ? 17.125 -14.780 -65.606 1.00 77.19 360 PHE A CA 1
ATOM 2739 C C . PHE A 1 360 ? 16.388 -14.643 -66.945 1.00 77.19 360 PHE A C 1
ATOM 2741 O O . PHE A 1 360 ? 15.368 -15.294 -67.162 1.00 77.19 360 PHE A O 1
ATOM 2748 N N . THR A 1 361 ? 16.926 -13.856 -67.879 1.00 80.19 361 THR A N 1
ATOM 2749 C CA . THR A 1 361 ? 16.336 -13.691 -69.220 1.00 80.19 361 THR A CA 1
ATOM 2750 C C . THR A 1 361 ? 16.319 -14.996 -70.020 1.00 80.19 361 THR A C 1
ATOM 2752 O O . THR A 1 361 ? 15.289 -15.330 -70.610 1.00 80.19 361 THR A O 1
ATOM 2755 N N . LEU A 1 362 ? 17.390 -15.795 -69.971 1.00 82.31 362 LEU A N 1
ATOM 2756 C CA . LEU A 1 362 ? 17.427 -17.123 -70.598 1.00 82.31 362 LEU A CA 1
ATOM 2757 C C . LEU A 1 362 ? 16.416 -18.098 -69.969 1.00 82.31 362 LEU A C 1
ATOM 2759 O O . LEU A 1 362 ? 15.720 -18.819 -70.691 1.00 82.31 362 LEU A O 1
ATOM 2763 N N . LEU A 1 363 ? 16.272 -18.081 -68.641 1.00 81.50 363 LEU A N 1
ATOM 2764 C CA . LEU A 1 363 ? 15.288 -18.904 -67.929 1.00 81.50 363 LEU A CA 1
ATOM 2765 C C . LEU A 1 363 ? 13.844 -18.508 -68.266 1.00 81.50 363 LEU A C 1
ATOM 2767 O O . LEU A 1 363 ? 13.002 -19.387 -68.453 1.00 81.50 363 LEU A O 1
ATOM 2771 N N . VAL A 1 364 ? 13.553 -17.210 -68.408 1.00 81.38 364 VAL A N 1
ATOM 2772 C CA . VAL A 1 364 ? 12.229 -16.711 -68.817 1.00 81.38 364 VAL A CA 1
ATOM 2773 C C . VAL A 1 364 ? 11.888 -17.151 -70.242 1.00 81.38 364 VAL A C 1
ATOM 2775 O O . VAL A 1 364 ? 10.762 -17.587 -70.485 1.00 81.38 364 VAL A O 1
ATOM 2778 N N . ILE A 1 365 ? 12.843 -17.111 -71.176 1.00 83.25 365 ILE A N 1
ATOM 2779 C CA . ILE A 1 365 ? 12.631 -17.573 -72.558 1.00 83.25 365 ILE A CA 1
ATOM 2780 C C . ILE A 1 365 ? 12.339 -19.083 -72.587 1.00 83.25 365 ILE A C 1
ATOM 2782 O O . ILE A 1 365 ? 11.371 -19.511 -73.223 1.00 83.25 365 ILE A O 1
ATOM 2786 N N . ALA A 1 366 ? 13.098 -19.891 -71.841 1.00 81.50 366 ALA A N 1
ATOM 2787 C CA . ALA A 1 366 ? 12.844 -21.327 -71.715 1.00 81.50 366 ALA A CA 1
ATOM 2788 C C . ALA A 1 366 ? 11.469 -21.618 -71.079 1.00 81.50 366 ALA A C 1
ATOM 2790 O O . ALA A 1 366 ? 10.695 -22.425 -71.603 1.00 81.50 366 ALA A O 1
ATOM 2791 N N . MET A 1 367 ? 11.116 -20.897 -70.008 1.00 78.25 367 MET A N 1
ATOM 2792 C CA . MET A 1 367 ? 9.800 -20.970 -69.362 1.00 78.25 367 MET A CA 1
ATOM 2793 C C . MET A 1 367 ? 8.662 -20.564 -70.297 1.00 78.25 367 MET A C 1
ATOM 2795 O O . MET A 1 367 ? 7.596 -21.172 -70.244 1.00 78.25 367 MET A O 1
ATOM 2799 N N . MET A 1 368 ? 8.867 -19.584 -71.177 1.00 78.75 368 MET A N 1
ATOM 2800 C CA . MET A 1 368 ? 7.877 -19.177 -72.175 1.00 78.75 368 MET A CA 1
ATOM 2801 C C . MET A 1 368 ? 7.652 -20.269 -73.221 1.00 78.75 368 MET A C 1
ATOM 2803 O O . MET A 1 368 ? 6.501 -20.567 -73.540 1.00 78.75 368 MET A O 1
ATOM 2807 N N . ILE A 1 369 ? 8.709 -20.931 -73.696 1.00 82.81 369 ILE A N 1
ATOM 2808 C CA . ILE A 1 369 ? 8.603 -22.061 -74.634 1.00 82.81 369 ILE A CA 1
ATOM 2809 C C . ILE A 1 369 ? 7.861 -23.240 -73.981 1.00 82.81 369 ILE A C 1
ATOM 2811 O O . ILE A 1 369 ? 6.926 -23.791 -74.575 1.00 82.81 369 ILE A O 1
ATOM 2815 N N . VAL A 1 370 ? 8.204 -23.578 -72.733 1.00 80.06 370 VAL A N 1
ATOM 2816 C CA . VAL A 1 370 ? 7.510 -24.612 -71.946 1.00 80.06 370 VAL A CA 1
ATOM 2817 C C . VAL A 1 370 ? 6.058 -24.211 -71.679 1.00 80.06 370 VAL A C 1
ATOM 2819 O O . VAL A 1 370 ? 5.157 -25.013 -71.898 1.00 80.06 370 VAL A O 1
ATOM 2822 N N . CYS A 1 371 ? 5.784 -22.960 -71.303 1.00 72.19 371 CYS A N 1
ATOM 2823 C CA . CYS A 1 371 ? 4.428 -22.447 -71.103 1.00 72.19 371 CYS A CA 1
ATOM 2824 C C . CYS A 1 371 ? 3.598 -22.468 -72.386 1.00 72.19 371 CYS A C 1
ATOM 2826 O O . CYS A 1 371 ? 2.414 -22.786 -72.322 1.00 72.19 371 CYS A O 1
ATOM 2828 N N . MET A 1 372 ? 4.172 -22.153 -73.550 1.00 74.56 372 MET A N 1
ATOM 2829 C CA . MET A 1 372 ? 3.462 -22.229 -74.830 1.00 74.56 372 MET A CA 1
ATOM 2830 C C . MET A 1 372 ? 3.109 -23.677 -75.191 1.00 74.56 372 MET A C 1
ATOM 2832 O O . MET A 1 372 ? 1.975 -23.942 -75.606 1.00 74.56 372 MET A O 1
ATOM 2836 N N . ARG A 1 373 ? 4.019 -24.631 -74.949 1.00 74.62 373 ARG A N 1
ATOM 2837 C CA . ARG A 1 373 ? 3.740 -26.069 -75.114 1.00 74.62 373 ARG A CA 1
ATOM 2838 C C . ARG A 1 373 ? 2.734 -26.602 -74.086 1.00 74.62 373 ARG A C 1
ATOM 2840 O O . ARG A 1 373 ? 1.796 -27.301 -74.452 1.00 74.62 373 ARG A O 1
ATOM 2847 N N . CYS A 1 374 ? 2.826 -26.181 -72.829 1.00 64.75 374 CYS A N 1
ATOM 2848 C CA . CYS A 1 374 ? 1.864 -26.532 -71.783 1.00 64.75 374 CYS A CA 1
ATOM 2849 C C . CYS A 1 374 ? 0.490 -25.886 -72.002 1.00 64.75 374 CYS A C 1
ATOM 2851 O O . CYS A 1 374 ? -0.520 -26.498 -71.679 1.00 64.75 374 CYS A O 1
ATOM 2853 N N . ARG A 1 375 ? 0.410 -24.669 -72.559 1.00 65.31 375 ARG A N 1
ATOM 2854 C CA . ARG A 1 375 ? -0.859 -23.993 -72.890 1.00 65.31 375 ARG A CA 1
ATOM 2855 C C . ARG A 1 375 ? -1.564 -24.653 -74.063 1.00 65.31 375 ARG A C 1
ATOM 2857 O O . ARG A 1 375 ? -2.782 -24.801 -74.018 1.00 65.31 375 ARG A O 1
ATOM 2864 N N . THR A 1 376 ? -0.825 -25.055 -75.093 1.00 64.56 376 THR A N 1
ATOM 2865 C CA . THR A 1 376 ? -1.385 -25.808 -76.225 1.00 64.56 376 THR A CA 1
ATOM 2866 C C . THR A 1 376 ? -1.854 -27.197 -75.786 1.00 64.56 376 THR A C 1
ATOM 2868 O O . THR A 1 376 ? -2.961 -27.596 -76.145 1.00 64.56 376 THR A O 1
ATOM 2871 N N . PHE A 1 377 ? -1.106 -27.865 -74.900 1.00 64.06 377 PHE A N 1
ATOM 2872 C CA . PHE A 1 377 ? -1.510 -29.131 -74.277 1.00 64.06 377 PHE A CA 1
ATOM 2873 C C . PHE A 1 377 ? -2.729 -28.983 -73.340 1.00 64.06 377 PHE A C 1
ATOM 2875 O O . PHE A 1 377 ? -3.721 -29.691 -73.503 1.00 64.06 377 PHE A O 1
ATOM 2882 N N . LYS A 1 378 ? -2.739 -27.991 -72.432 1.00 57.00 378 LYS A N 1
ATOM 2883 C CA . LYS A 1 378 ? -3.883 -27.687 -71.545 1.00 57.00 378 LYS A CA 1
ATOM 2884 C C . LYS A 1 378 ? -5.142 -27.285 -72.308 1.00 57.00 378 LYS A C 1
ATOM 2886 O O . LYS A 1 378 ? -6.231 -27.622 -71.867 1.00 57.00 378 LYS A O 1
ATOM 2891 N N . ARG A 1 379 ? -5.029 -26.563 -73.430 1.00 56.22 379 ARG A N 1
ATOM 2892 C CA . ARG A 1 379 ? -6.194 -26.201 -74.262 1.00 56.22 379 ARG A CA 1
ATOM 2893 C C . ARG A 1 379 ? -6.845 -27.424 -74.911 1.00 56.22 379 ARG A C 1
ATOM 2895 O O . ARG A 1 379 ? -8.063 -27.420 -75.059 1.00 56.22 379 ARG A O 1
ATOM 2902 N N . LYS A 1 380 ? -6.060 -28.451 -75.260 1.00 58.09 380 LYS A N 1
ATOM 2903 C CA . LYS A 1 380 ? -6.586 -29.755 -75.696 1.00 58.09 380 LYS A CA 1
ATOM 2904 C C . LYS A 1 380 ? -7.276 -30.488 -74.537 1.00 58.09 380 LYS A C 1
ATOM 2906 O O . LYS A 1 380 ? -8.440 -30.839 -74.673 1.00 58.09 380 LYS A O 1
ATOM 2911 N N . LEU A 1 381 ? -6.622 -30.573 -73.375 1.00 56.25 381 LEU A N 1
ATOM 2912 C CA . LEU A 1 381 ? -7.147 -31.269 -72.190 1.00 56.25 381 LEU A CA 1
ATOM 2913 C C . LEU A 1 381 ? -8.424 -30.623 -71.599 1.00 56.25 381 LEU A C 1
ATOM 2915 O O . LEU A 1 381 ? -9.330 -31.319 -71.163 1.00 56.25 381 LEU A O 1
ATOM 2919 N N . LEU A 1 382 ? -8.528 -29.286 -71.601 1.00 55.25 382 LEU A N 1
ATOM 2920 C CA . LEU A 1 382 ? -9.682 -28.545 -71.060 1.00 55.25 382 LEU A CA 1
ATOM 2921 C C . LEU A 1 382 ? -10.930 -28.664 -71.957 1.00 55.25 382 LEU A C 1
ATOM 2923 O O . LEU A 1 382 ? -12.049 -28.631 -71.450 1.00 55.25 382 LEU A O 1
ATOM 2927 N N . LYS A 1 383 ? -10.750 -28.821 -73.278 1.00 50.62 383 LYS A N 1
ATOM 2928 C CA . LYS A 1 383 ? -11.855 -29.114 -74.209 1.00 50.62 383 LYS A CA 1
ATOM 2929 C C . LYS A 1 383 ? -12.418 -30.521 -73.986 1.00 50.62 383 LYS A C 1
ATOM 2931 O O . LYS A 1 383 ? -13.633 -30.676 -74.010 1.00 50.62 383 LYS A O 1
ATOM 2936 N N . GLU A 1 384 ? -11.562 -31.501 -73.696 1.00 50.84 384 GLU A N 1
ATOM 2937 C CA . GLU A 1 384 ? -11.986 -32.864 -73.335 1.00 50.84 384 GLU A CA 1
ATOM 2938 C C . GLU A 1 384 ? -12.604 -32.931 -71.925 1.00 50.84 384 GLU A C 1
ATOM 2940 O O . GLU A 1 384 ? -13.609 -33.609 -71.727 1.00 50.84 384 GLU A O 1
ATOM 2945 N N . GLN A 1 385 ? -12.087 -32.172 -70.948 1.00 45.44 385 GLN A N 1
ATOM 2946 C CA . GLN A 1 385 ? -12.609 -32.177 -69.573 1.00 45.44 385 GLN A CA 1
ATOM 2947 C C . GLN A 1 385 ? -13.936 -31.420 -69.380 1.00 45.44 385 GLN A C 1
ATOM 2949 O O . GLN A 1 385 ? -14.708 -31.802 -68.507 1.00 45.44 385 GLN A O 1
ATOM 2954 N N . ILE A 1 386 ? -14.250 -30.378 -70.161 1.00 50.41 386 ILE A N 1
ATOM 2955 C CA . ILE A 1 386 ? -15.547 -29.670 -70.043 1.00 50.41 386 ILE A CA 1
ATOM 2956 C C . ILE A 1 386 ? -16.699 -30.494 -70.649 1.00 50.41 386 ILE A C 1
ATOM 2958 O O . ILE A 1 386 ? -17.822 -30.418 -70.152 1.00 50.41 386 ILE A O 1
ATOM 2962 N N . SER A 1 387 ? -16.426 -31.319 -71.667 1.00 43.41 387 SER A N 1
ATOM 2963 C CA . SER A 1 387 ? -17.427 -32.199 -72.292 1.00 43.41 387 SER A CA 1
ATOM 2964 C C . SER A 1 387 ? -17.832 -33.388 -71.407 1.00 43.41 387 SER A C 1
ATOM 2966 O O . SER A 1 387 ? -18.933 -33.901 -71.565 1.00 43.41 387 SER A O 1
ATOM 2968 N N . ASN A 1 388 ? -16.976 -33.794 -70.459 1.00 46.66 388 ASN A N 1
ATOM 2969 C CA . ASN A 1 388 ? -17.117 -35.038 -69.687 1.00 46.66 388 ASN A CA 1
ATOM 2970 C C . ASN A 1 388 ? -17.456 -34.858 -68.189 1.00 46.66 388 ASN A C 1
ATOM 2972 O O . ASN A 1 388 ? -17.419 -35.839 -67.459 1.00 46.66 388 ASN A O 1
ATOM 2976 N N . TYR A 1 389 ? -17.750 -33.648 -67.681 1.00 46.22 389 TYR A N 1
ATOM 2977 C CA . TYR A 1 389 ? -17.829 -33.415 -66.216 1.00 46.22 389 TYR A CA 1
ATOM 2978 C C . TYR A 1 389 ? -19.179 -32.938 -65.657 1.00 46.22 389 TYR A C 1
ATOM 2980 O O . TYR A 1 389 ? -19.270 -32.572 -64.481 1.00 46.22 389 TYR A O 1
ATOM 2988 N N . VAL A 1 390 ? -20.246 -32.959 -66.460 1.00 50.66 390 VAL A N 1
ATOM 2989 C CA . VAL A 1 390 ? -21.616 -32.814 -65.942 1.00 50.66 390 VAL A CA 1
ATOM 2990 C C . VAL A 1 390 ? -22.339 -34.149 -66.095 1.00 50.66 390 VAL A C 1
ATOM 2992 O O . VAL A 1 390 ? -23.188 -34.291 -66.971 1.00 50.66 390 VAL A O 1
ATOM 2995 N N . ASP A 1 391 ? -22.002 -35.113 -65.236 1.00 45.81 391 ASP A N 1
ATOM 2996 C CA . ASP A 1 391 ? -22.834 -36.297 -65.000 1.00 45.81 391 ASP A CA 1
ATOM 2997 C C . ASP A 1 391 ? -24.153 -35.843 -64.361 1.00 45.81 391 ASP A C 1
ATOM 2999 O O . ASP A 1 391 ? -24.282 -35.723 -63.143 1.00 45.81 391 ASP A O 1
ATOM 3003 N N . ILE A 1 392 ? -25.131 -35.512 -65.202 1.00 46.81 392 ILE A N 1
ATOM 3004 C CA . ILE A 1 392 ? -26.537 -35.495 -64.805 1.00 46.81 392 ILE A CA 1
ATOM 3005 C C . ILE A 1 392 ? -27.052 -36.894 -65.143 1.00 46.81 392 ILE A C 1
ATOM 3007 O O . ILE A 1 392 ? -26.906 -37.265 -66.310 1.00 46.81 392 ILE A O 1
ATOM 3011 N N . PRO A 1 393 ? -27.662 -37.646 -64.204 1.00 41.38 393 PRO A N 1
ATOM 3012 C CA . PRO A 1 393 ? -28.140 -39.001 -64.467 1.00 41.38 393 PRO A CA 1
ATOM 3013 C C . PRO A 1 393 ? -28.877 -39.085 -65.809 1.00 41.38 393 PRO A C 1
ATOM 3015 O O . PRO A 1 393 ? -29.659 -38.178 -66.146 1.00 41.38 393 PRO A O 1
ATOM 3018 N N . GLU A 1 394 ? -28.593 -40.126 -66.595 1.00 38.72 394 GLU A N 1
ATOM 3019 C CA . GLU A 1 394 ? -29.425 -40.503 -67.737 1.00 38.72 394 GLU A CA 1
ATOM 3020 C C . GLU A 1 394 ? -30.845 -40.705 -67.211 1.00 38.72 394 GLU A C 1
ATOM 3022 O O . GLU A 1 394 ? -31.124 -41.613 -66.432 1.00 38.72 394 GLU A O 1
ATOM 3027 N N . LEU A 1 395 ? -31.746 -39.800 -67.580 1.00 45.22 395 LEU A N 1
ATOM 3028 C CA . LEU A 1 395 ? -33.165 -40.023 -67.383 1.00 45.22 395 LEU A CA 1
ATOM 3029 C C . LEU A 1 395 ? -33.645 -40.814 -68.587 1.00 45.22 395 LEU A C 1
ATOM 3031 O O . LEU A 1 395 ? -33.478 -40.373 -69.725 1.00 45.22 395 LEU A O 1
ATOM 3035 N N . THR A 1 396 ? -34.226 -41.976 -68.312 1.00 39.94 396 THR A N 1
ATOM 3036 C CA . THR A 1 396 ? -34.921 -42.784 -69.306 1.00 39.94 396 THR A CA 1
ATOM 3037 C C . THR A 1 396 ? -35.926 -41.915 -70.079 1.00 39.94 396 THR A C 1
ATOM 3039 O O . THR A 1 396 ? -36.551 -41.019 -69.492 1.00 39.94 396 THR A O 1
ATOM 3042 N N . PRO A 1 397 ? -36.062 -42.115 -71.403 1.00 39.31 397 PRO A N 1
ATOM 3043 C CA . PRO A 1 397 ? -37.000 -41.355 -72.219 1.00 39.31 397 PRO A CA 1
ATOM 3044 C C . PRO A 1 397 ? -38.421 -41.483 -71.655 1.00 39.31 397 PRO A C 1
ATOM 3046 O O . PRO A 1 397 ? -38.858 -42.562 -71.263 1.00 39.31 397 PRO A O 1
ATOM 3049 N N . ILE A 1 398 ? -39.112 -40.347 -71.564 1.00 38.84 398 ILE A N 1
ATOM 3050 C CA . ILE A 1 398 ? -40.435 -40.233 -70.949 1.00 38.84 398 ILE A CA 1
ATOM 3051 C C . ILE A 1 398 ? -41.487 -40.837 -71.887 1.00 38.84 398 ILE A C 1
ATOM 3053 O O . ILE A 1 398 ? -41.592 -40.434 -73.044 1.00 38.84 398 ILE A O 1
ATOM 3057 N N . ASP A 1 399 ? -42.294 -41.753 -71.352 1.00 40.12 399 ASP A N 1
ATOM 3058 C CA . ASP A 1 399 ? -43.621 -42.079 -71.874 1.00 40.12 399 ASP A CA 1
ATOM 3059 C C . ASP A 1 399 ? -44.510 -40.819 -71.765 1.00 40.12 399 ASP A C 1
ATOM 3061 O O . ASP A 1 399 ? -44.644 -40.275 -70.662 1.00 40.12 399 ASP A O 1
ATOM 3065 N N . PRO A 1 400 ? -45.108 -40.321 -72.864 1.00 42.56 400 PRO A N 1
ATOM 3066 C CA . PRO A 1 400 ? -45.857 -39.059 -72.910 1.00 42.56 400 PRO A CA 1
ATOM 3067 C C . PRO A 1 400 ? -47.087 -38.973 -71.978 1.00 42.56 400 PRO A C 1
ATOM 3069 O O . PRO A 1 400 ? -47.752 -37.938 -71.949 1.00 42.56 400 PRO A O 1
ATOM 3072 N N . SER A 1 401 ? -47.393 -40.016 -71.202 1.00 42.06 401 SER A N 1
ATOM 3073 C CA . SER A 1 401 ? -48.527 -40.084 -70.271 1.00 42.06 401 SER A CA 1
ATOM 3074 C C . SER A 1 401 ? -48.231 -39.691 -68.805 1.00 42.06 401 SER A C 1
ATOM 3076 O O . SER A 1 401 ? -49.168 -39.567 -68.012 1.00 42.06 401 SER A O 1
ATOM 3078 N N . ILE A 1 402 ? -46.973 -39.437 -68.410 1.00 43.78 402 ILE A N 1
ATOM 3079 C CA . ILE A 1 402 ? -46.594 -39.168 -67.002 1.00 43.78 402 ILE A CA 1
ATOM 3080 C C . ILE A 1 402 ? -46.488 -37.655 -66.706 1.00 43.78 402 ILE A C 1
ATOM 3082 O O . ILE A 1 402 ? -45.686 -36.947 -67.314 1.00 43.78 402 ILE A O 1
ATOM 3086 N N . ARG A 1 403 ? -47.248 -37.145 -65.716 1.00 42.59 403 ARG A N 1
ATOM 3087 C CA . ARG A 1 403 ? -47.139 -35.748 -65.229 1.00 42.59 403 ARG A CA 1
ATOM 3088 C C . ARG A 1 403 ? -45.758 -35.468 -64.609 1.00 42.59 403 ARG A C 1
ATOM 3090 O O . ARG A 1 403 ? -45.264 -36.224 -63.778 1.00 42.59 403 ARG A O 1
ATOM 3097 N N . SER A 1 404 ? -45.166 -34.339 -64.991 1.00 41.75 404 SER A N 1
ATOM 3098 C CA . SER A 1 404 ? -43.837 -33.853 -64.592 1.00 41.75 404 SER A CA 1
ATOM 3099 C C . SER A 1 404 ? -43.702 -33.586 -63.080 1.00 41.75 404 SER A C 1
ATOM 3101 O O . SER A 1 404 ? -44.494 -32.830 -62.523 1.00 41.75 404 SER A O 1
ATOM 3103 N N . ASN A 1 405 ? -42.680 -34.162 -62.430 1.00 46.38 405 ASN A N 1
ATOM 3104 C CA . ASN A 1 405 ? -42.389 -34.038 -60.989 1.00 46.38 405 ASN A CA 1
ATOM 3105 C C . ASN A 1 405 ? -41.175 -33.105 -60.730 1.00 46.38 405 ASN A C 1
ATOM 3107 O O . ASN A 1 405 ? -40.195 -33.162 -61.476 1.00 46.38 405 ASN A O 1
ATOM 3111 N N . MET A 1 406 ? -41.217 -32.273 -59.675 1.00 43.28 406 MET A N 1
ATOM 3112 C CA . MET A 1 406 ? -40.187 -31.268 -59.324 1.00 43.28 406 MET A CA 1
ATOM 3113 C C . MET A 1 406 ? -38.827 -31.858 -58.914 1.00 43.28 406 MET A C 1
ATOM 3115 O O . MET A 1 406 ? -37.823 -31.152 -58.925 1.00 43.28 406 MET A O 1
ATOM 3119 N N . SER A 1 407 ? -38.754 -33.157 -58.621 1.00 43.91 407 SER A N 1
ATOM 3120 C CA . SER A 1 407 ? -37.530 -33.868 -58.214 1.00 43.91 407 SER A CA 1
ATOM 3121 C C . SER A 1 407 ? -36.419 -33.933 -59.277 1.00 43.91 407 SER A C 1
ATOM 3123 O O . SER A 1 407 ? -35.340 -34.455 -59.008 1.00 43.91 407 SER A O 1
ATOM 3125 N N . ARG A 1 408 ? -36.656 -33.413 -60.488 1.00 50.75 408 ARG A N 1
ATOM 3126 C CA . ARG A 1 408 ? -35.705 -33.432 -61.617 1.00 50.75 408 ARG A CA 1
ATOM 3127 C C . ARG A 1 408 ? -35.003 -32.096 -61.871 1.00 50.75 408 ARG A C 1
ATOM 3129 O O . ARG A 1 408 ? -34.123 -32.035 -62.730 1.00 50.75 408 ARG A O 1
ATOM 3136 N N . VAL A 1 409 ? -35.383 -31.041 -61.154 1.00 56.03 409 VAL A N 1
ATOM 3137 C CA . VAL A 1 409 ? -34.797 -29.703 -61.290 1.00 56.03 409 VAL 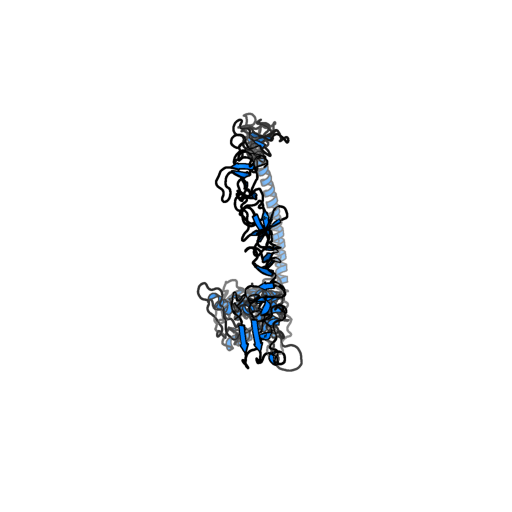A CA 1
ATOM 3138 C C . VAL A 1 409 ? -33.749 -29.496 -60.197 1.00 56.03 409 VAL A C 1
ATOM 3140 O O . VAL A 1 409 ? -34.021 -29.702 -59.020 1.00 56.03 409 VAL A O 1
ATOM 3143 N N . ASN A 1 410 ? -32.545 -29.071 -60.583 1.00 62.16 410 ASN A N 1
ATOM 3144 C CA . ASN A 1 410 ? -31.476 -28.767 -59.633 1.00 62.16 410 ASN A CA 1
ATOM 3145 C C . ASN A 1 410 ? -31.748 -27.426 -58.924 1.00 62.16 410 ASN A C 1
ATOM 3147 O O . ASN A 1 410 ? -31.795 -26.386 -59.587 1.00 62.16 410 ASN A O 1
ATOM 3151 N N . LEU A 1 411 ? -31.923 -27.444 -57.601 1.00 60.97 411 LEU A N 1
ATOM 3152 C CA . LEU A 1 411 ? -32.104 -26.243 -56.781 1.00 60.97 411 LEU A CA 1
ATOM 3153 C C . LEU A 1 411 ? -30.739 -25.691 -56.351 1.00 60.97 411 LEU A C 1
ATOM 3155 O O . LEU A 1 411 ? -29.942 -26.393 -55.734 1.00 60.97 411 LEU A O 1
ATOM 3159 N N . ILE A 1 412 ? -30.481 -24.432 -56.694 1.00 67.38 412 ILE A N 1
ATOM 3160 C CA . ILE A 1 412 ? -29.223 -23.720 -56.456 1.00 67.38 412 ILE A CA 1
ATOM 3161 C C . ILE A 1 412 ? -29.483 -22.625 -55.417 1.00 67.38 412 ILE A C 1
ATOM 3163 O O . ILE A 1 412 ? -30.452 -21.881 -55.539 1.00 67.38 412 ILE A O 1
ATOM 3167 N N . THR A 1 413 ? -28.630 -22.490 -54.403 1.00 63.19 413 THR A N 1
ATOM 3168 C CA . THR A 1 413 ? -28.754 -21.418 -53.401 1.00 63.19 413 THR A CA 1
ATOM 3169 C C . THR A 1 413 ? -28.140 -20.111 -53.908 1.00 63.19 413 THR A C 1
ATOM 3171 O O . THR A 1 413 ? -27.185 -20.130 -54.684 1.00 63.19 413 THR A O 1
ATOM 3174 N N . ALA A 1 414 ? -28.627 -18.955 -53.440 1.00 62.41 414 ALA A N 1
ATOM 3175 C CA . ALA A 1 414 ? -28.115 -17.648 -53.878 1.00 62.41 414 ALA A CA 1
ATOM 3176 C C . ALA A 1 414 ? -26.596 -17.497 -53.657 1.00 62.41 414 ALA A C 1
ATOM 3178 O O . ALA A 1 414 ? -25.900 -16.919 -54.485 1.00 62.41 414 ALA A O 1
ATOM 3179 N N . SER A 1 415 ? -26.066 -18.107 -52.594 1.00 63.06 415 SER A N 1
ATOM 3180 C CA . SER A 1 415 ? -24.633 -18.162 -52.278 1.00 63.06 415 SER A CA 1
ATOM 3181 C C . SER A 1 415 ? -23.781 -18.966 -53.272 1.00 63.06 415 SER A C 1
ATOM 3183 O O . SER A 1 415 ? -22.568 -18.776 -53.333 1.00 63.06 415 SER A O 1
ATOM 3185 N N . GLU A 1 416 ? -24.387 -19.852 -54.065 1.00 70.12 416 GLU A N 1
ATOM 3186 C CA . GLU A 1 416 ? -23.708 -20.624 -55.116 1.00 70.12 416 GLU A CA 1
ATOM 3187 C C . GLU A 1 416 ? -23.662 -19.872 -56.451 1.00 70.12 416 GLU A C 1
ATOM 3189 O O . GLU A 1 416 ? -23.053 -20.351 -57.413 1.00 70.12 416 GLU A O 1
ATOM 3194 N N . LEU A 1 417 ? -24.306 -18.705 -56.533 1.00 72.81 417 LEU A N 1
ATOM 3195 C CA . LEU A 1 417 ? -24.370 -17.876 -57.727 1.00 72.81 417 LEU A CA 1
ATOM 3196 C C . LEU A 1 417 ? -23.634 -16.560 -57.501 1.00 72.81 417 LEU A C 1
ATOM 3198 O O . LEU A 1 417 ? -23.810 -15.869 -56.505 1.00 72.81 417 LEU A O 1
ATOM 3202 N N . GLN A 1 418 ? -22.836 -16.170 -58.489 1.00 76.88 418 GLN A N 1
ATOM 3203 C CA . GLN A 1 418 ? -22.195 -14.863 -58.518 1.00 76.88 418 GLN A CA 1
ATOM 3204 C C . GLN A 1 418 ? -22.525 -14.170 -59.833 1.00 76.88 418 GLN A C 1
ATOM 3206 O O . GLN A 1 418 ? -22.088 -14.602 -60.904 1.00 76.88 418 GLN A O 1
ATOM 3211 N N . THR A 1 419 ? -23.272 -13.069 -59.772 1.00 70.06 419 THR A N 1
ATOM 3212 C CA . THR A 1 419 ? -23.482 -12.206 -60.938 1.00 70.06 419 THR A CA 1
ATOM 3213 C C . THR A 1 419 ? -22.220 -11.374 -61.185 1.00 70.06 419 THR A C 1
ATOM 3215 O O . THR A 1 419 ? -21.573 -10.889 -60.259 1.00 70.06 419 THR A O 1
ATOM 3218 N N . LYS A 1 420 ? -21.835 -11.192 -62.453 1.00 66.50 420 LYS A N 1
ATOM 3219 C CA . LYS A 1 420 ? -20.714 -10.311 -62.832 1.00 66.50 420 LYS A CA 1
ATOM 3220 C C . LYS A 1 420 ? -21.114 -8.834 -62.936 1.00 66.50 420 LYS A C 1
ATOM 3222 O O . LYS A 1 420 ? -20.330 -8.028 -63.425 1.00 66.50 420 LYS A O 1
ATOM 3227 N N . GLY A 1 421 ? -22.353 -8.489 -62.586 1.00 60.22 421 GLY A N 1
ATOM 3228 C CA . GLY A 1 421 ? -22.938 -7.161 -62.800 1.00 60.22 421 GLY A CA 1
ATOM 3229 C C . GLY A 1 421 ? -23.229 -6.814 -64.269 1.00 60.22 421 GLY A C 1
ATOM 3230 O O . GLY A 1 421 ? -24.054 -5.948 -64.534 1.00 60.22 421 GLY A O 1
ATOM 3231 N N . THR A 1 422 ? -22.622 -7.505 -65.242 1.00 74.38 422 THR A N 1
ATOM 3232 C CA . THR A 1 422 ? -22.879 -7.286 -66.673 1.00 74.38 422 THR A CA 1
ATOM 3233 C C . THR A 1 422 ? -24.211 -7.902 -67.098 1.00 74.38 422 THR A C 1
ATOM 3235 O O . THR A 1 422 ? -24.364 -9.128 -67.133 1.00 74.38 422 THR A O 1
ATOM 3238 N N . GLN A 1 423 ? -25.165 -7.047 -67.457 1.00 79.50 423 GLN A N 1
ATOM 3239 C CA . GLN A 1 423 ? -26.406 -7.451 -68.108 1.00 79.50 423 GLN A CA 1
ATOM 3240 C C . GLN A 1 423 ? -26.110 -7.891 -69.548 1.00 79.50 423 GLN A C 1
ATOM 3242 O O . GLN A 1 423 ? -25.531 -7.140 -70.329 1.00 79.50 423 GLN A O 1
ATOM 3247 N N . LEU A 1 424 ? -26.512 -9.112 -69.895 1.00 79.12 424 LEU A N 1
ATOM 3248 C CA . LEU A 1 424 ? -26.418 -9.658 -71.250 1.00 79.12 424 LEU A CA 1
ATOM 3249 C C . LEU A 1 424 ? -27.612 -9.239 -72.119 1.00 79.12 424 LEU A C 1
ATOM 3251 O O . LEU A 1 424 ? -27.466 -9.102 -73.328 1.00 79.12 424 LEU A O 1
ATOM 3255 N N . GLY A 1 425 ? -28.784 -9.021 -71.514 1.00 76.81 425 GLY A N 1
ATOM 3256 C CA . GLY A 1 425 ? -29.986 -8.555 -72.211 1.00 76.81 425 GLY A CA 1
ATOM 3257 C C . GLY A 1 425 ? -31.183 -8.384 -71.272 1.00 76.81 425 GLY A C 1
ATOM 3258 O O . GLY A 1 425 ? -31.185 -8.919 -70.166 1.00 76.81 425 GLY A O 1
ATOM 3259 N N . ALA A 1 426 ? -32.201 -7.632 -71.694 1.00 79.31 426 ALA A N 1
ATOM 3260 C CA . ALA A 1 426 ? -33.472 -7.494 -70.975 1.00 79.31 426 ALA A CA 1
ATOM 3261 C C . ALA A 1 426 ? -34.655 -7.526 -71.950 1.00 79.31 426 ALA A C 1
ATOM 3263 O O . ALA A 1 426 ? -34.556 -7.002 -73.057 1.00 79.31 426 ALA A O 1
ATOM 3264 N N . GLY A 1 427 ? -35.773 -8.116 -71.523 1.00 69.56 427 GLY A N 1
ATOM 3265 C CA . GLY A 1 427 ? -37.004 -8.208 -72.310 1.00 69.56 427 GLY A CA 1
ATOM 3266 C C . GLY A 1 427 ? -38.251 -8.376 -71.438 1.00 69.56 427 GLY A C 1
ATOM 3267 O O . GLY A 1 427 ? -38.195 -8.187 -70.220 1.00 69.56 427 GLY A O 1
ATOM 3268 N N . ALA A 1 428 ? -39.372 -8.745 -72.068 1.00 57.59 428 ALA A N 1
ATOM 3269 C CA . ALA A 1 428 ? -40.671 -8.921 -71.405 1.00 57.59 428 ALA A CA 1
ATOM 3270 C C . ALA A 1 428 ? -40.643 -9.968 -70.273 1.00 57.59 428 ALA A C 1
ATOM 3272 O O . ALA A 1 428 ? -41.324 -9.808 -69.271 1.00 57.59 428 ALA A O 1
ATOM 3273 N N . PHE A 1 429 ? -39.792 -10.991 -70.394 1.00 59.06 429 PHE A N 1
ATOM 3274 C CA . PHE A 1 429 ? -39.703 -12.119 -69.458 1.00 59.06 429 PHE A CA 1
ATOM 3275 C C . PHE A 1 429 ? -38.608 -11.974 -68.389 1.00 59.06 429 PHE A C 1
ATOM 3277 O O . PHE A 1 429 ? -38.285 -12.951 -67.714 1.00 59.06 429 PHE A O 1
ATOM 3284 N N . GLY A 1 430 ? -37.977 -10.799 -68.266 1.00 69.19 430 GLY A N 1
ATOM 3285 C CA . GLY A 1 430 ? -36.948 -10.558 -67.252 1.00 69.19 430 GLY A CA 1
ATOM 3286 C C . GLY A 1 430 ? -35.644 -9.936 -67.751 1.00 69.19 430 GLY A C 1
ATOM 3287 O O . GLY A 1 430 ? -35.546 -9.447 -68.880 1.00 69.19 430 GLY A O 1
ATOM 3288 N N . VAL A 1 431 ? -34.631 -9.944 -66.882 1.00 75.62 431 VAL A N 1
ATOM 3289 C CA . VAL A 1 431 ? -33.264 -9.467 -67.166 1.00 75.62 431 VAL A CA 1
ATOM 3290 C C . VAL A 1 431 ? -32.288 -10.635 -67.083 1.00 75.62 431 VAL A C 1
ATOM 3292 O O . VAL A 1 431 ? -32.366 -11.437 -66.159 1.00 75.62 431 VAL A O 1
ATOM 3295 N N . VAL A 1 432 ? -31.358 -10.737 -68.030 1.00 79.88 432 VAL A N 1
ATOM 3296 C CA . VAL A 1 432 ? -30.333 -11.786 -68.070 1.00 79.88 432 VAL A CA 1
ATOM 3297 C C . VAL A 1 432 ? -28.969 -11.186 -67.755 1.00 79.88 432 VAL A C 1
ATOM 3299 O O . VAL A 1 432 ? -28.548 -10.228 -68.401 1.00 79.88 432 VAL A O 1
ATOM 3302 N N . TYR A 1 433 ? -28.247 -11.784 -66.811 1.00 78.88 433 TYR A N 1
ATOM 3303 C CA . TYR A 1 433 ? -26.884 -11.410 -66.436 1.00 78.88 433 TYR A CA 1
ATOM 3304 C C . TYR A 1 433 ? -25.890 -12.519 -66.765 1.00 78.88 433 TYR A C 1
ATOM 3306 O O . TYR A 1 433 ? -26.212 -13.705 -66.707 1.00 78.88 433 TYR A O 1
ATOM 3314 N N . ALA A 1 434 ? -24.648 -12.136 -67.052 1.00 76.81 434 ALA A N 1
ATOM 3315 C CA . ALA A 1 434 ? -23.536 -13.075 -67.039 1.00 76.81 434 ALA A CA 1
ATOM 3316 C C . ALA A 1 434 ? -23.140 -13.363 -65.587 1.00 76.81 434 ALA A C 1
ATOM 3318 O O . ALA A 1 434 ? -23.013 -12.440 -64.776 1.00 76.81 434 ALA A O 1
ATOM 3319 N N . GLY A 1 435 ? -22.883 -14.624 -65.259 1.00 80.38 435 GLY A N 1
ATOM 3320 C CA . GLY A 1 435 ? -22.477 -15.009 -63.915 1.00 80.38 435 GLY A CA 1
ATOM 3321 C C . GLY A 1 435 ? -21.647 -16.282 -63.870 1.00 80.38 435 GLY A C 1
ATOM 3322 O O . GLY A 1 435 ? -21.276 -16.861 -64.895 1.00 80.38 435 GLY A O 1
ATOM 3323 N N . PHE A 1 436 ? -21.341 -16.697 -62.650 1.00 81.19 436 PHE A N 1
ATOM 3324 C CA . PHE A 1 436 ? -20.727 -17.976 -62.344 1.00 81.19 436 PHE A CA 1
ATOM 3325 C C . PHE A 1 436 ? -21.605 -18.755 -61.372 1.00 81.19 436 PHE A C 1
ATOM 3327 O O . PHE A 1 436 ? -22.157 -18.179 -60.437 1.00 81.19 436 PHE A O 1
ATOM 3334 N N . TRP A 1 437 ? -21.687 -20.062 -61.590 1.00 78.19 437 TRP A N 1
ATOM 3335 C CA . TRP A 1 437 ? -22.230 -21.026 -60.647 1.00 78.19 437 TRP A CA 1
ATOM 3336 C C . TRP A 1 437 ? -21.091 -21.844 -60.032 1.00 78.19 437 TRP A C 1
ATOM 3338 O O . TRP A 1 437 ? -20.171 -22.275 -60.741 1.00 78.19 437 TRP A O 1
ATOM 3348 N N . PHE A 1 438 ? -21.161 -22.046 -58.719 1.00 79.38 438 PHE A N 1
ATOM 3349 C CA . PHE A 1 438 ? -20.206 -22.798 -57.912 1.00 79.38 438 PHE A CA 1
ATOM 3350 C C . PHE A 1 438 ? -20.901 -24.040 -57.330 1.00 79.38 438 PHE A C 1
ATOM 3352 O O . PHE A 1 438 ? -21.623 -23.920 -56.342 1.00 79.38 438 PHE A O 1
ATOM 3359 N N . PRO A 1 439 ? -20.717 -25.235 -57.922 1.00 69.75 439 PRO A N 1
ATOM 3360 C CA . PRO A 1 439 ? -21.376 -26.448 -57.444 1.00 69.75 439 PRO A CA 1
ATOM 3361 C C . PRO A 1 439 ? -20.846 -26.875 -56.065 1.00 69.75 439 PRO A C 1
ATOM 3363 O O . PRO A 1 439 ? -19.632 -27.056 -55.896 1.00 69.75 439 PRO A O 1
ATOM 3366 N N . LYS A 1 440 ? -21.745 -27.100 -55.096 1.00 61.34 440 LYS A N 1
ATOM 3367 C CA . LYS A 1 440 ? -21.402 -27.650 -53.771 1.00 61.34 440 LYS A CA 1
ATOM 3368 C C . LYS A 1 440 ? -20.550 -28.921 -53.877 1.00 61.34 440 LYS A C 1
ATOM 3370 O O . LYS A 1 440 ? -20.798 -29.804 -54.695 1.00 61.34 440 LYS A O 1
ATOM 3375 N N . GLY A 1 441 ? -19.513 -29.000 -53.040 1.00 61.28 441 GLY A N 1
ATOM 3376 C CA . GLY A 1 441 ? -18.649 -30.179 -52.899 1.00 61.28 441 GLY A CA 1
ATOM 3377 C C . GLY A 1 441 ? -17.561 -30.366 -53.966 1.00 61.28 441 GLY A C 1
ATOM 3378 O O . GLY A 1 441 ? -16.753 -31.280 -53.831 1.00 61.28 441 GLY A O 1
ATOM 3379 N N . LYS A 1 442 ? -17.475 -29.511 -54.999 1.00 56.75 442 LYS A N 1
ATOM 3380 C CA . LYS A 1 442 ? -16.494 -29.664 -56.099 1.00 56.75 442 LYS A CA 1
ATOM 3381 C C . LYS A 1 442 ? -15.383 -28.596 -56.144 1.00 56.75 442 LYS A C 1
ATOM 3383 O O . LYS A 1 442 ? -14.750 -28.396 -57.180 1.00 56.75 442 LYS A O 1
ATOM 3388 N N . GLY A 1 443 ? -15.080 -27.949 -55.014 1.00 57.81 443 GLY A N 1
ATOM 3389 C CA . GLY A 1 443 ? -13.940 -27.025 -54.875 1.00 57.81 443 GLY A CA 1
ATOM 3390 C C . GLY A 1 443 ? -14.004 -25.785 -55.787 1.00 57.81 443 GLY A C 1
ATOM 3391 O O . GLY A 1 443 ? -15.082 -25.325 -56.140 1.00 57.81 443 GLY A O 1
ATOM 3392 N N . LYS A 1 444 ? -12.837 -25.232 -56.183 1.00 56.38 444 LYS A N 1
ATOM 3393 C CA . LYS A 1 444 ? -12.662 -23.983 -56.981 1.00 56.38 444 LYS A CA 1
ATOM 3394 C C . LYS A 1 444 ? -13.185 -24.049 -58.437 1.00 56.38 444 LYS A C 1
ATOM 3396 O O . LYS A 1 444 ? -12.730 -23.281 -59.291 1.00 56.38 444 LYS A O 1
ATOM 3401 N N . ILE A 1 445 ? -14.090 -24.970 -58.762 1.00 64.25 445 ILE A N 1
ATOM 3402 C CA . ILE A 1 445 ? -14.698 -25.055 -60.091 1.00 64.25 445 ILE A CA 1
ATOM 3403 C C . ILE A 1 445 ? -15.756 -23.956 -60.207 1.00 64.25 445 ILE A C 1
ATOM 3405 O O . ILE A 1 445 ? -16.708 -23.911 -59.436 1.00 64.25 445 ILE A O 1
ATOM 3409 N N . LYS A 1 446 ? -15.581 -23.071 -61.193 1.00 69.88 446 LYS A N 1
ATOM 3410 C CA . LYS A 1 446 ? -16.551 -22.031 -61.548 1.00 69.88 446 LYS A CA 1
ATOM 3411 C C . LYS A 1 446 ? -17.117 -22.316 -62.931 1.00 69.88 446 LYS A C 1
ATOM 3413 O O . LYS A 1 446 ? -16.366 -22.382 -63.907 1.00 69.88 446 LYS A O 1
ATOM 3418 N N . VAL A 1 447 ? -18.430 -22.482 -63.017 1.00 74.88 447 VAL A N 1
ATOM 3419 C CA . VAL A 1 447 ? -19.132 -22.731 -64.277 1.00 74.88 447 VAL A CA 1
ATOM 3420 C C . VAL A 1 447 ? -19.709 -21.404 -64.770 1.00 74.88 447 VAL A C 1
ATOM 3422 O O . VAL A 1 447 ? -20.502 -20.800 -64.052 1.00 74.88 447 VAL A O 1
ATOM 3425 N N . PRO A 1 448 ? -19.316 -20.890 -65.948 1.00 75.94 448 PRO A N 1
ATOM 3426 C CA . PRO A 1 448 ? -19.937 -19.692 -66.503 1.00 75.94 448 PRO A CA 1
ATOM 3427 C C . PRO A 1 448 ? -21.391 -19.988 -66.885 1.00 75.94 448 PRO A C 1
ATOM 3429 O O . PRO A 1 448 ? -21.661 -20.952 -67.599 1.00 75.94 448 PRO A O 1
ATOM 3432 N N . VAL A 1 449 ? -22.317 -19.157 -66.412 1.00 80.12 449 VAL A N 1
ATOM 3433 C CA . VAL A 1 449 ? -23.765 -19.316 -66.619 1.00 80.12 449 VAL A CA 1
ATOM 3434 C C . VAL A 1 449 ? -24.408 -17.989 -67.022 1.00 80.12 449 VAL A C 1
ATOM 3436 O O . VAL A 1 449 ? -23.895 -16.912 -66.709 1.00 80.12 449 VAL A O 1
ATOM 3439 N N . ALA A 1 450 ? -25.546 -18.069 -67.711 1.00 79.25 450 ALA A N 1
ATOM 3440 C CA . ALA A 1 450 ? -26.449 -16.941 -67.910 1.00 79.25 450 ALA A CA 1
ATOM 3441 C C . ALA A 1 450 ? -27.572 -17.028 -66.867 1.00 79.25 450 ALA A C 1
ATOM 3443 O O . ALA A 1 450 ? -28.250 -18.049 -66.775 1.00 79.25 450 ALA A O 1
ATOM 3444 N N . ILE A 1 451 ? -27.750 -15.977 -66.069 1.00 79.44 451 ILE A N 1
ATOM 3445 C CA . ILE A 1 451 ? -28.708 -15.930 -64.959 1.00 79.44 451 ILE A CA 1
ATOM 3446 C C . ILE A 1 451 ? -29.871 -15.033 -65.382 1.00 79.44 451 ILE A C 1
ATOM 3448 O O . ILE A 1 451 ? -29.693 -13.823 -65.511 1.00 79.44 451 ILE A O 1
ATOM 3452 N N . LYS A 1 452 ? -31.046 -15.621 -65.626 1.00 79.12 452 LYS A N 1
ATOM 3453 C CA . LYS A 1 452 ? -32.281 -14.896 -65.970 1.00 79.12 452 LYS A CA 1
ATOM 3454 C C . LYS A 1 452 ? -33.074 -14.617 -64.691 1.00 79.12 452 LYS A C 1
ATOM 3456 O O . LYS A 1 452 ? -33.523 -15.553 -64.041 1.00 79.12 452 LYS A O 1
ATOM 3461 N N . LEU A 1 453 ? -33.249 -13.343 -64.346 1.00 69.12 453 LEU A N 1
ATOM 3462 C CA . LEU A 1 453 ? -34.133 -12.891 -63.272 1.00 69.12 453 LEU A CA 1
ATOM 3463 C C . LEU A 1 453 ? -35.495 -12.547 -63.870 1.00 69.12 453 LEU A C 1
ATOM 3465 O O . LEU A 1 453 ? -35.580 -11.684 -64.747 1.00 69.12 453 LEU A O 1
ATOM 3469 N N . VAL A 1 454 ? -36.548 -13.198 -63.385 1.00 67.06 454 VAL A N 1
ATOM 3470 C CA . VAL A 1 454 ? -37.934 -12.931 -63.793 1.00 67.06 454 VAL A CA 1
ATOM 3471 C C . VAL A 1 454 ? -38.441 -11.668 -63.075 1.00 67.06 454 VAL A C 1
ATOM 3473 O O . VAL A 1 454 ? -38.136 -11.455 -61.904 1.00 67.06 454 VAL A O 1
ATOM 3476 N N . LYS A 1 455 ? -39.151 -10.779 -63.785 1.00 55.44 455 LYS A N 1
ATOM 3477 C CA . LYS A 1 455 ? -39.663 -9.493 -63.260 1.00 55.44 455 LYS A CA 1
ATOM 3478 C C . LYS A 1 455 ? -41.109 -9.642 -62.749 1.00 55.44 455 LYS A C 1
ATOM 3480 O O . LYS A 1 455 ? -41.931 -10.129 -63.511 1.00 55.44 455 LYS A O 1
ATOM 3485 N N . GLY A 1 456 ? -41.432 -9.115 -61.556 1.00 53.88 456 GLY A N 1
ATOM 3486 C CA . GLY A 1 456 ? -42.814 -8.864 -61.081 1.00 53.88 456 GLY A CA 1
ATOM 3487 C C . GLY A 1 456 ? -43.084 -9.247 -59.607 1.00 53.88 456 GLY A C 1
ATOM 3488 O O . GLY A 1 456 ? -42.359 -10.080 -59.068 1.00 53.88 456 GLY A O 1
ATOM 3489 N N . PRO A 1 457 ? -44.086 -8.651 -58.920 1.00 47.59 457 PRO A N 1
ATOM 3490 C CA . PRO A 1 457 ? -44.554 -9.121 -57.614 1.00 47.59 457 PRO A CA 1
ATOM 3491 C C . PRO A 1 457 ? -45.364 -10.413 -57.797 1.00 47.59 457 PRO A C 1
ATOM 3493 O O . PRO A 1 457 ? -46.460 -10.368 -58.345 1.00 47.59 457 PRO A O 1
ATOM 3496 N N . CYS A 1 458 ? -44.838 -11.553 -57.337 1.00 43.84 458 CYS A N 1
ATOM 3497 C CA . CYS A 1 458 ? -45.403 -12.880 -57.602 1.00 43.84 458 CYS A CA 1
ATOM 3498 C C . CYS A 1 458 ? -46.883 -12.992 -57.193 1.00 43.84 458 CYS A C 1
ATOM 3500 O O . CYS A 1 458 ? -47.227 -13.166 -56.014 1.00 43.84 458 CYS A O 1
ATOM 3502 N N . SER A 1 459 ? -47.778 -12.945 -58.180 1.00 50.75 459 SER A N 1
ATOM 3503 C CA . SER A 1 459 ? -49.059 -13.635 -58.072 1.00 50.75 459 SER A CA 1
ATOM 3504 C C . SER A 1 459 ? -48.783 -15.130 -58.269 1.00 50.75 459 SER A C 1
ATOM 3506 O O . SER A 1 459 ? -47.955 -15.496 -59.100 1.00 50.75 459 SER A O 1
ATOM 3508 N N . GLY A 1 460 ? -49.438 -16.023 -57.519 1.00 49.53 460 GLY A N 1
ATOM 3509 C CA . GLY A 1 460 ? -49.138 -17.468 -57.565 1.00 49.53 460 GLY A CA 1
ATOM 3510 C C . GLY A 1 460 ? -49.236 -18.120 -58.959 1.00 49.53 460 GLY A C 1
ATOM 3511 O O . GLY A 1 460 ? -48.772 -19.241 -59.144 1.00 49.53 460 GLY A O 1
ATOM 3512 N N . LYS A 1 461 ? -49.796 -17.424 -59.960 1.00 52.97 461 LYS A N 1
ATOM 3513 C CA . LYS A 1 461 ? -49.818 -17.849 -61.366 1.00 52.97 461 LYS A CA 1
ATOM 3514 C C . LYS A 1 461 ? -48.457 -17.730 -62.063 1.00 52.97 461 LYS A C 1
ATOM 3516 O O . LYS A 1 461 ? -48.052 -18.681 -62.718 1.00 52.97 461 LYS A O 1
ATOM 3521 N N . GLU A 1 462 ? -47.737 -16.623 -61.892 1.00 55.97 462 GLU A N 1
ATOM 3522 C CA . GLU A 1 462 ? -46.470 -16.359 -62.605 1.00 55.97 462 GLU A CA 1
ATOM 3523 C C . GLU A 1 462 ? -45.325 -17.243 -62.090 1.00 55.97 462 GLU A C 1
ATOM 3525 O O . GLU A 1 462 ? -44.487 -17.704 -62.860 1.00 55.97 462 GLU A O 1
ATOM 3530 N N . GLU A 1 463 ? -45.325 -17.553 -60.791 1.00 55.00 463 GLU A N 1
ATOM 3531 C CA . GLU A 1 463 ? -44.387 -18.506 -60.188 1.00 55.00 463 GLU A CA 1
ATOM 3532 C C . GLU A 1 463 ? -44.639 -19.937 -60.690 1.00 55.00 463 GLU A C 1
ATOM 3534 O O . GLU A 1 463 ? -43.698 -20.662 -61.014 1.00 55.00 463 GLU A O 1
ATOM 3539 N N . THR A 1 464 ? -45.912 -20.322 -60.847 1.00 57.38 464 THR A N 1
ATOM 3540 C CA . THR A 1 464 ? -46.295 -21.621 -61.421 1.00 57.38 464 THR A CA 1
ATOM 3541 C C . THR A 1 464 ? -45.919 -21.707 -62.902 1.00 57.38 464 THR A C 1
ATOM 3543 O O . THR A 1 464 ? -45.453 -22.751 -63.352 1.00 57.38 464 THR A O 1
ATOM 3546 N N . GLU A 1 465 ? -46.065 -20.619 -63.664 1.00 63.19 465 GLU A N 1
ATOM 3547 C CA . GLU A 1 465 ? -45.635 -20.545 -65.066 1.00 63.19 465 GLU A CA 1
ATOM 3548 C C . GLU A 1 465 ? -44.109 -20.621 -65.206 1.00 63.19 465 GLU A C 1
ATOM 3550 O O . GLU A 1 465 ? -43.621 -21.399 -66.025 1.00 63.19 465 GLU A O 1
ATOM 3555 N N . MET A 1 466 ? -43.355 -19.914 -64.356 1.00 63.09 466 MET A N 1
ATOM 3556 C CA . MET A 1 466 ? -41.890 -19.995 -64.307 1.00 63.09 466 MET A CA 1
ATOM 3557 C C . MET A 1 466 ? -41.413 -21.417 -63.986 1.00 63.09 466 MET A C 1
ATOM 3559 O O . MET A 1 466 ? -40.515 -21.940 -64.650 1.00 63.09 466 MET A O 1
ATOM 3563 N N . LEU A 1 467 ? -42.013 -22.059 -62.980 1.00 60.53 467 LEU A N 1
ATOM 3564 C CA . LEU A 1 467 ? -41.683 -23.434 -62.607 1.00 60.53 467 LEU A CA 1
ATOM 3565 C C . LEU A 1 467 ? -42.072 -24.424 -63.714 1.00 60.53 467 LEU A C 1
ATOM 3567 O O . LEU A 1 467 ? -41.302 -25.338 -63.998 1.00 60.53 467 LEU A O 1
ATOM 3571 N N . ASN A 1 468 ? -43.201 -24.217 -64.398 1.00 61.97 468 ASN A N 1
ATOM 3572 C CA . ASN A 1 468 ? -43.640 -25.067 -65.507 1.00 61.97 468 ASN A CA 1
ATOM 3573 C C . ASN A 1 468 ? -42.738 -24.923 -66.752 1.00 61.97 468 ASN A C 1
ATOM 3575 O O . ASN A 1 468 ? -42.364 -25.929 -67.358 1.00 61.97 468 ASN A O 1
ATOM 3579 N N . GLU A 1 469 ? -42.317 -23.702 -67.106 1.00 64.69 469 GLU A N 1
ATOM 3580 C CA . GLU A 1 469 ? -41.337 -23.451 -68.178 1.00 64.69 469 GLU A CA 1
ATOM 3581 C C . GLU A 1 469 ? -39.995 -24.116 -67.840 1.00 64.69 469 GLU A C 1
ATOM 3583 O O . GLU A 1 469 ? -39.426 -24.850 -68.652 1.00 64.69 469 GLU A O 1
ATOM 3588 N N . ALA A 1 470 ? -39.520 -23.943 -66.605 1.00 61.91 470 ALA A N 1
ATOM 3589 C CA . ALA A 1 470 ? -38.268 -24.535 -66.161 1.00 61.91 470 ALA A CA 1
ATOM 3590 C C . ALA A 1 470 ? -38.325 -26.073 -66.101 1.00 61.91 470 ALA A C 1
ATOM 3592 O O . ALA A 1 470 ? -37.347 -26.743 -66.441 1.00 61.91 470 ALA A O 1
ATOM 3593 N N . MET A 1 471 ? -39.478 -26.650 -65.752 1.00 60.81 471 MET A N 1
ATOM 3594 C CA . MET A 1 471 ? -39.714 -28.094 -65.801 1.00 60.81 471 MET A CA 1
ATOM 3595 C C . MET A 1 471 ? -39.674 -28.628 -67.238 1.00 60.81 471 MET A C 1
ATOM 3597 O O . MET A 1 471 ? -39.004 -29.635 -67.481 1.00 60.81 471 MET A O 1
ATOM 3601 N N . GLN A 1 472 ? -40.287 -27.937 -68.204 1.00 63.47 472 GLN A N 1
ATOM 3602 C CA . GLN A 1 472 ? -40.190 -28.307 -69.622 1.00 63.47 472 GLN A CA 1
ATOM 3603 C C . GLN A 1 472 ? -38.747 -28.210 -70.131 1.00 63.47 472 GLN A C 1
ATOM 3605 O O . GLN A 1 472 ? -38.235 -29.162 -70.722 1.00 63.47 472 GLN A O 1
ATOM 3610 N N . MET A 1 473 ? -38.040 -27.122 -69.820 1.00 59.06 473 MET A N 1
ATOM 3611 C CA . MET A 1 473 ? -36.635 -26.948 -70.204 1.00 59.06 473 MET A CA 1
ATOM 3612 C C . MET A 1 473 ? -35.703 -27.979 -69.555 1.00 59.06 473 MET A C 1
ATOM 3614 O O . MET A 1 473 ? -34.734 -28.402 -70.182 1.00 59.06 473 MET A O 1
ATOM 3618 N N . SER A 1 474 ? -35.994 -28.428 -68.328 1.00 60.03 474 SER A N 1
ATOM 3619 C CA . SER A 1 474 ? -35.214 -29.481 -67.657 1.00 60.03 474 SER A CA 1
ATOM 3620 C C . SER A 1 474 ? -35.329 -30.850 -68.345 1.00 60.03 474 SER A C 1
ATOM 3622 O O . SER A 1 474 ? -34.454 -31.705 -68.184 1.00 60.03 474 SER A O 1
ATOM 3624 N N . SER A 1 475 ? -36.399 -31.057 -69.122 1.00 57.72 475 SER A N 1
ATOM 3625 C CA . SER A 1 475 ? -36.700 -32.325 -69.791 1.00 57.72 475 SER A CA 1
ATOM 3626 C C . SER A 1 475 ? -36.068 -32.468 -71.183 1.00 57.72 475 SER A C 1
ATOM 3628 O O . SER A 1 475 ? -35.963 -33.586 -71.685 1.00 57.72 475 SER A O 1
ATOM 3630 N N . LEU A 1 476 ? -35.589 -31.373 -71.784 1.00 59.62 476 LEU A N 1
ATOM 3631 C CA . LEU A 1 476 ? -35.008 -31.353 -73.128 1.00 59.62 476 LEU A CA 1
ATOM 3632 C C . LEU A 1 476 ? -33.474 -31.448 -73.059 1.00 59.62 476 LEU A C 1
ATOM 3634 O O . LEU A 1 476 ? -32.813 -30.600 -72.458 1.00 59.62 476 LEU A O 1
ATOM 3638 N N . ARG A 1 477 ? -32.881 -32.469 -73.693 1.00 58.84 477 ARG A N 1
ATOM 3639 C CA . ARG A 1 477 ? -31.419 -32.617 -73.828 1.00 58.84 477 ARG A CA 1
ATOM 3640 C C . ARG A 1 477 ? -31.045 -32.925 -75.277 1.00 58.84 477 ARG A C 1
ATOM 3642 O O . ARG A 1 477 ? -31.348 -34.001 -75.774 1.00 58.84 477 ARG A O 1
ATOM 3649 N N . HIS A 1 478 ? -30.372 -31.987 -75.938 1.00 58.44 478 HIS A N 1
ATOM 3650 C CA . HIS A 1 478 ? -29.816 -32.163 -77.281 1.00 58.44 478 HIS A CA 1
ATOM 3651 C C . HIS A 1 478 ? -28.608 -31.232 -77.465 1.00 58.44 478 HIS A C 1
ATOM 3653 O O . HIS A 1 478 ? -28.597 -30.139 -76.901 1.00 58.44 478 HIS A O 1
ATOM 3659 N N . GLU A 1 479 ? -27.615 -31.631 -78.266 1.00 56.91 479 GLU A N 1
ATOM 3660 C CA . GLU A 1 479 ? -26.360 -30.881 -78.475 1.00 56.91 479 GLU A CA 1
ATOM 3661 C C . GLU A 1 479 ? -26.582 -29.459 -79.023 1.00 56.91 479 GLU A C 1
ATOM 3663 O O . GLU A 1 479 ? -25.805 -28.543 -78.760 1.00 56.91 479 GLU A O 1
ATOM 3668 N N . HIS A 1 480 ? -27.681 -29.256 -79.750 1.00 64.25 480 HIS A N 1
ATOM 3669 C CA . HIS A 1 480 ? -28.037 -27.974 -80.369 1.00 64.25 480 HIS A CA 1
ATOM 3670 C C . HIS A 1 480 ? -29.175 -27.219 -79.656 1.00 64.25 480 HIS A C 1
ATOM 3672 O O . HIS A 1 480 ? -29.724 -26.278 -80.224 1.00 64.25 480 HIS A O 1
ATOM 3678 N N . LEU A 1 481 ? -29.547 -27.611 -78.429 1.00 60.72 481 LEU A N 1
ATOM 3679 C CA . LEU A 1 481 ? -30.562 -26.922 -77.619 1.00 60.72 481 LEU A CA 1
ATOM 3680 C C . LEU A 1 481 ? -29.966 -26.356 -76.323 1.00 60.72 481 LEU A C 1
ATOM 3682 O O . LEU A 1 481 ? -29.033 -26.912 -75.743 1.00 60.72 481 LEU A O 1
ATOM 3686 N N . LEU A 1 482 ? -30.521 -25.235 -75.849 1.00 64.38 482 LEU A N 1
ATOM 3687 C CA . LEU A 1 482 ? -30.084 -24.597 -74.606 1.00 64.38 482 LEU A CA 1
ATOM 3688 C C . LEU A 1 482 ? -30.478 -25.444 -73.391 1.00 64.38 482 LEU A C 1
ATOM 3690 O O . LEU A 1 482 ? -31.652 -25.732 -73.173 1.00 64.38 482 LEU A O 1
ATOM 3694 N N . ARG A 1 483 ? -29.485 -25.797 -72.570 1.00 66.75 483 ARG A N 1
ATOM 3695 C CA . ARG A 1 483 ? -29.667 -26.616 -71.366 1.00 66.75 483 ARG A CA 1
ATOM 3696 C C . ARG A 1 483 ? -29.866 -25.752 -70.119 1.00 66.75 483 ARG A C 1
ATOM 3698 O O . ARG A 1 483 ? -29.002 -24.937 -69.794 1.00 66.75 483 ARG A O 1
ATOM 3705 N N . LEU A 1 484 ? -30.946 -25.997 -69.375 1.00 68.31 484 LEU A N 1
ATOM 3706 C CA . LEU A 1 484 ? -31.154 -25.422 -68.042 1.00 68.31 484 LEU A CA 1
ATOM 3707 C C . LEU A 1 484 ? -30.255 -26.120 -67.003 1.00 68.31 484 LEU A C 1
ATOM 3709 O O . LEU A 1 484 ? -30.191 -27.347 -66.961 1.00 68.31 484 LEU A O 1
ATOM 3713 N N . VAL A 1 485 ? -29.559 -25.338 -66.169 1.00 70.56 485 VAL A N 1
ATOM 3714 C CA . VAL A 1 485 ? -28.589 -25.844 -65.172 1.00 70.56 485 VAL A CA 1
ATOM 3715 C C . VAL A 1 485 ? -29.187 -25.959 -63.761 1.00 70.56 485 VAL A C 1
ATOM 3717 O O . VAL A 1 485 ? -28.826 -26.873 -63.022 1.00 70.56 485 VAL A O 1
ATOM 3720 N N . GLY A 1 486 ? -30.108 -25.065 -63.389 1.00 69.00 486 GLY A N 1
ATOM 3721 C CA . GLY A 1 486 ? -30.821 -25.089 -62.109 1.00 69.00 486 GLY A CA 1
ATOM 3722 C C . GLY A 1 486 ? -31.622 -23.810 -61.846 1.00 69.00 486 GLY A C 1
ATOM 3723 O O . GLY A 1 486 ? -31.546 -22.867 -62.636 1.00 69.00 486 GLY A O 1
ATOM 3724 N N . ILE A 1 487 ? -32.390 -23.792 -60.752 1.00 68.50 487 ILE A N 1
ATOM 3725 C CA . ILE A 1 487 ? -33.255 -22.675 -60.318 1.00 68.50 487 ILE A CA 1
ATOM 3726 C C . ILE A 1 487 ? -32.869 -22.251 -58.895 1.00 68.50 487 ILE A C 1
ATOM 3728 O O . ILE A 1 487 ? -32.546 -23.107 -58.078 1.00 68.50 487 ILE A O 1
ATOM 3732 N N . CYS A 1 488 ? -32.924 -20.951 -58.588 1.00 66.69 488 CYS A N 1
ATOM 3733 C CA . CYS A 1 488 ? -32.654 -20.400 -57.256 1.00 66.69 488 CYS A CA 1
ATOM 3734 C C . CYS A 1 488 ? -33.898 -19.732 -56.653 1.00 66.69 488 CYS A C 1
ATOM 3736 O O . CYS A 1 488 ? -34.523 -18.904 -57.313 1.00 66.69 488 CYS A O 1
ATOM 3738 N N . LEU A 1 489 ? -34.209 -20.056 -55.392 1.00 59.50 489 LEU A N 1
ATOM 3739 C CA . LEU A 1 489 ? -35.289 -19.476 -54.578 1.00 59.50 489 LEU A CA 1
ATOM 3740 C C . LEU A 1 489 ? -34.656 -18.858 -53.308 1.00 59.50 489 LEU A C 1
ATOM 3742 O O . LEU A 1 489 ? -33.726 -19.441 -52.760 1.00 59.50 489 LEU A O 1
ATOM 3746 N N . HIS A 1 490 ? -35.079 -17.668 -52.870 1.00 54.16 490 HIS A N 1
ATOM 3747 C CA . HIS A 1 490 ? -34.419 -16.903 -51.790 1.00 54.16 490 HIS A CA 1
ATOM 3748 C C . HIS A 1 490 ? -35.166 -17.048 -50.441 1.00 54.16 490 HIS A C 1
ATOM 3750 O O . HIS A 1 490 ? -36.373 -16.829 -50.413 1.00 54.16 490 HIS A O 1
ATOM 3756 N N . GLU A 1 491 ? -34.473 -17.364 -49.332 1.00 54.50 491 GLU A N 1
ATOM 3757 C CA . GLU A 1 491 ? -35.029 -17.582 -47.969 1.00 54.50 491 GLU A CA 1
ATOM 3758 C C . GLU A 1 491 ? -34.298 -16.730 -46.886 1.00 54.50 491 GLU A C 1
ATOM 3760 O O . GLU A 1 491 ? -33.389 -17.219 -46.225 1.00 54.50 491 GLU A O 1
ATOM 3765 N N . GLU A 1 492 ? -34.674 -15.457 -46.653 1.00 58.16 492 GLU A N 1
ATOM 3766 C CA . GLU A 1 492 ? -34.021 -14.571 -45.640 1.00 58.16 492 GLU A CA 1
ATOM 3767 C C . GLU A 1 492 ? -35.001 -13.749 -44.754 1.00 58.16 492 GLU A C 1
ATOM 3769 O O . GLU A 1 492 ? -34.672 -12.671 -44.261 1.00 58.16 492 GLU A O 1
ATOM 3774 N N . GLY A 1 493 ? -36.232 -14.220 -44.523 1.00 64.88 493 GLY A N 1
ATOM 3775 C CA . GLY A 1 493 ? -37.281 -13.392 -43.893 1.00 64.88 493 GLY A CA 1
ATOM 3776 C C . GLY A 1 493 ? -37.027 -12.963 -42.433 1.00 64.88 493 GLY A C 1
ATOM 3777 O O . GLY A 1 493 ? -37.108 -11.778 -42.112 1.00 64.88 493 GLY A O 1
ATOM 3778 N N . ILE A 1 494 ? -36.705 -13.905 -41.534 1.00 72.94 494 ILE A N 1
ATOM 3779 C CA . ILE A 1 494 ? -36.600 -13.624 -40.082 1.00 72.94 494 ILE A CA 1
ATOM 3780 C C . ILE A 1 494 ? -35.357 -12.778 -39.763 1.00 72.94 494 ILE A C 1
ATOM 3782 O O . ILE A 1 494 ? -35.434 -11.838 -38.975 1.00 72.94 494 ILE A O 1
ATOM 3786 N N . GLN A 1 495 ? -34.217 -13.065 -40.400 1.00 73.81 495 GLN A N 1
ATOM 3787 C CA . GLN A 1 495 ? -32.963 -12.331 -40.174 1.00 73.81 495 GLN A CA 1
ATOM 3788 C C . GLN A 1 495 ? -33.094 -10.852 -40.544 1.00 73.81 495 GLN A C 1
ATOM 3790 O O . GLN A 1 495 ? -32.652 -9.979 -39.794 1.00 73.81 495 GLN A O 1
ATOM 3795 N N . LEU A 1 496 ? -33.750 -10.566 -41.673 1.00 67.81 496 LEU A N 1
ATOM 3796 C CA . LEU A 1 496 ? -33.982 -9.200 -42.126 1.00 67.81 496 LEU A CA 1
ATOM 3797 C C . LEU A 1 496 ? -34.893 -8.430 -41.157 1.00 67.81 496 LEU A C 1
ATOM 3799 O O . LEU A 1 496 ? -34.612 -7.272 -40.843 1.00 67.81 496 LEU A O 1
ATOM 3803 N N . ALA A 1 497 ? -35.931 -9.085 -40.625 1.00 71.44 497 ALA A N 1
ATOM 3804 C CA . ALA A 1 497 ? -36.810 -8.498 -39.616 1.00 71.44 497 ALA A CA 1
ATOM 3805 C C . ALA A 1 497 ? -36.058 -8.174 -38.311 1.00 71.44 497 ALA A C 1
ATOM 3807 O O . ALA A 1 497 ? -36.185 -7.069 -37.787 1.00 71.44 497 ALA A O 1
ATOM 3808 N N . MET A 1 498 ? -35.214 -9.084 -37.816 1.00 81.75 498 MET A N 1
ATOM 3809 C CA . MET A 1 498 ? -34.443 -8.853 -36.586 1.00 81.75 498 MET A CA 1
ATOM 3810 C C . MET A 1 498 ? -33.404 -7.740 -36.735 1.00 81.75 498 MET A C 1
ATOM 3812 O O . MET A 1 498 ? -33.230 -6.931 -35.821 1.00 81.75 498 MET A O 1
ATOM 3816 N N . LYS A 1 499 ? -32.765 -7.641 -37.906 1.00 80.69 499 LYS A N 1
ATOM 3817 C CA . LYS A 1 499 ? -31.879 -6.518 -38.228 1.00 80.69 499 LYS A CA 1
ATOM 3818 C C . LYS A 1 499 ? -32.632 -5.185 -38.207 1.00 80.69 499 LYS A C 1
ATOM 3820 O O . LYS A 1 499 ? -32.141 -4.221 -37.626 1.00 80.69 499 LYS A O 1
ATOM 3825 N N . TYR A 1 500 ? -33.834 -5.145 -38.780 1.00 77.75 500 TYR A N 1
ATOM 3826 C CA . TYR A 1 500 ? -34.669 -3.946 -38.767 1.00 77.75 500 TYR A CA 1
ATOM 3827 C C . TYR A 1 500 ? -35.015 -3.507 -37.335 1.00 77.75 500 TYR A C 1
ATOM 3829 O O . TYR A 1 500 ? -34.862 -2.332 -37.007 1.00 77.75 500 TYR A O 1
ATOM 3837 N N . LEU A 1 501 ? -35.421 -4.433 -36.457 1.00 83.88 501 LEU A N 1
ATOM 3838 C CA . LEU A 1 501 ? -35.736 -4.108 -35.057 1.00 83.88 501 LEU A CA 1
ATOM 3839 C C . LEU A 1 501 ? -34.524 -3.558 -34.298 1.00 83.88 501 LEU A C 1
ATOM 3841 O O . LEU A 1 501 ? -34.661 -2.586 -33.555 1.00 83.88 501 LEU A O 1
ATOM 3845 N N . TYR A 1 502 ? -33.337 -4.123 -34.535 1.00 85.88 502 TYR A N 1
ATOM 3846 C CA . TYR A 1 502 ? -32.084 -3.615 -33.981 1.00 85.88 502 TYR A CA 1
ATOM 3847 C C . TYR A 1 502 ? -31.800 -2.170 -34.414 1.00 85.88 502 TYR A C 1
ATOM 3849 O O . TYR A 1 502 ? -31.584 -1.302 -33.568 1.00 85.88 502 TYR A O 1
ATOM 3857 N N . GLU A 1 503 ? -31.859 -1.889 -35.718 1.00 83.94 503 GLU A N 1
ATOM 3858 C CA . GLU A 1 503 ? -31.603 -0.548 -36.268 1.00 83.94 503 GLU A CA 1
ATOM 3859 C C . GLU A 1 503 ? -32.608 0.497 -35.757 1.00 83.94 503 GLU A C 1
ATOM 3861 O O . GLU A 1 503 ? -32.256 1.663 -35.578 1.00 83.94 503 GLU A O 1
ATOM 3866 N N . HIS A 1 504 ? -33.834 0.071 -35.445 1.00 82.31 504 HIS A N 1
ATOM 3867 C CA . HIS A 1 504 ? -34.897 0.930 -34.917 1.00 82.31 504 HIS A CA 1
ATOM 3868 C C . HIS A 1 504 ? -34.987 0.919 -33.384 1.00 82.31 504 HIS A C 1
ATOM 3870 O O . HIS A 1 504 ? -35.927 1.487 -32.829 1.00 82.31 504 HIS A O 1
ATOM 3876 N N . ARG A 1 505 ? -34.007 0.319 -32.689 1.00 85.62 505 ARG A N 1
ATOM 3877 C CA . ARG A 1 505 ? -33.913 0.267 -31.217 1.00 85.62 505 ARG A CA 1
ATOM 3878 C C . ARG A 1 505 ? -35.121 -0.395 -30.535 1.00 85.62 505 ARG A C 1
ATOM 3880 O O . ARG A 1 505 ? -35.480 -0.041 -29.412 1.00 85.62 505 ARG A O 1
ATOM 3887 N N . ILE A 1 506 ? -35.750 -1.363 -31.200 1.00 83.19 506 ILE A N 1
ATOM 3888 C CA . ILE A 1 506 ? -36.882 -2.142 -30.684 1.00 83.19 506 ILE A CA 1
ATOM 3889 C C . ILE A 1 506 ? -36.385 -3.512 -30.210 1.00 83.19 506 ILE A C 1
ATOM 3891 O O . ILE A 1 506 ? -35.692 -4.215 -30.943 1.00 83.19 506 ILE A O 1
ATOM 3895 N N . ILE A 1 507 ? -36.766 -3.906 -28.996 1.00 88.06 507 ILE A N 1
ATOM 3896 C CA . ILE A 1 507 ? -36.570 -5.260 -28.462 1.00 88.06 507 ILE A CA 1
ATOM 3897 C C . ILE A 1 507 ? -37.915 -5.991 -28.531 1.00 88.06 507 ILE A C 1
ATOM 3899 O O . ILE A 1 507 ? -38.891 -5.524 -27.939 1.00 88.06 507 ILE A O 1
ATOM 3903 N N . HIS A 1 508 ? -37.970 -7.120 -29.236 1.00 88.44 508 HIS A N 1
ATOM 3904 C CA . HIS A 1 508 ? -39.176 -7.917 -29.464 1.00 88.44 508 HIS A CA 1
ATOM 3905 C C . HIS A 1 508 ? -39.671 -8.602 -28.185 1.00 88.44 508 HIS A C 1
ATOM 3907 O O . HIS A 1 508 ? -40.861 -8.548 -27.878 1.00 88.44 508 HIS A O 1
ATOM 3913 N N . ARG A 1 509 ? -38.758 -9.217 -27.416 1.00 88.44 509 ARG A N 1
ATOM 3914 C CA . ARG A 1 509 ? -38.999 -9.905 -26.126 1.00 88.44 509 ARG A CA 1
ATOM 3915 C C . ARG A 1 509 ? -39.846 -11.179 -26.165 1.00 88.44 509 ARG A C 1
ATOM 3917 O O . ARG A 1 509 ? -39.854 -11.901 -25.173 1.00 88.44 509 ARG A O 1
ATOM 3924 N N . ASP A 1 510 ? -40.526 -11.467 -27.271 1.00 86.00 510 ASP A N 1
ATOM 3925 C CA . ASP A 1 510 ? -41.269 -12.725 -27.457 1.00 86.00 510 ASP A CA 1
ATOM 3926 C C . ASP A 1 510 ? -41.040 -13.375 -28.830 1.00 86.00 510 ASP A C 1
ATOM 3928 O O . ASP A 1 510 ? -41.974 -13.818 -29.491 1.00 86.00 510 ASP A O 1
ATOM 3932 N N . LEU A 1 511 ? -39.801 -13.378 -29.326 1.00 87.62 511 LEU A N 1
ATOM 3933 C CA . LEU A 1 511 ? -39.500 -14.050 -30.592 1.00 87.62 511 LEU A CA 1
ATOM 3934 C C . LEU A 1 511 ? -39.537 -15.578 -30.404 1.00 87.62 511 LEU A C 1
ATOM 3936 O O . LEU A 1 511 ? -38.837 -16.122 -29.553 1.00 87.62 511 LEU A O 1
ATOM 3940 N N . ALA A 1 512 ? -40.365 -16.256 -31.195 1.00 81.88 512 ALA A N 1
ATOM 3941 C CA . ALA A 1 512 ? -40.518 -17.710 -31.222 1.00 81.88 512 ALA A CA 1
ATOM 3942 C C . ALA A 1 512 ? -41.136 -18.133 -32.560 1.00 81.88 512 ALA A C 1
ATOM 3944 O O . ALA A 1 512 ? -41.794 -17.314 -33.208 1.00 81.88 512 ALA A O 1
ATOM 3945 N N . ALA A 1 513 ? -41.030 -19.409 -32.946 1.00 75.62 513 ALA A N 1
ATOM 3946 C CA . ALA A 1 513 ? -41.586 -19.881 -34.222 1.00 75.62 513 ALA A CA 1
ATOM 3947 C C . ALA A 1 513 ? -43.103 -19.623 -34.346 1.00 75.62 513 ALA A C 1
ATOM 3949 O O . ALA A 1 513 ? -43.588 -19.261 -35.414 1.00 75.62 513 ALA A O 1
ATOM 3950 N N . ARG A 1 514 ? -43.849 -19.708 -33.233 1.00 78.75 514 ARG A N 1
ATOM 3951 C CA . ARG A 1 514 ? -45.291 -19.377 -33.164 1.00 78.75 514 ARG A CA 1
ATOM 3952 C C . ARG A 1 514 ? -45.630 -17.922 -33.530 1.00 78.75 514 ARG A C 1
ATOM 3954 O O . ARG A 1 514 ? -46.752 -17.654 -33.942 1.00 78.75 514 ARG A O 1
ATOM 3961 N N . ASN A 1 515 ? -44.666 -17.012 -33.385 1.00 81.25 515 ASN A N 1
ATOM 3962 C CA . ASN A 1 515 ? -44.797 -15.579 -33.657 1.00 81.25 515 ASN A CA 1
ATOM 3963 C C . ASN A 1 515 ? -44.154 -15.202 -35.004 1.00 81.25 515 ASN A C 1
ATOM 3965 O O . ASN A 1 515 ? -43.864 -14.036 -35.272 1.00 81.25 515 ASN A O 1
ATOM 3969 N N . VAL A 1 516 ? -43.948 -16.193 -35.875 1.00 75.94 516 VAL A N 1
ATOM 3970 C CA . VAL A 1 516 ? -43.520 -16.015 -37.262 1.00 75.94 516 VAL A CA 1
ATOM 3971 C C . VAL A 1 516 ? -44.637 -16.524 -38.170 1.00 75.94 516 VAL A C 1
ATOM 3973 O O . VAL A 1 516 ? -44.903 -17.721 -38.254 1.00 75.94 516 VAL A O 1
ATOM 3976 N N . LEU A 1 517 ? -45.314 -15.608 -38.858 1.00 61.19 517 LEU A N 1
ATOM 3977 C CA . LEU A 1 517 ? -46.417 -15.937 -39.755 1.00 61.19 517 LEU A CA 1
ATOM 3978 C C . LEU A 1 517 ? -45.885 -16.295 -41.137 1.00 61.19 517 LEU A C 1
ATOM 3980 O O . LEU A 1 517 ? -45.149 -15.522 -41.747 1.00 61.19 517 LEU A O 1
ATOM 3984 N N . VAL A 1 518 ? -46.317 -17.434 -41.671 1.00 61.53 518 VAL A N 1
ATOM 3985 C CA . VAL A 1 518 ? -46.064 -17.796 -43.067 1.00 61.53 518 VAL A CA 1
ATOM 3986 C C . VAL A 1 518 ? -47.140 -17.146 -43.927 1.00 61.53 518 VAL A C 1
ATOM 3988 O O . VAL A 1 518 ? -48.303 -17.543 -43.895 1.00 61.53 518 VAL A O 1
ATOM 3991 N N . LYS A 1 519 ? -46.765 -16.128 -44.702 1.00 50.50 519 LYS A N 1
ATOM 3992 C CA . LYS A 1 519 ? -47.702 -15.434 -45.595 1.00 50.50 519 LYS A CA 1
ATOM 3993 C C . LYS A 1 519 ? -47.912 -16.216 -46.885 1.00 50.50 519 LYS A C 1
ATOM 3995 O O . LYS A 1 519 ? -49.037 -16.293 -47.376 1.00 50.50 519 LYS A O 1
ATOM 4000 N N . ARG A 1 520 ? -46.820 -16.755 -47.444 1.00 50.59 520 ARG A N 1
ATOM 4001 C CA . ARG A 1 520 ? -46.751 -17.616 -48.643 1.00 50.59 520 ARG A CA 1
ATOM 4002 C C . ARG A 1 520 ? -45.476 -18.464 -48.575 1.00 50.59 520 ARG A C 1
ATOM 4004 O O . ARG A 1 520 ? -44.620 -18.207 -47.730 1.00 50.59 520 ARG A O 1
ATOM 4011 N N . HIS A 1 521 ? -45.335 -19.442 -49.471 1.00 40.03 521 HIS A N 1
ATOM 4012 C CA . HIS A 1 521 ? -44.096 -20.212 -49.610 1.00 40.03 521 HIS A CA 1
ATOM 4013 C C . HIS A 1 521 ? -42.909 -19.245 -49.773 1.00 40.03 521 HIS A C 1
ATOM 4015 O O . HIS A 1 521 ? -42.945 -18.359 -50.623 1.00 40.03 521 HIS A O 1
ATOM 4021 N N . ASN A 1 522 ? -41.913 -19.369 -48.894 1.00 46.72 522 ASN A N 1
ATOM 4022 C CA . ASN A 1 522 ? -40.708 -18.529 -48.806 1.00 46.72 522 ASN A CA 1
ATOM 4023 C C . ASN A 1 522 ? -40.910 -17.059 -48.378 1.00 46.72 522 ASN A C 1
ATOM 4025 O O . ASN A 1 522 ? -39.970 -16.269 -48.459 1.00 46.72 522 ASN A O 1
ATOM 4029 N N . HIS A 1 523 ? -42.085 -16.678 -47.857 1.00 56.84 523 HIS A N 1
ATOM 4030 C CA . HIS A 1 523 ? -42.297 -15.367 -47.226 1.00 56.84 523 HIS A CA 1
ATOM 4031 C C . HIS A 1 523 ? -42.844 -15.523 -45.811 1.00 56.84 523 HIS A C 1
ATOM 4033 O O . HIS A 1 523 ? -43.970 -15.991 -45.612 1.00 56.84 523 HIS A O 1
ATOM 4039 N N . VAL A 1 524 ? -42.073 -15.039 -44.840 1.00 69.62 524 VAL A N 1
ATOM 4040 C CA . VAL A 1 524 ? -42.443 -15.038 -43.423 1.00 69.62 524 VAL A CA 1
ATOM 4041 C C . VAL A 1 524 ? -42.408 -13.628 -42.839 1.00 69.62 524 VAL A C 1
ATOM 4043 O O . VAL A 1 524 ? -41.596 -12.803 -43.253 1.00 69.62 524 VAL A O 1
ATOM 4046 N N . GLU A 1 525 ? -43.290 -13.351 -41.882 1.00 72.38 525 GLU A N 1
ATOM 4047 C CA . GLU A 1 525 ? -43.411 -12.056 -41.201 1.00 72.38 525 GLU A CA 1
ATOM 4048 C C . GLU A 1 525 ? -43.368 -12.267 -39.681 1.00 72.38 525 GLU A C 1
ATOM 4050 O O . GLU A 1 525 ? -44.106 -13.093 -39.146 1.00 72.38 525 GLU A O 1
ATOM 4055 N N . VAL A 1 526 ? -42.497 -11.532 -38.980 1.00 78.56 526 VAL A N 1
ATOM 4056 C CA . VAL A 1 526 ? -42.445 -11.537 -37.506 1.00 78.56 526 VAL A CA 1
ATOM 4057 C C . VAL A 1 526 ? -43.629 -10.732 -36.966 1.00 78.56 526 VAL A C 1
ATOM 4059 O O . VAL A 1 526 ? -43.904 -9.633 -37.452 1.00 78.56 526 VAL A O 1
ATOM 4062 N N . THR A 1 527 ? -44.338 -11.282 -35.982 1.00 75.94 527 THR A N 1
ATOM 4063 C CA . THR A 1 527 ? -45.548 -10.697 -35.390 1.00 75.94 527 THR A CA 1
ATOM 4064 C C . THR A 1 527 ? -45.498 -10.711 -33.859 1.00 75.94 527 THR A C 1
ATOM 4066 O O . THR A 1 527 ? -44.551 -11.205 -33.264 1.00 75.94 527 THR A O 1
ATOM 4069 N N . ASP A 1 528 ? -46.564 -10.208 -33.236 1.00 75.12 528 ASP A N 1
ATOM 4070 C CA . ASP A 1 528 ? -46.799 -10.182 -31.788 1.00 75.12 528 ASP A CA 1
ATOM 4071 C C . ASP A 1 528 ? -45.836 -9.284 -30.989 1.00 75.12 528 ASP A C 1
ATOM 4073 O O . ASP A 1 528 ? -45.123 -9.684 -30.070 1.00 75.12 528 ASP A O 1
ATOM 4077 N N . PHE A 1 529 ? -45.880 -7.992 -31.316 1.00 76.25 529 PHE A N 1
ATOM 4078 C CA . PHE A 1 529 ? -45.143 -6.930 -30.625 1.00 76.25 529 PHE A CA 1
ATOM 4079 C C . PHE A 1 529 ? -45.797 -6.485 -29.303 1.00 76.25 529 PHE A C 1
ATOM 4081 O O . PHE A 1 529 ? -45.416 -5.453 -28.750 1.00 76.25 529 PHE A O 1
ATOM 4088 N N . GLY A 1 530 ? -46.775 -7.228 -28.768 1.00 71.06 530 GLY A N 1
ATOM 4089 C CA . GLY A 1 530 ? -47.504 -6.851 -27.547 1.00 71.06 530 GLY A CA 1
ATOM 4090 C C . GLY A 1 530 ? -46.613 -6.736 -26.304 1.00 71.06 530 GLY A C 1
ATOM 4091 O O . GLY A 1 530 ? -46.932 -6.005 -25.365 1.00 71.06 530 GLY A O 1
ATOM 4092 N N . LEU A 1 531 ? -45.463 -7.416 -26.317 1.00 78.38 531 LEU A N 1
ATOM 4093 C CA . LEU A 1 531 ? -44.436 -7.344 -25.277 1.00 78.38 531 LEU A CA 1
ATOM 4094 C C . LEU A 1 531 ? -43.211 -6.517 -25.689 1.00 78.38 531 LEU A C 1
ATOM 4096 O O . LEU A 1 531 ? -42.320 -6.316 -24.855 1.00 78.38 531 LEU A O 1
ATOM 4100 N N . ALA A 1 532 ? -43.166 -6.013 -26.923 1.00 83.38 532 ALA A N 1
ATOM 4101 C CA . ALA A 1 532 ? -42.015 -5.295 -27.441 1.00 83.38 532 ALA A CA 1
ATOM 4102 C C . ALA A 1 532 ? -41.789 -3.969 -26.699 1.00 83.38 532 ALA A C 1
ATOM 4104 O O . ALA A 1 532 ? -42.714 -3.341 -26.170 1.00 83.38 532 ALA A O 1
ATOM 4105 N N . LYS A 1 533 ? -40.528 -3.540 -26.633 1.00 82.12 533 LYS A N 1
ATOM 4106 C CA . LYS A 1 533 ? -40.124 -2.288 -25.985 1.00 82.12 533 LYS A CA 1
ATOM 4107 C C . LYS A 1 533 ? -39.165 -1.512 -26.873 1.00 82.12 533 LYS A C 1
ATOM 4109 O O . LYS A 1 533 ? -38.195 -2.069 -27.375 1.00 82.12 533 LYS A O 1
ATOM 4114 N N . LEU A 1 534 ? -39.442 -0.223 -27.034 1.00 82.44 534 LEU A N 1
ATOM 4115 C CA . LEU A 1 534 ? -38.525 0.729 -27.649 1.00 82.44 534 LEU A CA 1
ATOM 4116 C C . LEU A 1 534 ? -37.514 1.189 -26.592 1.00 82.44 534 LEU A C 1
ATOM 4118 O O . LEU A 1 534 ? -37.910 1.521 -25.475 1.00 82.44 534 LEU A O 1
ATOM 4122 N N . LEU A 1 535 ? -36.228 1.186 -26.934 1.00 82.12 535 LEU A N 1
ATOM 4123 C CA . LEU A 1 535 ? -35.171 1.728 -26.085 1.00 82.12 535 LEU A CA 1
ATOM 4124 C C . LEU A 1 535 ? -35.068 3.241 -26.267 1.00 82.12 535 LEU A C 1
ATOM 4126 O O . LEU A 1 535 ? -34.844 3.715 -27.386 1.00 82.12 535 LEU A O 1
ATOM 4130 N N . ASP A 1 536 ? -35.111 3.983 -25.160 1.00 78.81 536 ASP A N 1
ATOM 4131 C CA . ASP A 1 536 ? -34.830 5.418 -25.187 1.00 78.81 536 ASP A CA 1
ATOM 4132 C C . ASP A 1 536 ? -33.391 5.686 -25.654 1.00 78.81 536 ASP A C 1
ATOM 4134 O O . ASP A 1 536 ? -32.504 4.819 -25.617 1.00 78.81 536 ASP A O 1
ATOM 4138 N N . TYR A 1 537 ? -33.137 6.913 -26.103 1.00 73.62 537 TYR A N 1
ATOM 4139 C CA . TYR A 1 537 ? -31.808 7.332 -26.533 1.00 73.62 537 TYR A CA 1
ATOM 4140 C C . TYR A 1 537 ? -30.795 7.185 -25.383 1.00 73.62 537 TYR A C 1
ATOM 4142 O O . TYR A 1 537 ? -30.997 7.712 -24.292 1.00 73.62 537 TYR A O 1
ATOM 4150 N N . GLY A 1 538 ? -29.713 6.437 -25.619 1.00 73.69 538 GLY A N 1
ATOM 4151 C CA . GLY A 1 538 ? -28.682 6.145 -24.612 1.00 73.69 538 GLY A CA 1
ATOM 4152 C C . GLY A 1 538 ? -28.975 4.958 -23.684 1.00 73.69 538 GLY A C 1
ATOM 4153 O O . GLY A 1 538 ? -28.087 4.553 -22.938 1.00 73.69 538 GLY A O 1
ATOM 4154 N N . GLN A 1 539 ? -30.166 4.350 -23.741 1.00 82.25 539 GLN A N 1
ATOM 4155 C CA . GLN A 1 539 ? -30.439 3.085 -23.049 1.00 82.25 539 GLN A CA 1
ATOM 4156 C C . GLN A 1 539 ? -29.994 1.885 -23.896 1.00 82.25 539 GLN A C 1
ATOM 4158 O O . GLN A 1 539 ? -30.277 1.815 -25.090 1.00 82.25 539 GLN A O 1
ATOM 4163 N N . GLU A 1 540 ? -29.334 0.913 -23.268 1.00 83.75 540 GLU A N 1
ATOM 4164 C CA . GLU A 1 540 ? -28.923 -0.349 -23.913 1.00 83.75 540 GLU A CA 1
ATOM 4165 C C . GLU A 1 540 ? -29.752 -1.557 -23.449 1.00 83.75 540 GLU A C 1
ATOM 4167 O O . GLU A 1 540 ? -29.712 -2.624 -24.063 1.00 83.75 540 GLU A O 1
ATOM 4172 N N . LYS A 1 541 ? -30.511 -1.398 -22.357 1.00 88.31 541 LYS A N 1
ATOM 4173 C CA . LYS A 1 541 ? -31.312 -2.457 -21.736 1.00 88.31 541 LYS A CA 1
ATOM 4174 C C . LYS A 1 541 ? -32.586 -1.915 -21.100 1.00 88.31 541 LYS A C 1
ATOM 4176 O O . LYS A 1 541 ? -32.587 -0.802 -20.579 1.00 88.31 541 LYS A O 1
ATOM 4181 N N . VAL A 1 542 ? -33.627 -2.743 -21.052 1.00 88.06 542 VAL A N 1
ATOM 4182 C CA . VAL A 1 542 ? -34.897 -2.457 -20.359 1.00 88.06 542 VAL A CA 1
ATOM 4183 C C . VAL A 1 542 ? -35.146 -3.519 -19.296 1.00 88.06 542 VAL A C 1
ATOM 4185 O O . VAL A 1 542 ? -34.993 -4.709 -19.560 1.00 88.06 542 VAL A O 1
ATOM 4188 N N . LYS A 1 543 ? -35.551 -3.097 -18.094 1.00 86.81 543 LYS A N 1
ATOM 4189 C CA . LYS A 1 543 ? -36.039 -3.995 -17.038 1.00 86.81 543 LYS A CA 1
ATOM 4190 C C . LYS A 1 543 ? -37.559 -3.961 -16.991 1.00 86.81 543 LYS A C 1
ATOM 4192 O O . LYS A 1 543 ? -38.142 -2.880 -16.970 1.00 86.81 543 LYS A O 1
ATOM 4197 N N . VAL A 1 544 ? -38.195 -5.129 -16.951 1.00 82.38 544 VAL A N 1
ATOM 4198 C CA . VAL A 1 544 ? -39.661 -5.240 -16.882 1.00 82.38 544 VAL A CA 1
ATOM 4199 C C . VAL A 1 544 ? -40.044 -6.107 -15.692 1.00 82.38 544 VAL A C 1
ATOM 4201 O O . VAL A 1 544 ? -39.793 -7.306 -15.717 1.00 82.38 544 VAL A O 1
ATOM 4204 N N . MET A 1 545 ? -40.633 -5.485 -14.665 1.00 69.88 545 MET A N 1
ATOM 4205 C CA . MET A 1 545 ? -40.880 -6.119 -13.361 1.00 69.88 545 MET A CA 1
ATOM 4206 C C . MET A 1 545 ? -42.141 -7.002 -13.311 1.00 69.88 545 MET A C 1
ATOM 4208 O O . MET A 1 545 ? -42.240 -7.861 -12.440 1.00 69.88 545 MET A O 1
ATOM 4212 N N . GLU A 1 546 ? -43.085 -6.848 -14.249 1.00 66.31 546 GLU A N 1
ATOM 4213 C CA . GLU A 1 546 ? -44.349 -7.603 -14.271 1.00 66.31 546 GLU A CA 1
ATOM 4214 C C . GLU A 1 546 ? -44.774 -8.000 -15.698 1.00 66.31 546 GLU A C 1
ATOM 4216 O O . GLU A 1 546 ? -44.590 -7.237 -16.650 1.00 66.31 546 GLU A O 1
ATOM 4221 N N . GLY A 1 547 ? -45.354 -9.200 -15.850 1.00 65.62 547 GLY A N 1
ATOM 4222 C CA . GLY A 1 547 ? -45.922 -9.704 -17.110 1.00 65.62 547 GLY A CA 1
ATOM 4223 C C . GLY A 1 547 ? -45.715 -11.208 -17.340 1.00 65.62 547 GLY A C 1
ATOM 4224 O O . GLY A 1 547 ? -44.802 -11.816 -16.783 1.00 65.62 547 GLY A O 1
ATOM 4225 N N . LYS A 1 548 ? -46.564 -11.825 -18.177 1.00 67.94 548 LYS A N 1
ATOM 4226 C CA . LYS A 1 548 ? -46.349 -13.199 -18.671 1.00 67.94 548 LYS A CA 1
ATOM 4227 C C . LYS A 1 548 ? -45.201 -13.198 -19.685 1.00 67.94 548 LYS A C 1
ATOM 4229 O O . LYS A 1 548 ? -45.165 -12.330 -20.551 1.00 67.94 548 LYS A O 1
ATOM 4234 N N . VAL A 1 549 ? -44.288 -14.164 -19.583 1.00 78.12 549 VAL A N 1
ATOM 4235 C CA . VAL A 1 549 ? -43.102 -14.281 -20.451 1.00 78.12 549 VAL A CA 1
ATOM 4236 C C . VAL A 1 549 ? -42.913 -15.717 -20.941 1.00 78.12 549 VAL A C 1
ATOM 4238 O O . VAL A 1 549 ? -43.246 -16.670 -20.230 1.00 78.12 549 VAL A O 1
ATOM 4241 N N . ALA A 1 550 ? -42.355 -15.887 -22.139 1.00 81.75 550 ALA A N 1
ATOM 4242 C CA . ALA A 1 550 ? -42.073 -17.198 -22.718 1.00 81.75 550 ALA A CA 1
ATOM 4243 C C . ALA A 1 550 ? -40.728 -17.759 -22.228 1.00 81.75 550 ALA A C 1
ATOM 4245 O O . ALA A 1 550 ? -39.712 -17.691 -22.912 1.00 81.75 550 ALA A O 1
ATOM 4246 N N . ILE A 1 551 ? -40.741 -18.350 -21.030 1.00 84.06 551 ILE A N 1
ATOM 4247 C CA . ILE A 1 551 ? -39.552 -18.771 -20.261 1.00 84.06 551 ILE A CA 1
ATOM 4248 C C . ILE A 1 551 ? -38.511 -19.552 -21.081 1.00 84.06 551 ILE A C 1
ATOM 4250 O O . ILE A 1 551 ? -37.319 -19.308 -20.938 1.00 84.06 551 ILE A O 1
ATOM 4254 N N . LYS A 1 552 ? -38.942 -20.473 -21.950 1.00 85.94 552 LYS A N 1
ATOM 4255 C CA . LYS A 1 552 ? -38.045 -21.354 -22.719 1.00 85.94 552 LYS A CA 1
ATOM 4256 C C . LYS A 1 552 ? -37.253 -20.650 -23.832 1.00 85.94 552 LYS A C 1
ATOM 4258 O O . LYS A 1 552 ? -36.290 -21.223 -24.321 1.00 85.94 552 LYS A O 1
ATOM 4263 N N . TRP A 1 553 ? -37.644 -19.435 -24.218 1.00 90.12 553 TRP A N 1
ATOM 4264 C CA . TRP A 1 553 ? -36.959 -18.618 -25.231 1.00 90.12 553 TRP A CA 1
ATOM 4265 C C . TRP A 1 553 ? -36.128 -17.493 -24.607 1.00 90.12 553 TRP A C 1
ATOM 4267 O O . TRP A 1 553 ? -35.474 -16.741 -25.326 1.00 90.12 553 TRP A O 1
ATOM 4277 N N . LEU A 1 554 ? -36.149 -17.361 -23.276 1.00 87.69 554 LEU A N 1
ATOM 4278 C CA . LEU A 1 554 ? -35.425 -16.308 -22.578 1.00 87.69 554 LEU A CA 1
ATOM 4279 C C . LEU A 1 554 ? -33.942 -16.643 -22.435 1.00 87.69 554 LEU A C 1
ATOM 4281 O O . LEU A 1 554 ? -33.570 -17.758 -22.068 1.00 87.69 554 LEU A O 1
ATOM 4285 N N . ALA A 1 555 ? -33.115 -15.619 -22.629 1.00 89.50 555 ALA A N 1
ATOM 4286 C CA . ALA A 1 555 ? -31.704 -15.658 -22.286 1.00 89.50 555 ALA A CA 1
ATOM 4287 C C . ALA A 1 555 ? -31.496 -15.786 -20.764 1.00 89.50 555 ALA A C 1
ATOM 4289 O O . ALA A 1 555 ? -32.367 -15.436 -19.953 1.00 89.50 555 ALA A O 1
ATOM 4290 N N . LEU A 1 556 ? -30.322 -16.277 -20.358 1.00 87.31 556 LEU A N 1
ATOM 4291 C CA . LEU A 1 556 ? -30.008 -16.559 -18.953 1.00 87.31 556 LEU A CA 1
ATOM 4292 C C . LEU A 1 556 ? -30.065 -15.301 -18.067 1.00 87.31 556 LEU A C 1
ATOM 4294 O O . LEU A 1 556 ? -30.509 -15.370 -16.917 1.00 87.31 556 LEU A O 1
ATOM 4298 N N . GLU A 1 557 ? -29.637 -14.154 -18.590 1.00 86.50 557 GLU A N 1
ATOM 4299 C CA . GLU A 1 557 ? -29.735 -12.856 -17.930 1.00 86.50 557 GLU A CA 1
ATOM 4300 C C . GLU A 1 557 ? -31.197 -12.451 -17.707 1.00 86.50 557 GLU A C 1
ATOM 4302 O O . GLU A 1 557 ? -31.564 -12.133 -16.575 1.00 86.50 557 GLU A O 1
ATOM 4307 N N . SER A 1 558 ? -32.068 -12.611 -18.709 1.00 88.94 558 SER A N 1
ATOM 4308 C CA . SER A 1 558 ? -33.500 -12.313 -18.589 1.00 88.94 558 SER A CA 1
ATOM 4309 C C . SER A 1 558 ? -34.197 -13.219 -17.568 1.00 88.94 558 SER A C 1
ATOM 4311 O O . SER A 1 558 ? -35.053 -12.747 -16.818 1.00 88.94 558 SER A O 1
ATOM 4313 N N . LEU A 1 559 ? -33.790 -14.491 -17.459 1.00 85.38 559 LEU A N 1
ATOM 4314 C CA . LEU A 1 559 ? -34.250 -15.422 -16.413 1.00 85.38 559 LEU A CA 1
ATOM 4315 C C . LEU A 1 559 ? -33.755 -15.057 -15.001 1.00 85.38 559 LEU A C 1
ATOM 4317 O O . LEU A 1 559 ? -34.299 -15.542 -14.001 1.00 85.38 559 LEU A O 1
ATOM 4321 N N . ARG A 1 560 ? -32.686 -14.262 -14.886 1.00 83.69 560 ARG A N 1
ATOM 4322 C CA . ARG A 1 560 ? -32.084 -13.882 -13.602 1.00 83.69 560 ARG A CA 1
ATOM 4323 C C . ARG A 1 560 ? -32.616 -12.556 -13.081 1.00 83.69 560 ARG A C 1
ATOM 4325 O O . ARG A 1 560 ? -32.943 -12.488 -11.900 1.00 83.69 560 ARG A O 1
ATOM 4332 N N . ASP A 1 561 ? -32.635 -11.524 -13.916 1.00 84.38 561 ASP A N 1
ATOM 4333 C CA . ASP A 1 561 ? -32.858 -10.139 -13.486 1.00 84.38 561 ASP A CA 1
ATOM 4334 C C . ASP A 1 561 ? -33.948 -9.404 -14.280 1.00 84.38 561 ASP A C 1
ATOM 4336 O O . ASP A 1 561 ? -34.126 -8.197 -14.091 1.00 84.38 561 ASP A O 1
ATOM 4340 N N . GLN A 1 562 ? -34.677 -10.126 -15.144 1.00 86.25 562 GLN A N 1
ATOM 4341 C CA . GLN A 1 562 ? -35.728 -9.583 -16.010 1.00 86.25 562 GLN A CA 1
ATOM 4342 C C . GLN A 1 562 ? -35.252 -8.390 -16.858 1.00 86.25 562 GLN A C 1
ATOM 4344 O O . GLN A 1 562 ? -36.036 -7.484 -17.170 1.00 86.25 562 GLN A O 1
ATOM 4349 N N . SER A 1 563 ? -33.965 -8.370 -17.222 1.00 89.50 563 SER A N 1
ATOM 4350 C CA . SER A 1 563 ? -33.413 -7.418 -18.180 1.00 89.50 563 SER A CA 1
ATOM 4351 C C . SER A 1 563 ? -33.453 -7.965 -19.605 1.00 89.50 563 SER A C 1
ATOM 4353 O O . SER A 1 563 ? -33.259 -9.157 -19.849 1.00 89.50 563 SER A O 1
ATOM 4355 N N . TYR A 1 564 ? -33.736 -7.071 -20.547 1.00 90.19 564 TYR A N 1
ATOM 4356 C CA . TYR A 1 564 ? -33.876 -7.368 -21.967 1.00 90.19 564 TYR A CA 1
ATOM 4357 C C . TYR A 1 564 ? -32.993 -6.419 -22.776 1.00 90.19 564 TYR A C 1
ATOM 4359 O O . TYR A 1 564 ? -32.945 -5.217 -22.496 1.00 90.19 564 TYR A O 1
ATOM 4367 N N . THR A 1 565 ? -32.314 -6.963 -23.783 1.00 91.19 565 THR A N 1
ATOM 4368 C CA . THR A 1 565 ? -31.456 -6.244 -24.739 1.00 91.19 565 THR A CA 1
ATOM 4369 C C . THR A 1 565 ? -31.672 -6.795 -26.148 1.00 91.19 565 THR A C 1
ATOM 4371 O O . THR A 1 565 ? -32.276 -7.852 -26.327 1.00 91.19 565 THR A O 1
ATOM 4374 N N . HIS A 1 566 ? -31.099 -6.159 -27.168 1.00 90.00 566 HIS A N 1
ATOM 4375 C CA . HIS A 1 566 ? -31.071 -6.767 -28.501 1.00 90.00 566 HIS A CA 1
ATOM 4376 C C . HIS A 1 566 ? -30.370 -8.138 -28.526 1.00 90.00 566 HIS A C 1
ATOM 4378 O O . HIS A 1 566 ? -30.742 -8.991 -29.323 1.00 90.00 566 HIS A O 1
ATOM 4384 N N . ARG A 1 567 ? -29.402 -8.396 -27.630 1.00 89.38 567 ARG A N 1
ATOM 4385 C CA . ARG A 1 567 ? -28.749 -9.714 -27.524 1.00 89.38 567 ARG A CA 1
ATOM 4386 C C . ARG A 1 567 ? -29.694 -10.785 -26.983 1.00 89.38 567 ARG A C 1
ATOM 4388 O O . ARG A 1 567 ? -29.640 -11.920 -27.442 1.00 89.38 567 ARG A O 1
ATOM 4395 N N . THR A 1 568 ? -30.617 -10.413 -26.094 1.00 91.19 568 THR A N 1
ATOM 4396 C CA . THR A 1 568 ? -31.642 -11.350 -25.603 1.00 91.19 568 THR A CA 1
ATOM 4397 C C . THR A 1 568 ? -32.589 -11.804 -26.720 1.00 91.19 568 THR A C 1
ATOM 4399 O O . THR A 1 568 ? -33.020 -12.952 -26.723 1.00 91.19 568 THR A O 1
ATOM 4402 N N . ASP A 1 569 ? -32.842 -10.958 -27.726 1.00 90.81 569 ASP A N 1
ATOM 4403 C CA . ASP A 1 569 ? -33.602 -11.356 -28.918 1.00 90.81 569 ASP A CA 1
ATOM 4404 C C . ASP A 1 569 ? -32.777 -12.233 -29.880 1.00 90.81 569 ASP A C 1
ATOM 4406 O O . ASP A 1 569 ? -33.340 -13.086 -30.563 1.00 90.81 569 ASP A O 1
ATOM 4410 N N . VAL A 1 570 ? -31.447 -12.070 -29.925 1.00 90.31 570 VAL A N 1
ATOM 4411 C CA . VAL A 1 570 ? -30.553 -12.971 -30.681 1.00 90.31 570 VAL A CA 1
ATOM 4412 C C . VAL A 1 570 ? -30.563 -14.378 -30.076 1.00 90.31 570 VAL A C 1
ATOM 4414 O O . VAL A 1 570 ? -30.604 -15.358 -30.819 1.00 90.31 570 VAL A O 1
ATOM 4417 N N . TRP A 1 571 ? -30.607 -14.491 -28.745 1.00 91.50 571 TRP A N 1
ATOM 4418 C CA . TRP A 1 571 ? -30.820 -15.773 -28.067 1.00 91.50 571 TRP A CA 1
ATOM 4419 C C . TRP A 1 571 ? -32.149 -16.408 -28.494 1.00 91.50 571 TRP A C 1
ATOM 4421 O O . TRP A 1 571 ? -32.185 -17.553 -28.947 1.00 91.50 571 TRP A O 1
ATOM 4431 N N . ALA A 1 572 ? -33.242 -15.644 -28.418 1.00 90.06 572 ALA A N 1
ATOM 4432 C CA . ALA A 1 572 ? -34.568 -16.109 -28.821 1.00 90.06 572 ALA A CA 1
ATOM 4433 C C . ALA A 1 572 ? -34.626 -16.504 -30.311 1.00 90.06 572 ALA A C 1
ATOM 4435 O O . ALA A 1 572 ? -35.316 -17.459 -30.675 1.00 90.06 572 ALA A O 1
ATOM 4436 N N . TYR A 1 573 ? -33.859 -15.826 -31.172 1.00 87.25 573 TYR A N 1
ATOM 4437 C CA . TYR A 1 573 ? -33.688 -16.182 -32.582 1.00 87.25 573 TYR A CA 1
ATOM 4438 C C . TYR A 1 573 ? -33.008 -17.550 -32.745 1.00 87.25 573 TYR A C 1
ATOM 4440 O O . TYR A 1 573 ? -33.486 -18.366 -33.530 1.00 87.25 573 TYR A O 1
ATOM 4448 N N . GLY A 1 574 ? -31.964 -17.843 -31.960 1.00 84.38 574 GLY A N 1
ATOM 4449 C CA . GLY A 1 574 ? -31.312 -19.159 -31.937 1.00 84.38 574 GLY A CA 1
ATOM 4450 C C . GLY A 1 574 ? -32.284 -20.287 -31.577 1.00 84.38 574 GLY A C 1
ATOM 4451 O O . GLY A 1 574 ? -32.401 -21.265 -32.321 1.00 84.38 574 GLY A O 1
ATOM 4452 N N . VAL A 1 575 ? -33.070 -20.097 -30.511 1.00 86.25 575 VAL A N 1
ATOM 4453 C CA . VAL A 1 575 ? -34.112 -21.055 -30.099 1.00 86.25 575 VAL A CA 1
ATOM 4454 C C . VAL A 1 575 ? -35.196 -21.194 -31.179 1.00 86.25 575 VAL A C 1
ATOM 4456 O O . VAL A 1 575 ? -35.617 -22.305 -31.485 1.00 86.25 575 VAL A O 1
ATOM 4459 N N . THR A 1 576 ? -35.599 -20.096 -31.824 1.00 82.19 576 THR A N 1
ATOM 4460 C CA . THR A 1 576 ? -36.581 -20.105 -32.927 1.00 82.19 576 THR A CA 1
ATOM 4461 C C . THR A 1 576 ? -36.079 -20.891 -34.139 1.00 82.19 576 THR A C 1
ATOM 4463 O O . THR A 1 576 ? -36.812 -21.688 -34.722 1.00 82.19 576 THR A O 1
ATOM 4466 N N . CYS A 1 577 ? -34.816 -20.710 -34.525 1.00 75.50 577 CYS A N 1
ATOM 4467 C CA . CYS A 1 577 ? -34.209 -21.497 -35.595 1.00 75.50 577 CYS A CA 1
ATOM 4468 C C . CYS A 1 577 ? -34.111 -22.978 -35.219 1.00 75.50 577 CYS A C 1
ATOM 4470 O O . CYS A 1 577 ? -34.348 -23.833 -36.071 1.00 75.50 577 CYS A O 1
ATOM 4472 N N . TRP A 1 578 ? -33.816 -23.291 -33.956 1.00 79.00 578 TRP A N 1
ATOM 4473 C CA . TRP A 1 578 ? -33.830 -24.665 -33.459 1.00 79.00 578 TRP A CA 1
ATOM 4474 C C . TRP A 1 578 ? -35.225 -25.305 -33.564 1.00 79.00 578 TRP A C 1
ATOM 4476 O O . TRP A 1 578 ? -35.340 -26.443 -34.021 1.00 79.00 578 TRP A O 1
ATOM 4486 N N . GLU A 1 579 ? -36.296 -24.572 -33.237 1.00 78.31 579 GLU A N 1
ATOM 4487 C CA . GLU A 1 579 ? -37.679 -25.034 -33.445 1.00 78.31 579 GLU A CA 1
ATOM 4488 C C . GLU A 1 579 ? -37.971 -25.324 -34.922 1.00 78.31 579 GLU A C 1
ATOM 4490 O O . GLU A 1 579 ? -38.537 -26.361 -35.257 1.00 78.31 579 GLU A O 1
ATOM 4495 N N . ILE A 1 580 ? -37.569 -24.426 -35.825 1.00 70.88 580 ILE A N 1
ATOM 4496 C CA . ILE A 1 580 ? -37.799 -24.590 -37.269 1.00 70.88 580 ILE A CA 1
ATOM 4497 C C . ILE A 1 580 ? -37.040 -25.810 -37.801 1.00 70.88 580 ILE A C 1
ATOM 4499 O O . ILE A 1 580 ? -37.594 -26.602 -38.563 1.00 70.88 580 ILE A O 1
ATOM 4503 N N . LEU A 1 581 ? -35.787 -25.991 -37.379 1.00 64.81 581 LEU A N 1
ATOM 4504 C CA . LEU A 1 581 ? -34.962 -27.126 -37.785 1.00 64.81 581 LEU A CA 1
ATOM 4505 C C . LEU A 1 581 ? -35.509 -28.439 -37.222 1.00 64.81 581 LEU A C 1
ATOM 4507 O O . LEU A 1 581 ? -35.551 -29.438 -37.921 1.00 64.81 581 LEU A O 1
ATOM 4511 N N . THR A 1 582 ? -36.071 -28.450 -36.022 1.00 64.31 582 THR A N 1
ATOM 4512 C CA . THR A 1 582 ? -36.796 -29.629 -35.515 1.00 64.31 582 THR A CA 1
ATOM 4513 C C . THR A 1 582 ? -38.192 -29.802 -36.140 1.00 64.31 582 THR A C 1
ATOM 4515 O O . THR A 1 582 ? -38.972 -30.640 -35.690 1.00 64.31 582 THR A O 1
ATOM 4518 N N . PHE A 1 583 ? -38.512 -29.048 -37.204 1.00 61.16 583 PHE A N 1
ATOM 4519 C CA . PHE A 1 583 ? -39.803 -29.015 -37.902 1.00 61.16 583 PHE A CA 1
ATOM 4520 C C . PHE A 1 583 ? -40.991 -28.685 -36.991 1.00 61.16 583 PHE A C 1
ATOM 4522 O O . PHE A 1 583 ? -42.116 -29.109 -37.256 1.00 61.16 583 PHE A O 1
ATOM 4529 N N . GLY A 1 584 ? -40.744 -27.951 -35.903 1.00 58.34 584 GLY A N 1
ATOM 4530 C CA . GLY A 1 584 ? -41.754 -27.552 -34.929 1.00 58.34 584 GLY A CA 1
ATOM 4531 C C . GLY A 1 584 ? -42.595 -28.722 -34.422 1.00 58.34 584 GLY A C 1
ATOM 4532 O O . GLY A 1 584 ? -43.784 -28.523 -34.187 1.00 58.34 584 GLY A O 1
ATOM 4533 N N . GLN A 1 585 ? -42.028 -29.936 -34.337 1.00 51.62 585 GLN A N 1
ATOM 4534 C CA . GLN A 1 585 ? -42.780 -31.183 -34.171 1.00 51.62 585 GLN A CA 1
ATOM 4535 C C . GLN A 1 585 ? -43.827 -31.114 -33.043 1.00 51.62 585 GLN A C 1
ATOM 4537 O O . GLN A 1 585 ? -43.534 -31.274 -31.858 1.00 51.62 585 GLN A O 1
ATOM 4542 N N . VAL A 1 586 ? -45.085 -30.955 -33.462 1.00 43.03 586 VAL A N 1
ATOM 4543 C CA . VAL A 1 586 ? -46.310 -31.246 -32.715 1.00 43.03 586 VAL A CA 1
ATOM 4544 C C . VAL A 1 586 ? -46.995 -32.368 -33.492 1.00 43.03 586 VAL A C 1
ATOM 4546 O O . VAL A 1 586 ? -47.592 -32.139 -34.542 1.00 43.03 586 VAL A O 1
ATOM 4549 N N . GLY A 1 587 ? -46.817 -33.610 -33.041 1.00 38.78 587 GLY A N 1
ATOM 4550 C CA . GLY A 1 587 ? -47.304 -34.784 -33.765 1.00 38.78 587 GLY A CA 1
ATOM 4551 C C . GLY A 1 587 ? -48.828 -34.908 -33.734 1.00 38.78 587 GLY A C 1
ATOM 4552 O O . GLY A 1 587 ? -49.421 -35.015 -32.662 1.00 38.78 587 GLY A O 1
ATOM 4553 N N . PHE A 1 588 ? -49.447 -34.958 -34.916 1.00 33.56 588 PHE A N 1
ATOM 4554 C CA . PHE A 1 588 ? -50.719 -35.645 -35.129 1.00 33.56 588 PHE A CA 1
ATOM 4555 C C . PHE A 1 588 ? -50.438 -37.147 -35.324 1.00 33.56 588 PHE A C 1
ATOM 4557 O O . PHE A 1 588 ? -49.729 -37.523 -36.252 1.00 33.56 588 PHE A O 1
ATOM 4564 N N . LEU A 1 589 ? -51.071 -37.949 -34.463 1.00 33.59 589 LEU A N 1
ATOM 4565 C CA . LEU A 1 589 ? -51.299 -39.403 -34.489 1.00 33.59 589 LEU A CA 1
ATOM 4566 C C . LEU A 1 589 ? -50.152 -40.376 -34.132 1.00 33.59 589 LEU A C 1
ATOM 4568 O O . LEU A 1 589 ? -49.186 -40.571 -34.858 1.00 33.59 589 LEU A O 1
ATOM 4572 N N . ASP A 1 590 ? -50.430 -41.036 -33.003 1.00 38.12 590 ASP A N 1
ATOM 4573 C CA . ASP A 1 590 ? -50.184 -42.414 -32.579 1.00 38.12 590 ASP A CA 1
ATOM 4574 C C . ASP A 1 590 ? -48.753 -42.962 -32.419 1.00 38.12 590 ASP A C 1
ATOM 4576 O O . ASP A 1 590 ? -48.023 -43.241 -33.362 1.00 38.12 590 ASP A O 1
ATOM 4580 N N . TYR A 1 591 ? -48.487 -43.297 -31.147 1.00 33.28 591 TYR A N 1
ATOM 4581 C CA . TYR A 1 591 ? -47.479 -44.222 -30.617 1.00 33.28 591 TYR A CA 1
ATOM 4582 C C . TYR A 1 591 ? -46.114 -43.633 -30.197 1.00 33.28 591 TYR A C 1
ATOM 4584 O O . TYR A 1 591 ? -45.144 -43.602 -30.940 1.00 33.28 591 TYR A O 1
ATOM 4592 N N . ILE A 1 592 ? -46.072 -43.215 -28.922 1.00 41.75 592 ILE A N 1
ATOM 4593 C CA . ILE A 1 592 ? -44.934 -43.205 -27.978 1.00 41.75 592 ILE A CA 1
ATOM 4594 C C . ILE A 1 592 ? -43.540 -42.991 -28.601 1.00 41.75 592 ILE A C 1
ATOM 4596 O O . ILE A 1 592 ? -42.837 -43.958 -28.875 1.00 41.75 592 ILE A O 1
ATOM 4600 N N . THR A 1 593 ? -43.086 -41.732 -28.696 1.00 33.03 593 THR A N 1
ATOM 4601 C CA . THR A 1 593 ? -41.828 -41.224 -28.088 1.00 33.03 593 THR A CA 1
ATOM 4602 C C . THR A 1 593 ? -41.614 -39.717 -28.365 1.00 33.03 593 THR A C 1
ATOM 4604 O O . THR A 1 593 ? -41.601 -39.282 -29.504 1.00 33.03 593 THR A O 1
ATOM 4607 N N . PHE A 1 594 ? -41.431 -38.947 -27.281 1.00 39.25 594 PHE A N 1
ATOM 4608 C CA . PHE A 1 594 ? -40.754 -37.637 -27.140 1.00 39.25 594 PHE A CA 1
ATOM 4609 C C . PHE A 1 594 ? -41.133 -36.427 -28.035 1.00 39.25 594 PHE A C 1
ATOM 4611 O O . PHE A 1 594 ? -40.689 -36.275 -29.164 1.00 39.25 594 PHE A O 1
ATOM 4618 N N . LEU A 1 595 ? -41.863 -35.479 -27.427 1.00 42.66 595 LEU A N 1
ATOM 4619 C CA . LEU A 1 595 ? -42.202 -34.132 -27.915 1.00 42.66 595 LEU A CA 1
ATOM 4620 C C . LEU A 1 595 ? -41.047 -33.120 -27.728 1.00 42.66 595 LEU A C 1
ATOM 4622 O O . LEU A 1 595 ? -40.927 -32.541 -26.654 1.00 42.66 595 LEU A O 1
ATOM 4626 N N . GLN A 1 596 ? -40.242 -32.795 -28.737 1.00 53.44 596 GLN A N 1
ATOM 4627 C CA . GLN A 1 596 ? -39.151 -31.809 -28.594 1.00 53.44 596 GLN A CA 1
ATOM 4628 C C . GLN A 1 596 ? -39.630 -30.338 -28.511 1.00 53.44 596 GLN A C 1
ATOM 4630 O O . GLN A 1 596 ? -39.413 -29.530 -29.403 1.00 53.44 596 GLN A O 1
ATOM 4635 N N . SER A 1 597 ? -40.250 -29.947 -27.394 1.00 63.91 597 SER A N 1
ATOM 4636 C CA . SER A 1 597 ? -40.278 -28.538 -26.975 1.00 63.91 597 SER A CA 1
ATOM 4637 C C . SER A 1 597 ? -38.884 -28.140 -26.468 1.00 63.91 597 SER A C 1
ATOM 4639 O O . SER A 1 597 ? -38.246 -28.981 -25.825 1.00 63.91 597 SER A O 1
ATOM 4641 N N . PRO A 1 598 ? -38.413 -26.891 -26.666 1.00 73.88 598 PRO A N 1
ATOM 4642 C CA . PRO A 1 598 ? -37.150 -26.457 -26.078 1.00 73.88 598 PRO A CA 1
ATOM 4643 C C . PRO A 1 598 ? -37.117 -26.780 -24.577 1.00 73.88 598 PRO A C 1
ATOM 4645 O O . PRO A 1 598 ? -38.063 -26.465 -23.844 1.00 73.88 598 PRO A O 1
ATOM 4648 N N . TYR A 1 599 ? -36.060 -27.468 -24.136 1.00 78.62 599 TYR A N 1
ATOM 4649 C CA . TYR A 1 599 ? -35.872 -27.914 -22.748 1.00 78.62 599 TYR A CA 1
ATOM 4650 C C . TYR A 1 599 ? -37.029 -28.782 -22.198 1.00 78.62 599 TYR A C 1
ATOM 4652 O O . TYR A 1 599 ? -37.506 -28.585 -21.077 1.00 78.62 599 TYR A O 1
ATOM 4660 N N . GLN A 1 600 ? -37.550 -29.714 -23.005 1.00 74.25 600 GLN A N 1
ATOM 4661 C CA . GLN A 1 600 ? -38.667 -30.592 -22.629 1.00 74.25 600 GLN A CA 1
ATOM 4662 C C . GLN A 1 600 ? -38.438 -31.293 -21.277 1.00 74.25 600 GLN A C 1
ATOM 4664 O O . GLN A 1 600 ? -37.364 -31.818 -21.006 1.00 74.25 600 GLN A O 1
ATOM 4669 N N . GLY A 1 601 ? -39.481 -31.342 -20.439 1.00 71.50 601 GLY A N 1
ATOM 4670 C CA . GLY A 1 601 ? -39.453 -32.047 -19.152 1.00 71.50 601 GLY A CA 1
ATOM 4671 C C . GLY A 1 601 ? -38.721 -31.299 -18.036 1.00 71.50 601 GLY A C 1
ATOM 4672 O O . GLY A 1 601 ? -38.701 -31.775 -16.905 1.00 71.50 601 GLY A O 1
ATOM 4673 N N . MET A 1 602 ? -38.163 -30.124 -18.333 1.00 82.00 602 MET A N 1
ATOM 4674 C CA . MET A 1 602 ? -37.475 -29.279 -17.366 1.00 82.00 602 MET A CA 1
ATOM 4675 C C . MET A 1 602 ? -38.418 -28.188 -16.854 1.00 82.00 602 MET A C 1
ATOM 4677 O O . MET A 1 602 ? -39.097 -27.517 -17.637 1.00 82.00 602 MET A O 1
ATOM 4681 N N . ASP A 1 603 ? -38.455 -27.999 -15.536 1.00 81.62 603 ASP A N 1
ATOM 4682 C CA . ASP A 1 603 ? -39.088 -26.826 -14.938 1.00 81.62 603 ASP A CA 1
ATOM 4683 C C . ASP A 1 603 ? -38.183 -25.582 -15.049 1.00 81.62 603 ASP A C 1
ATOM 4685 O O . ASP A 1 603 ? -37.036 -25.642 -15.494 1.00 81.62 603 ASP A O 1
ATOM 4689 N N . VAL A 1 604 ? -38.702 -24.424 -14.640 1.00 77.88 604 VAL A N 1
ATOM 4690 C CA . VAL A 1 604 ? -37.990 -23.137 -14.733 1.00 77.88 604 VAL A CA 1
ATOM 4691 C C . VAL A 1 604 ? -36.652 -23.156 -13.980 1.00 77.88 604 VAL A C 1
ATOM 4693 O O . VAL A 1 604 ? -35.661 -22.594 -14.454 1.00 77.88 604 VAL A O 1
ATOM 4696 N N . CYS A 1 605 ? -36.605 -23.806 -12.815 1.00 83.38 605 CYS A N 1
ATOM 4697 C CA . CYS A 1 605 ? -35.399 -23.911 -11.996 1.00 83.38 605 CYS A CA 1
ATOM 4698 C C . CYS A 1 605 ? -34.369 -24.846 -12.645 1.00 83.38 605 CYS A C 1
ATOM 4700 O O . CYS A 1 605 ? -33.179 -24.525 -12.670 1.00 83.38 605 CYS A O 1
ATOM 4702 N N . ALA A 1 606 ? -34.827 -25.955 -13.223 1.00 84.88 606 ALA A N 1
ATOM 4703 C CA . ALA A 1 606 ? -34.011 -26.916 -13.946 1.00 84.88 606 ALA A CA 1
ATOM 4704 C C . ALA A 1 606 ? -33.404 -26.297 -15.212 1.00 84.88 606 ALA A C 1
ATOM 4706 O O . ALA A 1 606 ? -32.202 -26.439 -15.421 1.00 84.88 606 ALA A O 1
ATOM 4707 N N . ILE A 1 607 ? -34.178 -25.539 -16.000 1.00 84.81 607 ILE A N 1
ATOM 4708 C CA . ILE A 1 607 ? -33.669 -24.807 -17.179 1.00 84.81 607 ILE A CA 1
ATOM 4709 C C . ILE A 1 607 ? -32.570 -23.828 -16.759 1.00 84.81 607 ILE A C 1
ATOM 4711 O O . ILE A 1 607 ? -31.494 -23.792 -17.356 1.00 84.81 607 ILE A O 1
ATOM 4715 N N . LYS A 1 608 ? -32.804 -23.060 -15.689 1.00 84.00 608 LYS A N 1
ATOM 4716 C CA . LYS A 1 608 ? -31.828 -22.090 -15.181 1.00 84.00 608 LYS A CA 1
ATOM 4717 C C . LYS A 1 608 ? -30.516 -22.754 -14.758 1.00 84.00 608 LYS A C 1
ATOM 4719 O O . LYS A 1 608 ? -29.454 -22.200 -15.031 1.00 84.00 608 LYS A O 1
ATOM 4724 N N . ASN A 1 609 ? -30.574 -23.907 -14.093 1.00 86.38 609 ASN A N 1
ATOM 4725 C CA . ASN A 1 609 ? -29.375 -24.640 -13.677 1.00 86.38 609 ASN A CA 1
ATOM 4726 C C . ASN A 1 609 ? -28.659 -25.281 -14.874 1.00 86.38 609 ASN A C 1
ATOM 4728 O O . ASN A 1 609 ? -27.453 -25.108 -15.017 1.00 86.38 609 ASN A O 1
ATOM 4732 N N . PHE A 1 610 ? -29.409 -25.893 -15.790 1.00 87.50 610 PHE A N 1
ATOM 4733 C CA . PHE A 1 610 ? -28.880 -26.485 -17.019 1.00 87.50 610 PHE A CA 1
ATOM 4734 C C . PHE A 1 610 ? -28.095 -25.476 -17.862 1.00 87.50 610 PHE A C 1
ATOM 4736 O O . PHE A 1 610 ? -26.972 -25.756 -18.278 1.00 87.50 610 PHE A O 1
ATOM 4743 N N . LEU A 1 611 ? -28.641 -24.270 -18.045 1.00 87.06 611 LEU A N 1
ATOM 4744 C CA . LEU A 1 611 ? -27.969 -23.200 -18.784 1.00 87.06 611 LEU A CA 1
ATOM 4745 C C . LEU A 1 611 ? -26.739 -22.646 -18.046 1.00 87.06 611 LEU A C 1
ATOM 4747 O O . LEU A 1 611 ? -25.740 -22.323 -18.696 1.00 87.06 611 LEU A O 1
ATOM 4751 N N . LYS A 1 612 ? -26.786 -22.551 -16.706 1.00 85.62 612 LYS A N 1
ATOM 4752 C CA . LYS A 1 612 ? -25.645 -22.129 -15.866 1.00 85.62 612 LYS A CA 1
ATOM 4753 C C . LYS A 1 612 ? -24.465 -23.093 -15.943 1.00 85.62 612 LYS A C 1
ATOM 4755 O O . LYS A 1 612 ? -23.327 -22.646 -15.870 1.00 85.62 612 LYS A O 1
ATOM 4760 N N . GLU A 1 613 ? -24.735 -24.384 -16.095 1.00 86.19 613 GLU A N 1
ATOM 4761 C CA . GLU A 1 613 ? -23.718 -25.429 -16.268 1.00 86.19 613 GLU A CA 1
ATOM 4762 C C . GLU A 1 613 ? -23.076 -25.412 -17.668 1.00 86.19 613 GLU A C 1
ATOM 4764 O O . GLU A 1 613 ? -22.173 -26.196 -17.942 1.00 86.19 613 GLU A O 1
ATOM 4769 N N . GLY A 1 614 ? -23.508 -24.506 -18.554 1.00 83.62 614 GLY A N 1
ATOM 4770 C CA . GLY A 1 614 ? -22.983 -24.376 -19.914 1.00 83.62 614 GLY A CA 1
ATOM 4771 C C . GLY A 1 614 ? -23.680 -25.275 -20.934 1.00 83.62 614 GLY A C 1
ATOM 4772 O O . GLY A 1 614 ? -23.352 -25.211 -22.117 1.00 83.62 614 GLY A O 1
ATOM 4773 N N . ASN A 1 615 ? -24.674 -26.063 -20.514 1.00 87.31 615 ASN A N 1
ATOM 4774 C CA . ASN A 1 615 ? -25.434 -26.908 -21.426 1.00 87.31 615 ASN A CA 1
ATOM 4775 C C . ASN A 1 615 ? -26.349 -26.060 -22.328 1.00 87.31 615 ASN A C 1
ATOM 4777 O O . ASN A 1 615 ? -26.800 -24.978 -21.939 1.00 87.31 615 ASN A O 1
ATOM 4781 N N . ARG A 1 616 ? -26.609 -26.550 -23.544 1.00 87.31 616 ARG A N 1
ATOM 4782 C CA . ARG A 1 616 ? -27.431 -25.909 -24.588 1.00 87.31 616 ARG A CA 1
ATOM 4783 C C . ARG A 1 616 ? -28.356 -26.929 -25.249 1.00 87.31 616 ARG A C 1
ATOM 4785 O O . ARG A 1 616 ? -28.236 -28.127 -24.981 1.00 87.31 616 ARG A O 1
ATOM 4792 N N . LEU A 1 617 ? -29.298 -26.462 -26.068 1.00 84.44 617 LEU A N 1
ATOM 4793 C CA . LEU A 1 617 ? -30.172 -27.350 -26.841 1.00 84.44 617 LEU A CA 1
ATOM 4794 C C . LEU A 1 617 ? -29.330 -28.249 -27.750 1.00 84.44 617 LEU A C 1
ATOM 4796 O O . LEU A 1 617 ? -28.375 -27.783 -28.356 1.00 84.44 617 LEU A O 1
ATOM 4800 N N . SER A 1 618 ? -29.677 -29.533 -27.849 1.00 82.69 618 SER A N 1
ATOM 4801 C CA . SER A 1 618 ? -28.919 -30.496 -28.654 1.00 82.69 618 SER A CA 1
ATOM 4802 C C . SER A 1 618 ? -29.019 -30.202 -30.150 1.00 82.69 618 SER A C 1
ATOM 4804 O O . SER A 1 618 ? -30.011 -29.654 -30.624 1.00 82.69 618 SER A O 1
ATOM 4806 N N . GLN A 1 619 ? -28.024 -30.632 -30.924 1.00 78.56 619 GLN A N 1
ATOM 4807 C CA . GLN A 1 619 ? -28.029 -30.480 -32.378 1.00 78.56 619 GLN A CA 1
ATOM 4808 C C . GLN A 1 619 ? -29.234 -31.194 -33.027 1.00 78.56 619 GLN A C 1
ATOM 4810 O O . GLN A 1 619 ? -29.383 -32.404 -32.829 1.00 78.56 619 GLN A O 1
ATOM 4815 N N . PRO A 1 620 ? -30.080 -30.496 -33.817 1.00 71.00 620 PRO A N 1
ATOM 4816 C CA . PRO A 1 620 ? -31.139 -31.134 -34.600 1.00 71.00 620 PRO A CA 1
ATOM 4817 C C . PRO A 1 620 ? -30.571 -32.095 -35.651 1.00 71.00 620 PRO A C 1
ATOM 4819 O O . PRO A 1 620 ? -29.525 -31.833 -36.243 1.00 71.00 620 PRO A O 1
ATOM 4822 N N . SER A 1 621 ? -31.285 -33.184 -35.942 1.00 65.31 621 SER A N 1
ATOM 4823 C CA . SER A 1 621 ? -30.830 -34.229 -36.876 1.00 65.31 621 SER A CA 1
ATOM 4824 C C . SER A 1 621 ? -30.663 -33.751 -38.324 1.00 65.31 621 SER A C 1
ATOM 4826 O O . SER A 1 621 ? -29.858 -34.307 -39.067 1.00 65.31 621 SER A O 1
ATOM 4828 N N . ASN A 1 622 ? -31.398 -32.716 -38.730 1.00 56.06 622 ASN A N 1
ATOM 4829 C CA . ASN A 1 622 ? -31.312 -32.085 -40.049 1.00 56.06 622 ASN A CA 1
ATOM 4830 C C . ASN A 1 622 ? -30.381 -30.857 -40.084 1.00 56.06 622 ASN A C 1
ATOM 4832 O O . ASN A 1 622 ? -30.314 -30.171 -41.104 1.00 56.06 622 ASN A O 1
ATOM 4836 N N . CYS A 1 623 ? -29.676 -30.562 -38.988 1.00 56.78 623 CYS A N 1
ATOM 4837 C CA . CYS A 1 623 ? -28.787 -29.414 -38.871 1.00 56.78 623 CYS A CA 1
ATOM 4838 C C . CYS A 1 623 ? -27.328 -29.852 -39.046 1.00 56.78 623 CYS A C 1
ATOM 4840 O O . CYS A 1 623 ? -26.836 -30.706 -38.305 1.00 56.78 623 CYS A O 1
ATOM 4842 N N . SER A 1 624 ? -26.610 -29.262 -40.009 1.00 63.06 624 SER A N 1
ATOM 4843 C CA . SER A 1 624 ? -25.176 -29.531 -40.170 1.00 63.06 624 SER A CA 1
ATOM 4844 C C . SER A 1 624 ? -24.381 -29.004 -38.972 1.00 63.06 624 SER A C 1
ATOM 4846 O O . SER A 1 624 ? -24.813 -28.076 -38.286 1.00 63.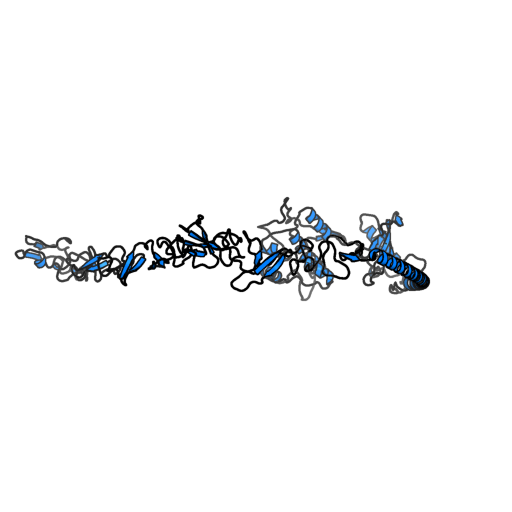06 624 SER A O 1
ATOM 4848 N N . SER A 1 625 ? -23.199 -29.571 -38.721 1.00 58.56 625 SER A N 1
ATOM 4849 C CA . SER A 1 625 ? -22.343 -29.142 -37.607 1.00 58.56 625 SER A CA 1
ATOM 4850 C C . SER A 1 625 ? -21.964 -27.664 -37.706 1.00 58.56 625 SER A C 1
ATOM 4852 O O . SER A 1 625 ? -21.906 -26.975 -36.695 1.00 58.56 625 SER A O 1
ATOM 4854 N N . GLU A 1 626 ? -21.766 -27.149 -38.917 1.00 60.19 626 GLU A N 1
ATOM 4855 C CA . GLU A 1 626 ? -21.454 -25.743 -39.173 1.00 60.19 626 GLU A CA 1
ATOM 4856 C C . GLU A 1 626 ? -22.634 -24.827 -38.835 1.00 60.19 626 GLU A C 1
ATOM 4858 O O . GLU A 1 626 ? -22.444 -23.786 -38.211 1.00 60.19 626 GLU A O 1
ATOM 4863 N N . LEU A 1 627 ? -23.858 -25.224 -39.201 1.00 56.94 627 LEU A N 1
ATOM 4864 C CA . LEU A 1 627 ? -25.067 -24.469 -38.872 1.00 56.94 627 LEU A CA 1
ATOM 4865 C C . LEU A 1 627 ? -25.353 -24.506 -37.365 1.00 56.94 627 LEU A C 1
ATOM 4867 O O . LEU A 1 627 ? -25.726 -23.493 -36.777 1.00 56.94 627 LEU A O 1
ATOM 4871 N N . TYR A 1 628 ? -25.110 -25.644 -36.716 1.00 69.50 628 TYR A N 1
ATOM 4872 C CA . TYR A 1 628 ? -25.264 -25.782 -35.272 1.00 69.50 628 TYR A CA 1
ATOM 4873 C C . TYR A 1 628 ? -24.261 -24.925 -34.488 1.00 69.50 628 TYR A C 1
ATOM 4875 O O . TYR A 1 628 ? -24.633 -24.335 -33.478 1.00 69.50 628 TYR A O 1
ATOM 4883 N N . GLN A 1 629 ? -23.026 -24.759 -34.976 1.00 69.38 629 GLN A N 1
ATOM 4884 C CA . GLN A 1 629 ? -22.069 -23.815 -34.381 1.00 69.38 629 GLN A CA 1
ATOM 4885 C C . GLN A 1 629 ? -22.580 -22.366 -34.420 1.00 69.38 629 GLN A C 1
ATOM 4887 O O . GLN A 1 629 ? -22.376 -21.625 -33.461 1.00 69.38 629 GLN A O 1
ATOM 4892 N N . VAL A 1 630 ? -23.288 -21.964 -35.481 1.00 71.75 630 VAL A N 1
ATOM 4893 C CA . VAL A 1 630 ? -23.925 -20.636 -35.556 1.00 71.75 630 VAL A CA 1
ATOM 4894 C C . VAL A 1 630 ? -25.069 -20.510 -34.543 1.00 71.75 630 VAL A C 1
ATOM 4896 O O . VAL A 1 630 ? -25.174 -19.486 -33.873 1.00 71.75 630 VAL A O 1
ATOM 4899 N N . LEU A 1 631 ? -25.887 -21.555 -34.364 1.00 71.75 631 LEU A N 1
ATOM 4900 C CA . LEU A 1 631 ? -26.937 -21.566 -33.333 1.00 71.75 631 LEU A CA 1
ATOM 4901 C C . LEU A 1 631 ? -26.353 -21.458 -31.922 1.00 71.75 631 LEU A C 1
ATOM 4903 O O . LEU A 1 631 ? -26.840 -20.670 -31.115 1.00 71.75 631 LEU A O 1
ATOM 4907 N N . LEU A 1 632 ? -25.267 -22.182 -31.645 1.00 76.38 632 LEU A N 1
ATOM 4908 C CA . LEU A 1 632 ? -24.561 -22.078 -30.371 1.00 76.38 632 LEU A CA 1
ATOM 4909 C C . LEU A 1 632 ? -24.017 -20.664 -30.144 1.00 76.38 632 LEU A C 1
ATOM 4911 O O . LEU A 1 632 ? -24.097 -20.170 -29.026 1.00 76.38 632 LEU A O 1
ATOM 4915 N N . GLN A 1 633 ? -23.525 -19.971 -31.177 1.00 78.75 633 GLN A N 1
ATOM 4916 C CA . GLN A 1 633 ? -23.082 -18.576 -31.047 1.00 78.75 633 GLN A CA 1
ATOM 4917 C C . GLN A 1 633 ? -24.213 -17.633 -30.611 1.00 78.75 633 GLN A C 1
ATOM 4919 O O . GLN A 1 633 ? -23.967 -16.738 -29.801 1.00 78.75 633 GLN A O 1
ATOM 4924 N N . CYS A 1 634 ? -25.447 -17.849 -31.078 1.00 77.81 634 CYS A N 1
ATOM 4925 C CA . CYS A 1 634 ? -26.615 -17.099 -30.604 1.00 77.81 634 CYS A CA 1
ATOM 4926 C C . CYS A 1 634 ? -26.887 -17.321 -29.103 1.00 77.81 634 CYS A C 1
ATOM 4928 O O . CYS A 1 634 ? -27.370 -16.413 -28.432 1.00 77.81 634 CYS A O 1
ATOM 4930 N N . GLU A 1 635 ? -26.530 -18.495 -28.573 1.00 71.56 635 GLU A N 1
ATOM 4931 C CA . GLU A 1 635 ? -26.722 -18.903 -27.173 1.00 71.56 635 GLU A CA 1
ATOM 4932 C C . GLU A 1 635 ? -25.445 -18.762 -26.299 1.00 71.56 635 GLU A C 1
ATOM 4934 O O . GLU A 1 635 ? -25.385 -19.257 -25.165 1.00 71.56 635 GLU A O 1
ATOM 4939 N N . LEU A 1 636 ? -24.390 -18.110 -26.803 1.00 65.62 636 LEU A N 1
ATOM 4940 C CA . LEU A 1 636 ? -23.085 -17.966 -26.127 1.00 65.62 636 LEU A CA 1
ATOM 4941 C C . LEU A 1 636 ? -22.692 -16.512 -25.804 1.00 65.62 636 LEU A C 1
ATOM 4943 O O . LEU A 1 636 ? -21.688 -16.296 -25.126 1.00 65.62 636 LEU A O 1
ATOM 4947 N N . LEU A 1 637 ? -23.451 -15.515 -26.261 1.00 53.00 637 LEU A N 1
ATOM 4948 C CA . LEU A 1 637 ? -23.102 -14.101 -26.096 1.00 53.00 637 LEU A CA 1
ATOM 4949 C C . LEU A 1 637 ? -23.441 -13.581 -24.686 1.00 53.00 637 LEU A C 1
ATOM 4951 O O . LEU A 1 637 ? -24.583 -13.216 -24.422 1.00 53.00 637 LEU A O 1
ATOM 4955 N N . LEU A 1 638 ? -22.423 -13.495 -23.820 1.00 43.03 638 LEU A N 1
ATOM 4956 C CA . LEU A 1 638 ? -22.369 -12.562 -22.684 1.00 43.03 638 LEU A CA 1
ATOM 4957 C C . LEU A 1 638 ? -21.854 -11.199 -23.172 1.00 43.03 638 LEU A C 1
ATOM 4959 O O . LEU A 1 638 ? -20.794 -11.153 -23.840 1.00 43.03 638 LEU A O 1
#

Secondary structure (DSSP, 8-state):
-TT----SSS-EEEE--TT--STTTS-GGGTS-TT--EEEESSGGGGTGGGT----TTB-TTT-BSSSSTTSBSSBSSEEETTEEESS--SSSEEEETTTTEEEEPPTTEEEESSSSTTSEEEESSEEEEETTEEEEESS--TTEEEETTEEEEPPTTBGGG-BSSS-SSBSTTSBSSEEEEEEPTTS-EEEEE--SSTTTTTTTSTTEEEE-S-BTTEEEEEEEEPPTTEEE-SSSSSBTTTT--EESSEEES-TT--BEESS--TTEEEEE--BTTB-EEEEEPPTTB-TTT-BSSSSTTSBSSBSSEE-TT-TT-EESS--TTS-EE-TTSBEESS-HHHHHHHHHHHHHHHHHHHHHHHHHHHHHHHHHHHHHHHHHHHHHHHT------PPPPPTTSPP-GGGSPB--GGGEEEEEEEEEEETTEEEEEEEE--TTSTT--EEEEEEEPPS---HHHHHHHHHHHHHHHH---TTSPPP--B-----HHHHHHHHHHHTTEE-S---GGGEEEEETTEEEE--GGG-EEPPTT---EE--SS---GGG--HHHHHH-EE-HHHHHHHHHHHHHHHHTTT----S-S------TTTT--HHHHHHHHHTT--PPPPTTS-HHHHHHHHHHTT--